Protein AF-A0A6J7TGT4-F1 (afdb_monomer)

Foldseek 3Di:
DVVLQVVLVVQVVVVHFAEDEDEFDADVVVVDDGPCVCPLLVCQVRHQAYEYQQAPPDKQADDAGRFLVNQVRSLVRNVVRHPQLRYAGEFEQKKWKAFCDKDWDAAPVCNQCNDNRHITDIGQAQCVVVVCVVFVWDWDQDPRRQKIKTKGKDKHWDAHPVRDTIIMITIMMMIHHALSSLLSSLLVCLVSVHNGYDYHPPPRYHPNNVVSSVVSLVVNDQFEKEKDWDWPDQEDEAPDWIKIKIAIATPVQHGDFQFKKFKWKDAQPGDDIDGQDIDTAHNNRMDIDIGHDQWWIWIWMWGPADRRYHIYIYPTRTHAYAKDWDWDWDQEDEAFDKTKIKTFIPPQAWFWKKWKWKQDPNDTDTDPWIWTADNRRMTITIDHHNDFAKIKMWMWTPADSTHHIDIDDIDIYGYD

Sequence (416 aa):
MAFVKELSDSLHQQEKLLSVTTPVLFDPLSGKKGYYLYDWATIAPMIDRLRIMTYDYSTASPGPIGPLSWAEKSVQYAVSVVPASKIYVGVAGYGRDWVTRVTGICPSAVAKTVSPTAKAATFVMRDASTLSTTYGAVPLYNESYAEVTFSYQKVYNGLSASGLATTCTASRTAWYMDARGYAARAQLVGKYHLGGITAWTLGMEDPGALDAVRQVAQSIAPDQVIGALTTQANELSYGTPIDVKAVFSLADKQPIAGLQVRVEGLNAGETIWRTLADAITSEDGSIATSVLVGKSISLRVSSDGTWDRNSSQSPPQAIAITRRISIVSPASSPLGVPIRISGVVQPHAAGVQISLQEFILGKWQSSPQGAMTDSSGKFEILITKGSRGFAQYRLSTSADAQLKGVTSSIFNVVIY

Structure (mmCIF, N/CA/C/O backbone):
data_AF-A0A6J7TGT4-F1
#
_entry.id   AF-A0A6J7TGT4-F1
#
loop_
_atom_site.group_PDB
_atom_site.id
_atom_site.type_symbol
_atom_site.label_atom_id
_atom_site.label_alt_id
_atom_site.label_comp_id
_atom_site.label_asym_id
_atom_site.label_entity_id
_atom_site.label_seq_id
_atom_site.pdbx_PDB_ins_code
_atom_site.Cartn_x
_atom_site.Cartn_y
_atom_site.Cartn_z
_atom_site.occupancy
_atom_site.B_iso_or_equiv
_atom_site.auth_seq_id
_atom_site.auth_comp_id
_atom_site.auth_asym_id
_atom_site.auth_atom_id
_atom_site.pdbx_PDB_model_num
ATOM 1 N N . MET A 1 1 ? -10.590 -13.332 -23.389 1.00 87.12 1 MET A N 1
ATOM 2 C CA . MET A 1 1 ? -11.325 -13.379 -22.108 1.00 87.12 1 MET A CA 1
ATOM 3 C C . MET A 1 1 ? -11.517 -14.812 -21.628 1.00 87.12 1 MET A C 1
ATOM 5 O O . MET A 1 1 ? -10.949 -15.125 -20.595 1.00 87.12 1 MET A O 1
ATOM 9 N N . ALA A 1 2 ? -12.180 -15.696 -22.391 1.00 92.81 2 ALA A N 1
ATOM 10 C CA . ALA A 1 2 ? -12.374 -17.113 -22.021 1.00 92.81 2 ALA A CA 1
ATOM 11 C C . ALA A 1 2 ? -11.087 -17.816 -21.537 1.00 92.81 2 ALA A C 1
ATOM 13 O O . ALA A 1 2 ? -11.044 -18.306 -20.416 1.00 92.81 2 ALA A O 1
ATOM 14 N N . PHE A 1 3 ? -10.002 -17.715 -22.313 1.00 95.19 3 PHE A N 1
ATOM 15 C CA . PHE A 1 3 ? -8.699 -18.274 -21.935 1.00 95.19 3 PHE A CA 1
ATOM 16 C C . PHE A 1 3 ? -8.167 -17.780 -20.575 1.00 95.19 3 PHE A C 1
ATOM 18 O O . PHE A 1 3 ? -7.639 -18.570 -19.803 1.00 95.19 3 PHE A O 1
ATOM 25 N N . VAL A 1 4 ? -8.311 -16.484 -20.260 1.00 96.25 4 VAL A N 1
ATOM 26 C CA . VAL A 1 4 ? -7.817 -15.917 -18.989 1.00 96.25 4 VAL A CA 1
ATOM 27 C C . VAL A 1 4 ? -8.608 -16.483 -17.814 1.00 96.25 4 VAL A C 1
ATOM 29 O O . VAL A 1 4 ? -8.013 -16.827 -16.799 1.00 96.25 4 VAL A O 1
ATOM 32 N N . LYS A 1 5 ? -9.929 -16.634 -17.974 1.00 96.06 5 LYS A N 1
ATOM 33 C CA . LYS A 1 5 ? -10.786 -17.228 -16.949 1.00 96.06 5 LYS A CA 1
ATOM 34 C C . LYS A 1 5 ? -10.426 -18.696 -16.699 1.00 96.06 5 LYS A C 1
ATOM 36 O O . LYS A 1 5 ? -10.186 -19.069 -15.559 1.00 96.06 5 LYS A O 1
ATOM 41 N N . GLU A 1 6 ? -10.359 -19.506 -17.756 1.00 97.94 6 GLU A N 1
ATOM 42 C CA . GLU A 1 6 ? -10.036 -20.937 -17.649 1.00 97.94 6 GLU A CA 1
ATOM 43 C C . GLU A 1 6 ? -8.658 -21.161 -17.009 1.00 97.94 6 GLU A C 1
ATOM 45 O O . GLU A 1 6 ? -8.502 -22.015 -16.135 1.00 97.94 6 GLU A O 1
ATOM 50 N N . LEU A 1 7 ? -7.667 -20.348 -17.394 1.00 98.19 7 LEU A N 1
ATOM 51 C CA . LEU A 1 7 ? -6.331 -20.408 -16.812 1.00 98.19 7 LEU A CA 1
ATOM 52 C C . LEU A 1 7 ? -6.316 -19.963 -15.341 1.00 98.19 7 LEU A C 1
ATOM 54 O O . LEU A 1 7 ? -5.642 -20.600 -14.535 1.00 98.19 7 LEU A O 1
ATOM 58 N N . SER A 1 8 ? -7.051 -18.904 -14.985 1.00 97.81 8 SER A N 1
ATOM 59 C CA . SER A 1 8 ? -7.187 -18.447 -13.595 1.00 97.81 8 SER A CA 1
ATOM 60 C C . SER A 1 8 ? -7.756 -19.545 -12.709 1.00 97.81 8 SER A C 1
ATOM 62 O O . SER A 1 8 ? -7.131 -19.903 -11.716 1.00 97.81 8 SER A O 1
ATOM 64 N N . ASP A 1 9 ? -8.907 -20.107 -13.094 1.00 97.81 9 ASP A N 1
ATOM 65 C CA . ASP A 1 9 ? -9.590 -21.141 -12.316 1.00 97.81 9 ASP A CA 1
ATOM 66 C C . ASP A 1 9 ? -8.653 -22.345 -12.088 1.00 97.81 9 ASP A C 1
ATOM 68 O O . ASP A 1 9 ? -8.537 -22.849 -10.971 1.00 97.81 9 ASP A O 1
ATOM 72 N N . SER A 1 10 ? -7.927 -22.772 -13.131 1.00 98.31 10 SER A N 1
ATOM 73 C CA . SER A 1 10 ? -6.986 -23.896 -13.050 1.00 98.31 10 SER A CA 1
ATOM 74 C C . SER A 1 10 ? -5.760 -23.608 -12.172 1.00 98.31 10 SER A C 1
ATOM 76 O O . SER A 1 10 ? -5.305 -24.500 -11.452 1.00 98.31 10 SER A O 1
ATOM 78 N N . LEU A 1 11 ? -5.216 -22.385 -12.211 1.00 98.50 11 LEU A N 1
ATOM 79 C CA . LEU A 1 11 ? -4.073 -21.987 -11.382 1.00 98.50 11 LEU A CA 1
ATOM 80 C C . LEU A 1 11 ? -4.467 -21.840 -9.911 1.00 98.50 11 LEU A C 1
ATOM 82 O O . LEU A 1 11 ? -3.757 -22.351 -9.044 1.00 98.50 11 LEU A O 1
ATOM 86 N N . HIS A 1 12 ? -5.604 -21.207 -9.617 1.00 97.38 12 HIS A N 1
ATOM 87 C CA . HIS A 1 12 ? -6.069 -21.002 -8.243 1.00 97.38 12 HIS A CA 1
ATOM 88 C C . HIS A 1 12 ? -6.449 -22.315 -7.551 1.00 97.38 12 HIS A C 1
ATOM 90 O O . HIS A 1 12 ? -6.126 -22.483 -6.379 1.00 97.38 12 HIS A O 1
ATOM 96 N N . GLN A 1 13 ? -7.012 -23.292 -8.276 1.00 98.00 13 GLN A N 1
ATOM 97 C CA . GLN A 1 13 ? -7.225 -24.658 -7.761 1.00 98.00 13 GLN A CA 1
ATOM 98 C C . GLN A 1 13 ? -5.927 -25.362 -7.329 1.00 98.00 13 GLN A C 1
ATOM 100 O O . GLN A 1 13 ? -5.972 -26.328 -6.573 1.00 98.00 13 GLN A O 1
ATOM 105 N N . GLN A 1 14 ? -4.775 -24.887 -7.806 1.00 98.06 14 GLN A N 1
ATOM 106 C CA . GLN A 1 14 ? -3.441 -25.399 -7.480 1.00 98.06 14 GLN A CA 1
ATOM 107 C C . GLN A 1 14 ? -2.634 -24.417 -6.615 1.00 98.06 14 GLN A C 1
ATOM 109 O O . GLN A 1 14 ? -1.404 -24.523 -6.548 1.00 98.06 14 GLN A O 1
ATOM 114 N N . GLU A 1 15 ? -3.303 -23.433 -6.001 1.00 95.75 15 GLU A N 1
ATOM 115 C CA . GLU A 1 15 ? -2.686 -22.400 -5.159 1.00 95.75 15 GLU A CA 1
ATOM 116 C C . GLU A 1 15 ? -1.581 -21.610 -5.895 1.00 95.75 15 GLU A C 1
ATOM 118 O O . GLU A 1 15 ? -0.550 -21.236 -5.328 1.00 95.75 15 GLU A O 1
ATOM 123 N N . LYS A 1 16 ? -1.755 -21.382 -7.205 1.00 97.06 16 LYS A N 1
ATOM 124 C CA . LYS A 1 16 ? -0.842 -20.599 -8.053 1.00 97.06 16 LYS A CA 1
ATOM 125 C C . LYS A 1 16 ? -1.447 -19.255 -8.432 1.00 97.06 16 LYS A C 1
ATOM 127 O O . LYS A 1 16 ? -2.657 -19.112 -8.530 1.00 97.06 16 LYS A O 1
ATOM 132 N N . LEU A 1 17 ? -0.570 -18.286 -8.699 1.00 96.00 17 LEU A N 1
ATOM 133 C CA . LEU A 1 17 ? -0.946 -16.941 -9.132 1.00 96.00 17 LEU A CA 1
ATOM 134 C C . LEU A 1 17 ? -0.936 -16.816 -10.660 1.00 96.00 17 LEU A C 1
ATOM 136 O O . LEU A 1 17 ? -0.034 -17.334 -11.324 1.00 96.00 17 LEU A O 1
ATOM 140 N N . LEU A 1 18 ? -1.849 -16.013 -11.201 1.00 97.94 18 LEU A N 1
ATOM 141 C CA . LEU A 1 18 ? -1.878 -15.581 -12.593 1.00 97.94 18 LEU A CA 1
ATOM 142 C C . LEU A 1 18 ? -1.430 -14.118 -12.723 1.00 97.94 18 LEU A C 1
ATOM 144 O O . LEU A 1 18 ? -2.063 -13.191 -12.219 1.00 97.94 18 LEU A O 1
ATOM 148 N N . SER A 1 19 ? -0.329 -13.899 -13.447 1.00 97.88 19 SER A N 1
ATOM 149 C CA . SER A 1 19 ? 0.127 -12.563 -13.852 1.00 97.88 19 SER A CA 1
ATOM 150 C C . SER A 1 19 ? -0.076 -12.367 -15.352 1.00 97.88 19 SER A C 1
ATOM 152 O O . SER A 1 19 ? 0.401 -13.178 -16.142 1.00 97.88 19 SER A O 1
ATOM 154 N N . VAL A 1 20 ? -0.717 -11.270 -15.751 1.00 97.62 20 VAL A N 1
ATOM 155 C CA . VAL A 1 20 ? -0.918 -10.901 -17.158 1.00 97.62 20 VAL A CA 1
ATOM 156 C C . VAL A 1 20 ? -0.089 -9.663 -17.484 1.00 97.62 20 VAL A C 1
ATOM 158 O O . VAL A 1 20 ? -0.171 -8.650 -16.793 1.00 97.62 20 VAL A O 1
ATOM 161 N N . THR A 1 21 ? 0.711 -9.742 -18.547 1.00 97.56 21 THR A N 1
ATOM 162 C CA . THR A 1 21 ? 1.510 -8.620 -19.057 1.00 97.56 21 THR A CA 1
ATOM 163 C C . THR A 1 21 ? 0.832 -8.020 -20.281 1.00 97.56 21 THR A C 1
ATOM 165 O O . THR A 1 21 ? 0.462 -8.750 -21.200 1.00 97.56 21 THR A O 1
ATOM 168 N N . THR A 1 22 ? 0.685 -6.696 -20.316 1.00 96.25 22 THR A N 1
ATOM 169 C CA . THR A 1 22 ? 0.006 -5.991 -21.415 1.00 96.25 22 THR A CA 1
ATOM 170 C C . THR A 1 22 ? 0.770 -4.727 -21.820 1.00 96.25 22 THR A C 1
ATOM 172 O O . THR A 1 22 ? 1.469 -4.154 -20.979 1.00 96.25 22 THR A O 1
ATOM 175 N N . PRO A 1 23 ? 0.662 -4.266 -23.080 1.00 95.25 23 PRO A N 1
ATOM 176 C CA . PRO A 1 23 ? 1.055 -2.909 -23.451 1.00 95.25 23 PRO A CA 1
ATOM 177 C C . PRO A 1 23 ? 0.271 -1.862 -22.652 1.00 95.25 23 PRO A C 1
ATOM 179 O O . PRO A 1 23 ? -0.727 -2.179 -22.008 1.00 95.25 23 PRO A O 1
ATOM 182 N N . VAL A 1 24 ? 0.675 -0.595 -22.740 1.00 94.44 24 VAL A N 1
ATOM 183 C CA . VAL A 1 24 ? -0.119 0.488 -22.149 1.00 94.44 24 VAL A CA 1
ATOM 184 C C . VAL A 1 24 ? -1.541 0.524 -22.715 1.00 94.44 24 VAL A C 1
ATOM 186 O O . VAL A 1 24 ? -1.771 0.351 -23.917 1.00 94.44 24 VAL A O 1
ATOM 189 N N . LEU A 1 25 ? -2.488 0.822 -21.835 1.00 94.25 25 LEU A N 1
ATOM 190 C CA . LEU A 1 25 ? -3.859 1.160 -22.185 1.00 94.25 25 LEU A CA 1
ATOM 191 C C . LEU A 1 25 ? -4.224 2.508 -21.560 1.00 94.25 25 LEU A C 1
ATOM 193 O O . LEU A 1 25 ? -3.647 2.917 -20.550 1.00 94.25 25 LEU A O 1
ATOM 197 N N . PHE A 1 26 ? -5.159 3.208 -22.191 1.00 93.00 26 PHE A N 1
ATOM 198 C CA . PHE A 1 26 ? -5.686 4.492 -21.740 1.00 93.00 26 PHE A CA 1
ATOM 199 C C . PHE A 1 26 ? -7.204 4.429 -21.737 1.00 93.00 26 PHE A C 1
ATOM 201 O O . PHE A 1 26 ? -7.779 3.636 -22.486 1.00 93.00 26 PHE A O 1
ATOM 208 N N . ASP A 1 27 ? -7.824 5.322 -20.968 1.00 87.94 27 ASP A N 1
ATOM 209 C CA . ASP A 1 27 ? -9.275 5.474 -20.932 1.00 87.94 27 ASP A CA 1
ATOM 210 C C . ASP A 1 27 ? -9.850 5.532 -22.363 1.00 87.94 27 ASP A C 1
ATOM 212 O O . ASP A 1 27 ? -9.485 6.446 -23.118 1.00 87.94 27 ASP A O 1
ATOM 216 N N . PRO A 1 28 ? -10.712 4.574 -22.763 1.00 83.94 28 PRO A N 1
ATOM 217 C CA . PRO A 1 28 ? -11.379 4.592 -24.061 1.00 83.94 28 PRO A CA 1
ATOM 218 C C . PRO A 1 28 ? -12.109 5.912 -24.342 1.00 83.94 28 PRO A C 1
ATOM 220 O O . PRO A 1 28 ? -12.124 6.372 -25.484 1.00 83.94 28 PRO A O 1
ATOM 223 N N . LEU A 1 29 ? -12.647 6.567 -23.306 1.00 84.19 29 LEU A N 1
ATOM 224 C CA . LEU A 1 29 ? -13.348 7.849 -23.417 1.00 84.19 29 LEU A CA 1
ATOM 225 C C . LEU A 1 29 ? -12.410 9.012 -23.760 1.00 84.19 29 LEU A C 1
ATOM 227 O O . LEU A 1 29 ? -12.855 10.035 -24.272 1.00 84.19 29 LEU A O 1
ATOM 231 N N . SER A 1 30 ? -11.100 8.858 -23.543 1.00 82.44 30 SER A N 1
ATOM 232 C CA . SER A 1 30 ? -10.111 9.877 -23.912 1.00 82.44 30 SER A CA 1
ATOM 233 C C . SER A 1 30 ? -9.865 9.978 -25.424 1.00 82.44 30 SER A C 1
ATOM 235 O O . SER A 1 30 ? -9.134 10.868 -25.861 1.00 82.44 30 SER A O 1
ATOM 237 N N . GLY A 1 31 ? -10.410 9.050 -26.224 1.00 77.94 31 GLY A N 1
ATOM 238 C CA . GLY A 1 31 ? -10.218 8.992 -27.678 1.00 77.94 31 GLY A CA 1
ATOM 239 C C . GLY A 1 31 ? -8.790 8.643 -28.116 1.00 77.94 31 GLY A C 1
ATOM 240 O O . GLY A 1 31 ? -8.468 8.699 -29.305 1.00 77.94 31 GLY A O 1
ATOM 241 N N . LYS A 1 32 ? -7.903 8.296 -27.176 1.00 78.25 32 LYS A N 1
ATOM 242 C CA . LYS A 1 32 ? -6.533 7.876 -27.486 1.00 78.25 32 LYS A CA 1
ATOM 243 C C . LYS A 1 32 ? -6.530 6.504 -28.140 1.00 78.25 32 LYS A C 1
ATOM 245 O O . LYS A 1 32 ? -7.376 5.669 -27.873 1.00 78.25 32 LYS A O 1
ATOM 250 N N . LYS A 1 33 ? -5.531 6.237 -28.978 1.00 75.19 33 LYS A N 1
ATOM 251 C CA . LYS A 1 33 ? -5.296 4.874 -29.464 1.00 75.19 33 LYS A CA 1
ATOM 252 C C . LYS A 1 33 ? -4.733 4.031 -28.319 1.00 75.19 33 LYS A C 1
ATOM 254 O O . LYS A 1 33 ? -3.821 4.473 -27.621 1.00 75.19 33 LYS A O 1
ATOM 259 N N . GLY A 1 34 ? -5.254 2.823 -28.156 1.00 72.25 34 GLY A N 1
ATOM 260 C CA . GLY A 1 34 ? -4.828 1.867 -27.142 1.00 72.25 34 GLY A CA 1
ATOM 261 C C . GLY A 1 34 ? -5.022 0.434 -27.624 1.00 72.25 34 GLY A C 1
ATOM 262 O O . GLY A 1 34 ? -5.707 0.184 -28.617 1.00 72.25 34 GLY A O 1
ATOM 263 N N . TYR A 1 35 ? -4.406 -0.517 -26.928 1.00 78.12 35 TYR A N 1
ATOM 264 C CA . TYR A 1 35 ? -4.528 -1.941 -27.237 1.00 78.12 35 TYR A CA 1
ATOM 265 C C . TYR A 1 35 ? -5.781 -2.533 -26.575 1.00 78.12 35 TYR A C 1
ATOM 267 O O . TYR A 1 35 ? -5.692 -3.372 -25.686 1.00 78.12 35 TYR A O 1
ATOM 275 N N . TYR A 1 36 ? -6.965 -2.094 -27.008 1.00 77.44 36 TYR A N 1
ATOM 276 C CA . TYR A 1 36 ? -8.254 -2.432 -26.378 1.00 77.44 36 TYR A CA 1
ATOM 277 C C . TYR A 1 36 ? -8.627 -3.924 -26.393 1.00 77.44 36 TYR A C 1
ATOM 279 O O . TYR A 1 36 ? -9.582 -4.322 -25.738 1.00 77.44 36 TYR A O 1
ATOM 287 N N . LEU A 1 37 ? -7.855 -4.770 -27.086 1.00 83.44 37 LEU A N 1
ATOM 288 C CA . LEU A 1 37 ? -7.947 -6.228 -26.960 1.00 83.44 37 LEU A CA 1
ATOM 289 C C . LEU A 1 37 ? -7.657 -6.712 -25.521 1.00 83.44 37 LEU A C 1
ATOM 291 O O . LEU A 1 37 ? -8.164 -7.755 -25.107 1.00 83.44 37 LEU A O 1
ATOM 295 N N . TYR A 1 38 ? -6.849 -5.966 -24.762 1.00 86.06 38 TYR A N 1
ATOM 296 C CA . TYR A 1 38 ? -6.513 -6.257 -23.368 1.00 86.06 38 TYR A CA 1
ATOM 297 C C . TYR A 1 38 ? -7.500 -5.562 -22.423 1.00 86.06 38 TYR A C 1
ATOM 299 O O . TYR A 1 38 ? -7.149 -4.594 -21.757 1.00 86.06 38 TYR A O 1
ATOM 307 N N . ASP A 1 39 ? -8.744 -6.040 -22.385 1.00 91.44 39 ASP A N 1
ATOM 308 C CA . ASP A 1 39 ? -9.804 -5.492 -21.529 1.00 91.44 39 ASP A CA 1
ATOM 309 C C . ASP A 1 39 ? -9.491 -5.696 -20.034 1.00 91.44 39 ASP A C 1
ATOM 311 O O . ASP A 1 39 ? -9.822 -6.726 -19.440 1.00 91.44 39 ASP A O 1
ATOM 315 N N . TRP A 1 40 ? -8.810 -4.709 -19.442 1.00 95.19 40 TRP A N 1
ATOM 316 C CA . TRP A 1 40 ? -8.367 -4.728 -18.049 1.00 95.19 40 TRP A CA 1
ATOM 317 C C . TRP A 1 40 ? -9.524 -4.855 -17.061 1.00 95.19 40 TRP A C 1
ATOM 319 O O . TRP A 1 40 ? -9.398 -5.617 -16.106 1.00 95.19 40 TRP A O 1
ATOM 329 N N . ALA A 1 41 ? -10.646 -4.171 -17.307 1.00 93.25 41 ALA A N 1
ATOM 330 C CA . ALA A 1 41 ? -11.813 -4.206 -16.428 1.00 93.25 41 ALA A CA 1
ATOM 331 C C . ALA A 1 41 ? -12.390 -5.624 -16.338 1.00 93.25 41 ALA A C 1
ATOM 333 O O . ALA A 1 41 ? -12.647 -6.132 -15.247 1.00 93.25 41 ALA A O 1
ATOM 334 N N . THR A 1 42 ? -12.527 -6.291 -17.487 1.00 93.94 42 THR A N 1
ATOM 335 C CA . THR A 1 42 ? -13.081 -7.648 -17.546 1.00 93.94 42 THR A CA 1
ATOM 336 C C . THR A 1 42 ? -12.150 -8.688 -16.919 1.00 93.94 42 THR A C 1
ATOM 338 O O . THR A 1 42 ? -12.631 -9.615 -16.268 1.00 93.94 42 THR A O 1
ATOM 341 N N . ILE A 1 43 ? -10.825 -8.562 -17.076 1.00 95.19 43 ILE A N 1
ATOM 342 C CA . ILE A 1 43 ? -9.880 -9.543 -16.505 1.00 95.19 43 ILE A CA 1
ATOM 343 C C . ILE A 1 43 ? -9.513 -9.278 -15.041 1.00 95.19 43 ILE A C 1
ATOM 345 O O . ILE A 1 43 ? -9.001 -10.190 -14.398 1.00 95.19 43 ILE A O 1
ATOM 349 N N . ALA A 1 44 ? -9.748 -8.080 -14.494 1.00 94.44 44 ALA A N 1
ATOM 350 C CA . ALA A 1 44 ? -9.315 -7.711 -13.140 1.00 94.44 44 ALA A CA 1
ATOM 351 C C . ALA A 1 44 ? -9.755 -8.691 -12.030 1.00 94.44 44 ALA A C 1
ATOM 353 O O . ALA A 1 44 ? -8.943 -8.982 -11.137 1.00 94.44 44 ALA A O 1
ATOM 354 N N . PRO A 1 45 ? -10.989 -9.242 -12.057 1.00 93.50 45 PRO A N 1
ATOM 355 C CA . PRO A 1 45 ? -11.416 -10.237 -11.074 1.00 93.50 45 PRO A CA 1
ATOM 356 C C . PRO A 1 45 ? -10.707 -11.592 -11.225 1.00 93.50 45 PRO A C 1
ATOM 358 O O . PRO A 1 45 ? -10.675 -12.358 -10.273 1.00 93.50 45 PRO A O 1
ATOM 361 N N . MET A 1 46 ? -10.137 -11.882 -12.400 1.00 96.06 46 MET A N 1
ATOM 362 C CA . MET A 1 46 ? -9.569 -13.184 -12.788 1.00 96.06 46 MET A CA 1
ATOM 363 C C . MET A 1 46 ? -8.040 -13.242 -12.677 1.00 96.06 46 MET A C 1
ATOM 365 O O . MET A 1 46 ? -7.433 -14.238 -13.036 1.00 96.06 46 MET A O 1
ATOM 369 N N . ILE A 1 47 ? -7.369 -12.155 -12.303 1.00 96.44 47 ILE A N 1
ATOM 370 C CA . ILE A 1 47 ? -5.900 -12.115 -12.279 1.00 96.44 47 ILE A CA 1
ATOM 371 C C . ILE A 1 47 ? -5.403 -11.672 -10.916 1.00 96.44 47 ILE A C 1
ATOM 373 O O . ILE A 1 47 ? -6.061 -10.891 -10.229 1.00 96.44 47 ILE A O 1
ATOM 377 N N . ASP A 1 48 ? -4.207 -12.115 -10.551 1.00 96.56 48 ASP A N 1
ATOM 378 C CA . ASP A 1 48 ? -3.532 -11.669 -9.333 1.00 96.56 48 ASP A CA 1
ATOM 379 C C . ASP A 1 48 ? -2.659 -10.446 -9.604 1.00 96.56 48 ASP A C 1
ATOM 381 O O . ASP A 1 48 ? -2.479 -9.604 -8.728 1.00 96.56 48 ASP A O 1
ATOM 385 N N . ARG A 1 49 ? -2.101 -10.337 -10.820 1.00 97.94 49 ARG A N 1
ATOM 386 C CA . ARG A 1 49 ? -1.211 -9.230 -11.192 1.00 97.94 49 ARG A CA 1
ATOM 387 C C . ARG A 1 49 ? -1.413 -8.773 -12.632 1.00 97.94 49 ARG A C 1
ATOM 389 O O . ARG A 1 49 ? -1.366 -9.584 -13.555 1.00 97.94 49 ARG A O 1
ATOM 396 N N . LEU A 1 50 ? -1.515 -7.464 -12.825 1.00 98.25 50 LEU A N 1
ATOM 397 C CA . LEU A 1 50 ? -1.402 -6.785 -14.110 1.00 98.25 50 LEU A CA 1
ATOM 398 C C . LEU A 1 50 ? -0.022 -6.125 -14.211 1.00 98.25 50 LEU A C 1
ATOM 400 O O . LEU A 1 50 ? 0.305 -5.247 -13.420 1.00 98.25 50 LEU A O 1
ATOM 404 N N . ARG A 1 51 ? 0.782 -6.515 -15.201 1.00 98.44 51 ARG A N 1
ATOM 405 C CA . ARG A 1 51 ? 2.093 -5.914 -15.490 1.00 98.44 51 ARG A CA 1
ATOM 406 C C . ARG A 1 51 ? 1.983 -5.042 -16.734 1.00 98.44 51 ARG A C 1
ATOM 408 O O . ARG A 1 51 ? 1.717 -5.549 -17.824 1.00 98.44 51 ARG A O 1
ATOM 415 N N . ILE A 1 52 ? 2.176 -3.737 -16.581 1.00 98.19 52 ILE A N 1
ATOM 416 C CA . ILE A 1 52 ? 2.026 -2.782 -17.682 1.00 98.19 52 ILE A CA 1
ATOM 417 C C . ILE A 1 52 ? 3.402 -2.512 -18.289 1.00 98.19 52 ILE A C 1
ATOM 419 O O . ILE A 1 52 ? 4.305 -2.033 -17.607 1.00 98.19 52 ILE A O 1
ATOM 423 N N . MET A 1 53 ? 3.568 -2.798 -19.581 1.00 97.50 53 MET A N 1
ATOM 424 C CA . MET A 1 53 ? 4.800 -2.526 -20.328 1.00 97.50 53 MET A CA 1
ATOM 425 C C . MET A 1 53 ? 4.906 -1.031 -20.659 1.00 97.50 53 MET A C 1
ATOM 427 O O . MET A 1 53 ? 4.699 -0.612 -21.795 1.00 97.50 53 MET A O 1
ATOM 431 N N . THR A 1 54 ? 5.196 -0.206 -19.651 1.00 97.19 54 THR A N 1
ATOM 432 C CA . THR A 1 54 ? 5.389 1.250 -19.770 1.00 97.19 54 THR A CA 1
ATOM 433 C C . THR A 1 54 ? 6.757 1.611 -20.366 1.00 97.19 54 THR A C 1
ATOM 435 O O . THR A 1 54 ? 7.480 2.457 -19.844 1.00 97.19 54 THR A O 1
ATOM 438 N N . TYR A 1 55 ? 7.109 0.971 -21.480 1.00 96.75 55 TYR A N 1
ATOM 439 C CA . TYR A 1 55 ? 8.316 1.194 -22.279 1.00 96.75 55 TYR A CA 1
ATOM 440 C C . TYR A 1 55 ? 8.027 0.938 -23.770 1.00 96.75 55 TYR A C 1
ATOM 442 O O . TYR A 1 55 ? 6.901 0.611 -24.139 1.00 96.75 55 TYR A O 1
ATOM 450 N N . ASP A 1 56 ? 9.033 1.128 -24.629 1.00 95.75 56 ASP A N 1
ATOM 451 C CA . ASP A 1 56 ? 8.916 1.116 -26.097 1.00 95.75 56 ASP A CA 1
ATOM 452 C C . ASP A 1 56 ? 7.947 2.178 -26.661 1.00 95.75 56 ASP A C 1
ATOM 454 O O . ASP A 1 56 ? 7.283 1.974 -27.678 1.00 95.75 56 ASP A O 1
ATOM 458 N N . TYR A 1 57 ? 7.909 3.358 -26.033 1.00 95.81 57 TYR A N 1
ATOM 459 C CA . TYR A 1 57 ? 7.197 4.531 -26.545 1.00 95.81 57 TYR A CA 1
ATOM 460 C C . TYR A 1 57 ? 7.801 5.024 -27.868 1.00 95.81 57 TYR A C 1
ATOM 462 O O . TYR A 1 57 ? 7.103 5.150 -28.875 1.00 95.81 57 TYR A O 1
ATOM 470 N N . SER A 1 58 ? 9.116 5.261 -27.881 1.00 96.31 58 SER A N 1
ATOM 471 C CA . SER A 1 58 ? 9.862 5.626 -29.087 1.00 96.31 58 SER A CA 1
ATOM 472 C C . SER A 1 58 ? 10.571 4.395 -29.642 1.00 96.31 58 SER A C 1
ATOM 474 O O . SER A 1 58 ? 11.459 3.836 -29.001 1.00 96.31 58 SER A O 1
ATOM 476 N N . THR A 1 59 ? 10.192 3.967 -30.845 1.00 89.81 59 THR A N 1
ATOM 477 C CA . THR A 1 59 ? 10.824 2.825 -31.538 1.00 89.81 59 THR A CA 1
ATOM 478 C C . THR A 1 59 ? 11.340 3.212 -32.921 1.00 89.81 59 THR A C 1
ATOM 480 O O . THR A 1 59 ? 12.474 2.887 -33.276 1.00 89.81 59 THR A O 1
ATOM 483 N N . ALA A 1 60 ? 10.537 3.947 -33.694 1.00 87.62 60 ALA A N 1
ATOM 484 C CA . ALA A 1 60 ? 10.876 4.362 -35.054 1.00 87.62 60 ALA A CA 1
ATOM 485 C C . ALA A 1 60 ? 11.714 5.648 -35.114 1.00 87.62 60 ALA A C 1
ATOM 487 O O . ALA A 1 60 ? 12.619 5.751 -35.936 1.00 87.62 60 ALA A O 1
ATOM 488 N N . SER A 1 61 ? 11.431 6.616 -34.243 1.00 93.00 61 SER A N 1
ATOM 489 C CA . SER A 1 61 ? 12.101 7.920 -34.219 1.00 93.00 61 SER A CA 1
ATOM 490 C C . SER A 1 61 ? 12.788 8.152 -32.872 1.00 93.00 61 SER A C 1
ATOM 492 O O . SER A 1 61 ? 12.325 7.592 -31.877 1.00 93.00 61 SER A O 1
ATOM 494 N N . PRO A 1 62 ? 13.861 8.967 -32.819 1.00 96.81 62 PRO A N 1
ATOM 495 C CA . PRO A 1 62 ? 14.545 9.273 -31.569 1.00 96.81 62 PRO A CA 1
ATOM 496 C C . PRO A 1 62 ? 13.600 9.899 -30.545 1.00 96.81 62 PRO A C 1
ATOM 498 O O . PRO A 1 62 ? 12.892 10.858 -30.855 1.00 96.81 62 PRO A O 1
ATOM 501 N N . GLY A 1 63 ? 13.629 9.385 -29.320 1.00 97.75 63 GLY A N 1
ATOM 502 C CA . GLY A 1 63 ? 12.811 9.899 -28.231 1.00 97.75 63 GLY A CA 1
ATOM 503 C C . GLY A 1 63 ? 12.872 9.019 -26.984 1.00 97.75 63 GLY A C 1
ATOM 504 O O . GLY A 1 63 ? 13.549 7.987 -26.994 1.00 97.75 63 GLY A O 1
ATOM 505 N N . PRO A 1 64 ? 12.151 9.411 -25.920 1.00 97.94 64 PRO A N 1
ATOM 506 C CA . PRO A 1 64 ? 12.152 8.691 -24.654 1.00 97.94 64 PRO A CA 1
ATOM 507 C C . PRO A 1 64 ? 11.629 7.257 -24.809 1.00 97.94 64 PRO A C 1
ATOM 509 O O . PRO A 1 64 ? 10.748 6.976 -25.631 1.00 97.94 64 PRO A O 1
ATOM 512 N N . ILE A 1 65 ? 12.161 6.359 -23.989 1.00 97.75 65 ILE A N 1
ATOM 513 C CA . ILE A 1 65 ? 11.829 4.937 -23.916 1.00 97.75 65 ILE A CA 1
ATOM 514 C C . ILE A 1 65 ? 10.419 4.728 -23.365 1.00 97.75 65 ILE A C 1
ATOM 516 O O . ILE A 1 65 ? 9.682 3.891 -23.879 1.00 97.75 65 ILE A O 1
ATOM 520 N N . GLY A 1 66 ? 10.015 5.492 -22.358 1.00 96.81 66 GLY A N 1
ATOM 521 C CA . GLY A 1 66 ? 8.714 5.407 -21.708 1.00 96.81 66 GLY A CA 1
ATOM 522 C C . GLY A 1 66 ? 8.471 6.646 -20.847 1.00 96.81 66 GLY A C 1
ATOM 523 O O . GLY A 1 66 ? 8.550 6.542 -19.621 1.00 96.81 66 GLY A O 1
ATOM 524 N N . PRO A 1 67 ? 8.188 7.817 -21.454 1.00 97.06 67 PRO A N 1
ATOM 525 C CA . PRO A 1 67 ? 8.156 9.092 -20.743 1.00 97.06 67 PRO A CA 1
ATOM 526 C C . PRO A 1 67 ? 7.172 9.063 -19.567 1.00 97.06 67 PRO A C 1
ATOM 528 O O . PRO A 1 67 ? 6.057 8.551 -19.693 1.00 97.06 67 PRO A O 1
ATOM 531 N N . LEU A 1 68 ? 7.570 9.635 -18.424 1.00 97.56 68 LEU A N 1
ATOM 532 C CA . LEU A 1 68 ? 6.863 9.466 -17.147 1.00 97.56 68 LEU A CA 1
ATOM 533 C C . LEU A 1 68 ? 5.371 9.814 -17.219 1.00 97.56 68 LEU A C 1
ATOM 535 O O . LEU A 1 68 ? 4.537 9.023 -16.792 1.00 97.56 68 LEU A O 1
ATOM 539 N N . SER A 1 69 ? 5.018 10.949 -17.829 1.00 96.25 69 SER A N 1
ATOM 540 C CA . SER A 1 69 ? 3.615 11.376 -17.947 1.00 96.25 69 SER A CA 1
ATOM 541 C C . SER A 1 69 ? 2.754 10.448 -18.815 1.00 96.25 69 SER A C 1
ATOM 543 O O . SER A 1 69 ? 1.536 10.393 -18.649 1.00 96.25 69 SER A O 1
ATOM 545 N N . TRP A 1 70 ? 3.356 9.719 -19.757 1.00 95.69 70 TRP A N 1
ATOM 546 C CA . TRP A 1 70 ? 2.669 8.712 -20.566 1.00 95.69 70 TRP A CA 1
ATOM 547 C C . TRP A 1 70 ? 2.456 7.423 -19.770 1.00 95.69 70 TRP A C 1
ATOM 549 O O . TRP A 1 70 ? 1.343 6.896 -19.769 1.00 95.69 70 TRP A O 1
ATOM 559 N N . ALA A 1 71 ? 3.479 6.978 -19.035 1.00 97.25 71 ALA A N 1
ATOM 560 C CA . ALA A 1 71 ? 3.375 5.839 -18.128 1.00 97.25 71 ALA A CA 1
ATOM 561 C C . ALA A 1 71 ? 2.312 6.088 -17.042 1.00 97.25 71 ALA A C 1
ATOM 563 O O . ALA A 1 71 ? 1.409 5.274 -16.858 1.00 97.25 71 ALA A O 1
ATOM 564 N N . GLU A 1 72 ? 2.351 7.254 -16.394 1.00 97.62 72 GLU A N 1
ATOM 565 C CA . GLU A 1 72 ? 1.413 7.635 -15.337 1.00 97.62 72 GLU A CA 1
ATOM 566 C C . GLU A 1 72 ? -0.035 7.714 -15.837 1.00 97.62 72 GLU A C 1
ATOM 568 O O . GLU A 1 72 ? -0.937 7.235 -15.161 1.00 97.62 72 GLU A O 1
ATOM 573 N N . LYS A 1 73 ? -0.283 8.229 -17.048 1.00 95.94 73 LYS A N 1
ATOM 574 C CA . LYS A 1 73 ? -1.635 8.221 -17.641 1.00 95.94 73 LYS A CA 1
ATOM 575 C C . LYS A 1 73 ? -2.184 6.809 -17.842 1.00 95.94 73 LYS A C 1
ATOM 577 O O . LYS A 1 73 ? -3.393 6.614 -17.761 1.00 95.94 73 LYS A O 1
ATOM 582 N N . SER A 1 74 ? -1.317 5.838 -18.126 1.00 96.69 74 SER A N 1
ATOM 583 C CA . SER A 1 74 ? -1.731 4.439 -18.230 1.00 96.69 74 SER A CA 1
ATOM 584 C C . SER A 1 74 ? -2.031 3.848 -16.852 1.00 96.69 74 SER A C 1
ATOM 586 O O . SER A 1 74 ? -3.053 3.188 -16.683 1.00 96.69 74 SER A O 1
ATOM 588 N N . VAL A 1 75 ? -1.209 4.169 -15.846 1.00 98.06 75 VAL A N 1
ATOM 589 C CA . VAL A 1 75 ? -1.450 3.799 -14.441 1.00 98.06 75 VAL A CA 1
ATOM 590 C C . VAL A 1 75 ? -2.770 4.376 -13.930 1.00 98.06 75 VAL A C 1
ATOM 592 O O . VAL A 1 75 ? -3.553 3.642 -13.342 1.00 98.06 75 VAL A O 1
ATOM 595 N N . GLN A 1 76 ? -3.058 5.652 -14.204 1.00 97.25 76 GLN A N 1
ATOM 596 C CA . GLN A 1 76 ? -4.308 6.321 -13.819 1.00 97.25 76 GLN A CA 1
ATOM 597 C C . GLN A 1 76 ? -5.549 5.616 -14.373 1.00 97.25 76 GLN A C 1
ATOM 599 O O . GLN A 1 76 ? -6.560 5.518 -13.685 1.00 97.25 76 GLN A O 1
ATOM 604 N N . TYR A 1 77 ? -5.475 5.111 -15.605 1.00 96.38 77 TYR A N 1
ATOM 605 C CA . TYR A 1 77 ? -6.553 4.299 -16.156 1.00 96.38 77 TYR A CA 1
ATOM 606 C C . TYR A 1 77 ? -6.591 2.901 -15.527 1.00 96.38 77 TYR A C 1
ATOM 608 O O . TYR A 1 77 ? -7.660 2.405 -15.198 1.00 96.38 77 TYR A O 1
ATOM 616 N N . ALA A 1 78 ? -5.438 2.269 -15.307 1.00 96.94 78 ALA A N 1
ATOM 617 C CA . ALA A 1 78 ? -5.388 0.952 -14.683 1.00 96.94 78 ALA A CA 1
ATOM 618 C C . ALA A 1 78 ? -6.043 0.957 -13.292 1.00 96.94 78 ALA A C 1
ATOM 620 O O . ALA A 1 78 ? -6.872 0.096 -13.018 1.00 96.94 78 ALA A O 1
ATOM 621 N N . VAL A 1 79 ? -5.744 1.951 -12.447 1.00 96.25 79 VAL A N 1
ATOM 622 C CA . VAL A 1 79 ? -6.323 2.053 -11.093 1.00 96.25 79 VAL A CA 1
ATOM 623 C C . VAL A 1 79 ? -7.826 2.330 -11.089 1.00 96.25 79 VAL A C 1
ATOM 625 O O . VAL A 1 79 ? -8.479 2.064 -10.085 1.00 96.25 79 VAL A O 1
ATOM 628 N N . SER A 1 80 ? -8.399 2.853 -12.180 1.00 95.38 80 SER A N 1
ATOM 629 C CA . SER A 1 80 ? -9.848 3.073 -12.256 1.00 95.38 80 SER A CA 1
ATOM 630 C C . SER A 1 80 ? -10.634 1.804 -12.594 1.00 95.38 80 SER A C 1
ATOM 632 O O . SER A 1 80 ? -11.848 1.783 -12.400 1.00 95.38 80 SER A O 1
ATOM 634 N N . VAL A 1 81 ? -9.966 0.748 -13.079 1.00 95.38 81 VAL A N 1
ATOM 635 C CA . VA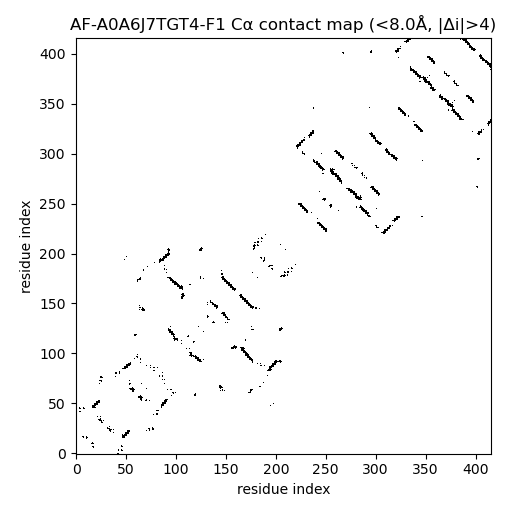L A 1 81 ? -10.617 -0.500 -13.523 1.00 95.38 81 VAL A CA 1
ATOM 636 C C . VAL A 1 81 ? -10.017 -1.781 -12.931 1.00 95.38 81 VAL A C 1
ATOM 638 O O . VAL A 1 81 ? -10.609 -2.848 -13.065 1.00 95.38 81 VAL A O 1
ATOM 641 N N . VAL A 1 82 ? -8.867 -1.699 -12.259 1.00 92.19 82 VAL A N 1
ATOM 642 C CA . VAL A 1 82 ? -8.180 -2.808 -11.581 1.00 92.19 82 VAL A CA 1
ATOM 643 C C . VAL A 1 82 ? -7.839 -2.376 -10.151 1.00 92.19 82 VAL A C 1
ATOM 645 O O . VAL A 1 82 ? -7.347 -1.261 -9.971 1.00 92.19 82 VAL A O 1
ATOM 648 N N . PRO A 1 83 ? -8.030 -3.233 -9.126 1.00 88.31 83 PRO A N 1
ATOM 649 C CA . PRO A 1 83 ? -7.539 -2.947 -7.780 1.00 88.31 83 PRO A CA 1
ATOM 650 C C . PRO A 1 83 ? -6.051 -2.578 -7.797 1.00 88.31 83 PRO A C 1
ATOM 652 O O . PRO A 1 83 ? -5.238 -3.319 -8.356 1.00 88.31 83 PRO A O 1
ATOM 655 N N . ALA A 1 84 ? -5.694 -1.446 -7.186 1.00 89.94 84 ALA A N 1
ATOM 656 C CA . ALA A 1 84 ? -4.357 -0.864 -7.301 1.00 89.94 84 ALA A CA 1
ATOM 657 C C . ALA A 1 84 ? -3.235 -1.833 -6.887 1.00 89.94 84 ALA A C 1
ATOM 659 O O . ALA A 1 84 ? -2.234 -1.971 -7.594 1.00 89.94 84 ALA A O 1
ATOM 660 N N . SER A 1 85 ? -3.471 -2.613 -5.831 1.00 89.44 85 SER A N 1
ATOM 661 C CA . SER A 1 85 ? -2.557 -3.638 -5.312 1.00 89.44 85 SER A CA 1
ATOM 662 C C . SER A 1 85 ? -2.196 -4.746 -6.313 1.00 89.44 85 SER A C 1
ATOM 664 O O . SER A 1 85 ? -1.191 -5.432 -6.134 1.00 89.44 85 SER A O 1
ATOM 666 N N . LYS A 1 86 ? -2.964 -4.917 -7.398 1.00 94.81 86 LYS A N 1
ATOM 667 C CA . LYS A 1 86 ? -2.662 -5.874 -8.475 1.00 94.81 86 LYS A CA 1
ATOM 668 C C . LYS A 1 86 ? -1.798 -5.277 -9.590 1.00 94.81 86 LYS A C 1
ATOM 670 O O . LYS A 1 86 ? -1.353 -6.016 -10.464 1.00 94.81 86 LYS A O 1
ATOM 675 N N . ILE A 1 87 ? -1.575 -3.965 -9.621 1.00 98.12 87 ILE A N 1
ATOM 676 C CA . ILE A 1 87 ? -0.948 -3.267 -10.753 1.00 98.12 87 ILE A CA 1
ATOM 677 C C . ILE A 1 87 ? 0.562 -3.136 -10.543 1.00 98.12 87 ILE A C 1
ATOM 679 O O . ILE A 1 87 ? 1.018 -2.735 -9.477 1.00 98.12 87 ILE A O 1
ATOM 683 N N . TYR A 1 88 ? 1.341 -3.422 -11.584 1.00 98.38 88 TYR A N 1
ATOM 684 C CA . TYR A 1 88 ? 2.796 -3.307 -11.583 1.00 98.38 88 TYR A CA 1
ATOM 685 C C . TYR A 1 88 ? 3.288 -2.470 -12.768 1.00 98.38 88 TYR A C 1
ATOM 687 O O . TYR A 1 88 ? 2.963 -2.764 -13.923 1.00 98.38 88 TYR A O 1
ATOM 695 N N . VAL A 1 89 ? 4.113 -1.457 -12.488 1.00 98.19 89 VAL A N 1
ATOM 696 C CA . VAL A 1 89 ? 4.667 -0.538 -13.503 1.00 98.19 89 VAL A CA 1
ATOM 697 C C . VAL A 1 89 ? 5.946 -1.109 -14.113 1.00 98.19 89 VAL A C 1
ATOM 699 O O . VAL A 1 89 ? 6.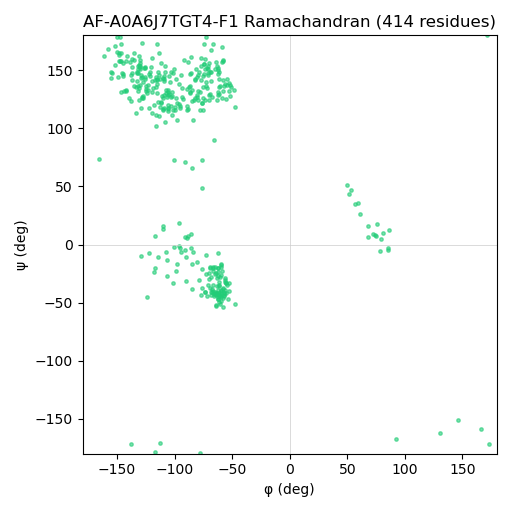852 -1.527 -13.394 1.00 98.19 89 VAL A O 1
ATOM 702 N N . GLY A 1 90 ? 6.040 -1.139 -15.440 1.00 97.81 90 GLY A N 1
ATOM 703 C CA . GLY A 1 90 ? 7.208 -1.630 -16.170 1.00 97.81 90 GLY A CA 1
ATOM 704 C C . GLY A 1 90 ? 8.346 -0.610 -16.256 1.00 97.81 90 GLY A C 1
ATOM 705 O O . GLY A 1 90 ? 8.142 0.530 -16.670 1.00 97.81 90 GLY A O 1
ATOM 706 N N . VAL A 1 91 ? 9.569 -1.034 -15.952 1.00 97.12 91 VAL A N 1
ATOM 707 C CA . VAL A 1 91 ? 10.801 -0.265 -16.176 1.00 97.12 91 VAL A CA 1
ATOM 708 C C . VAL A 1 91 ? 11.716 -1.021 -17.136 1.00 97.12 91 VAL A C 1
ATOM 710 O O . VAL A 1 91 ? 11.886 -2.236 -17.023 1.00 97.12 91 VAL A O 1
ATOM 713 N N . ALA A 1 92 ? 12.275 -0.310 -18.111 1.00 96.31 92 ALA A N 1
ATOM 714 C CA . ALA A 1 92 ? 13.216 -0.869 -19.074 1.00 96.31 92 ALA A CA 1
ATOM 715 C C . ALA A 1 92 ? 14.638 -0.786 -18.516 1.00 96.31 92 ALA A C 1
ATOM 717 O O . ALA A 1 92 ? 15.021 0.266 -18.036 1.00 96.31 92 ALA A O 1
ATOM 718 N N . GLY A 1 93 ? 15.418 -1.855 -18.646 1.00 97.12 93 GLY A N 1
ATOM 719 C CA . GLY A 1 93 ? 16.850 -1.965 -18.353 1.00 97.12 93 GLY A CA 1
ATOM 720 C C . GLY A 1 93 ? 17.720 -1.783 -19.601 1.00 97.12 93 GLY A C 1
ATOM 721 O O . GLY A 1 93 ? 18.871 -2.200 -19.632 1.00 97.12 93 GLY A O 1
ATOM 722 N N . TYR A 1 94 ? 17.177 -1.192 -20.662 1.00 97.75 94 TYR A N 1
ATOM 723 C CA . TYR A 1 94 ? 17.888 -0.918 -21.906 1.00 97.75 94 TYR A CA 1
ATOM 724 C C . TYR A 1 94 ? 17.685 0.531 -22.344 1.00 97.75 94 TYR A C 1
ATOM 726 O O . TYR A 1 94 ? 16.745 1.207 -21.921 1.00 97.75 94 TYR A O 1
ATOM 734 N N . GLY A 1 95 ? 18.564 0.987 -23.228 1.00 97.62 95 GLY A N 1
ATOM 735 C CA . GLY A 1 95 ? 18.383 2.204 -24.002 1.00 97.62 95 GLY A CA 1
ATOM 736 C C . GLY A 1 95 ? 18.269 1.920 -25.494 1.00 97.62 95 GLY A C 1
ATOM 737 O O . GLY A 1 95 ? 18.455 0.793 -25.965 1.00 97.62 95 GLY A O 1
ATOM 738 N N . ARG A 1 96 ? 17.951 2.964 -26.252 1.00 98.19 96 ARG A N 1
ATOM 739 C CA . ARG A 1 96 ? 17.835 2.936 -27.710 1.00 98.19 96 ARG A CA 1
ATOM 740 C C . ARG A 1 96 ? 18.717 4.012 -28.318 1.00 98.19 96 ARG A C 1
ATOM 742 O O . ARG A 1 96 ? 18.834 5.102 -27.768 1.00 98.19 96 ARG A O 1
ATOM 749 N N . ASP A 1 97 ? 19.325 3.695 -29.449 1.00 97.81 97 ASP A N 1
ATOM 750 C CA . ASP A 1 97 ? 20.284 4.545 -30.140 1.00 97.81 97 ASP A CA 1
ATOM 751 C C . ASP A 1 97 ? 19.964 4.596 -31.640 1.00 97.81 97 ASP A C 1
ATOM 753 O O . ASP A 1 97 ? 20.045 3.594 -32.362 1.00 97.81 97 ASP A O 1
ATOM 757 N N . TRP A 1 98 ? 19.566 5.780 -32.100 1.00 98.31 98 TRP A N 1
ATOM 758 C CA . TRP A 1 98 ? 19.129 6.036 -33.467 1.00 98.31 98 TRP A CA 1
ATOM 759 C C . TRP A 1 98 ? 20.208 6.752 -34.259 1.00 98.31 98 TRP A C 1
ATOM 761 O O . TRP A 1 98 ? 20.803 7.717 -33.787 1.00 98.31 98 TRP A O 1
ATOM 771 N N . VAL A 1 99 ? 20.372 6.361 -35.521 1.00 97.94 99 VAL A N 1
ATOM 772 C CA . VAL A 1 99 ? 21.045 7.208 -36.509 1.00 97.94 99 VAL A CA 1
ATOM 773 C C . VAL A 1 99 ? 20.096 8.344 -36.871 1.00 97.94 99 VAL A C 1
ATOM 775 O O . VAL A 1 99 ? 18.977 8.095 -37.304 1.00 97.94 99 VAL A O 1
ATOM 778 N N . THR A 1 100 ? 20.535 9.587 -36.722 1.00 97.44 100 THR A N 1
ATOM 779 C CA . THR A 1 100 ? 19.720 10.773 -37.037 1.00 97.44 100 THR A CA 1
ATOM 780 C C . THR A 1 100 ? 20.172 11.468 -38.311 1.00 97.44 100 THR A C 1
ATOM 782 O O . THR A 1 100 ? 19.370 12.091 -39.003 1.00 97.44 100 THR A O 1
ATOM 785 N N . ARG A 1 101 ? 21.453 11.335 -38.665 1.00 97.88 101 ARG A N 1
ATOM 786 C CA . ARG A 1 101 ? 22.021 11.877 -39.901 1.00 97.88 101 ARG A CA 1
ATOM 787 C C . ARG A 1 101 ? 23.236 11.064 -40.321 1.00 97.88 101 ARG A C 1
ATOM 789 O O . ARG A 1 101 ? 23.982 10.595 -39.469 1.00 97.88 101 ARG A O 1
ATOM 796 N N . VAL A 1 102 ? 23.463 10.951 -41.624 1.00 98.06 102 VAL A N 1
ATOM 797 C CA . VAL A 1 102 ? 24.691 10.389 -42.195 1.00 98.06 102 VAL A CA 1
ATOM 798 C C . VAL A 1 102 ? 25.288 11.408 -43.159 1.00 98.06 102 VAL A C 1
ATOM 800 O O . VAL A 1 102 ? 24.573 11.962 -43.991 1.00 98.06 102 VAL A O 1
ATOM 803 N N . THR A 1 103 ? 26.588 11.659 -43.031 1.00 97.94 103 THR A N 1
ATOM 804 C CA . THR A 1 103 ? 27.372 12.497 -43.948 1.00 97.94 103 THR A CA 1
ATOM 805 C C . THR A 1 103 ? 28.477 11.644 -44.565 1.00 97.94 103 THR A C 1
ATOM 807 O O . THR A 1 103 ? 29.190 10.963 -43.832 1.00 97.94 103 THR A O 1
ATOM 810 N N . GLY A 1 104 ? 28.640 11.684 -45.889 1.00 96.12 104 GLY A N 1
ATOM 811 C CA . GLY A 1 104 ? 29.587 10.832 -46.622 1.00 96.12 104 GLY A CA 1
ATOM 812 C C . GLY A 1 104 ? 28.960 9.529 -47.130 1.00 96.12 104 GLY A C 1
ATOM 813 O O . GLY A 1 104 ? 27.739 9.377 -47.130 1.00 96.12 104 GLY A O 1
ATOM 814 N N . ILE A 1 105 ? 29.800 8.592 -47.576 1.00 95.56 105 ILE A N 1
ATOM 815 C CA . ILE A 1 105 ? 29.375 7.297 -48.131 1.00 95.56 105 ILE A CA 1
ATOM 816 C C . ILE A 1 105 ? 29.767 6.213 -47.135 1.00 95.56 105 ILE A C 1
ATOM 818 O O . ILE A 1 105 ? 30.948 6.036 -46.847 1.00 95.56 105 ILE A O 1
ATOM 822 N N . CYS A 1 106 ? 28.786 5.510 -46.569 1.00 96.94 106 CYS A N 1
ATOM 823 C CA . CYS A 1 106 ? 29.089 4.462 -45.601 1.00 96.94 106 CYS A CA 1
ATOM 824 C C . CYS A 1 106 ? 29.651 3.208 -46.283 1.00 96.94 106 CYS A C 1
ATOM 826 O O . CYS A 1 106 ? 29.191 2.858 -47.375 1.00 96.94 106 CYS A O 1
ATOM 828 N N . PRO A 1 107 ? 30.569 2.481 -45.617 1.00 97.25 107 PRO A N 1
ATOM 829 C CA . PRO A 1 107 ? 31.030 1.184 -46.093 1.00 97.25 107 PRO A CA 1
ATOM 830 C C . PRO A 1 107 ? 29.864 0.229 -46.343 1.00 97.25 107 PRO A C 1
ATOM 832 O O . PRO A 1 107 ? 28.900 0.187 -45.572 1.00 97.25 107 PRO A O 1
ATOM 835 N N . SER A 1 108 ? 29.976 -0.583 -47.393 1.00 95.81 108 SER A N 1
ATOM 836 C CA . SER A 1 108 ? 28.911 -1.499 -47.831 1.00 95.81 108 SER A CA 1
ATOM 837 C C . SER A 1 108 ? 28.440 -2.451 -46.722 1.00 95.81 108 SER A C 1
ATOM 839 O O . SER A 1 108 ? 27.246 -2.731 -46.622 1.00 95.81 108 SER A O 1
ATOM 841 N N . ALA A 1 109 ? 29.352 -2.859 -45.832 1.00 95.31 109 ALA A N 1
ATOM 842 C CA . ALA A 1 109 ? 29.075 -3.720 -44.682 1.00 95.31 109 ALA A CA 1
ATOM 843 C C . ALA A 1 109 ? 28.091 -3.115 -43.660 1.00 95.31 109 ALA A C 1
ATOM 845 O O . ALA A 1 109 ? 27.405 -3.857 -42.962 1.00 95.31 109 ALA A O 1
ATOM 846 N N . VAL A 1 110 ? 28.008 -1.782 -43.563 1.00 95.44 110 VAL A N 1
ATOM 847 C CA . VAL A 1 110 ? 27.182 -1.084 -42.559 1.00 95.44 110 VAL A CA 1
ATOM 848 C C . VAL A 1 110 ? 26.151 -0.134 -43.165 1.00 95.44 110 VAL A C 1
ATOM 850 O O . VAL A 1 110 ? 25.296 0.365 -42.444 1.00 95.44 110 VAL A O 1
ATOM 853 N N . ALA A 1 111 ? 26.164 0.097 -44.480 1.00 94.00 111 ALA A N 1
ATOM 854 C CA . ALA A 1 111 ? 25.294 1.073 -45.144 1.00 94.00 111 ALA A CA 1
ATOM 855 C C . ALA A 1 111 ? 23.785 0.854 -44.897 1.00 94.00 111 ALA A C 1
ATOM 857 O O . ALA A 1 111 ? 23.019 1.812 -44.883 1.00 94.00 111 ALA A O 1
ATOM 858 N N . LYS A 1 112 ? 23.347 -0.394 -44.664 1.00 93.19 112 LYS A N 1
ATOM 859 C CA . LYS A 1 112 ? 21.940 -0.710 -44.347 1.00 93.19 112 LYS A CA 1
ATOM 860 C C . LYS A 1 112 ? 21.557 -0.420 -42.890 1.00 93.19 112 LYS A C 1
ATOM 862 O O . LYS A 1 112 ? 20.396 -0.130 -42.621 1.00 93.19 112 LYS A O 1
ATOM 867 N N . THR A 1 113 ? 22.499 -0.531 -41.954 1.00 93.81 113 THR A N 1
ATOM 868 C CA . THR A 1 113 ? 22.258 -0.358 -40.507 1.00 93.81 113 THR A CA 1
ATOM 869 C C . THR A 1 113 ? 22.649 1.034 -40.012 1.00 93.81 113 THR A C 1
ATOM 871 O O . THR A 1 113 ? 22.119 1.511 -39.012 1.00 93.81 113 THR A O 1
ATOM 874 N N . VAL A 1 114 ? 23.536 1.718 -40.735 1.00 96.31 114 VAL A N 1
ATOM 875 C CA . VAL A 1 114 ? 23.940 3.106 -40.508 1.00 96.31 114 VAL A CA 1
ATOM 876 C C . VAL A 1 114 ? 23.188 3.996 -41.497 1.00 96.31 114 VAL A C 1
ATOM 878 O O . VAL A 1 114 ? 23.741 4.487 -42.475 1.00 96.31 114 VAL A O 1
ATOM 881 N N . SER A 1 115 ? 21.890 4.162 -41.250 1.00 94.50 115 SER A N 1
ATOM 882 C CA . SER A 1 115 ? 20.984 4.996 -42.046 1.00 94.50 115 SER A CA 1
ATOM 883 C C . SER A 1 115 ? 19.953 5.658 -41.129 1.00 94.50 115 SER A C 1
ATOM 885 O O . SER A 1 115 ? 19.498 4.990 -40.200 1.00 94.50 115 SER A O 1
ATOM 887 N N . PRO A 1 116 ? 19.507 6.904 -41.390 1.00 94.75 116 PRO A N 1
ATOM 888 C CA . PRO A 1 116 ? 18.423 7.535 -40.631 1.00 94.75 116 PRO A CA 1
ATOM 889 C C . PRO A 1 116 ? 17.086 6.778 -40.676 1.00 94.75 116 PRO A C 1
ATOM 891 O O . PRO A 1 116 ? 16.202 7.033 -39.867 1.00 94.75 116 PRO A O 1
ATOM 894 N N . THR A 1 117 ? 16.926 5.853 -41.625 1.00 93.00 117 THR A N 1
ATOM 895 C CA . THR A 1 117 ? 15.743 4.987 -41.757 1.00 93.00 117 THR A CA 1
ATOM 896 C C . THR A 1 117 ? 15.911 3.619 -41.092 1.00 93.00 117 THR A C 1
ATOM 898 O O . THR A 1 117 ? 14.985 2.807 -41.112 1.00 93.00 117 THR A O 1
ATOM 901 N N . ALA A 1 118 ? 17.087 3.326 -40.526 1.00 92.69 118 ALA A N 1
ATOM 902 C CA . ALA A 1 118 ? 17.329 2.079 -39.817 1.00 92.69 118 ALA A CA 1
ATOM 903 C C . ALA A 1 118 ? 16.593 2.061 -38.468 1.00 92.69 118 ALA A C 1
ATOM 905 O O . ALA A 1 118 ? 16.370 3.096 -37.839 1.00 92.69 118 ALA A O 1
ATOM 906 N N . LYS A 1 119 ? 16.244 0.858 -37.996 1.00 92.50 119 LYS A N 1
ATOM 907 C CA . LYS A 1 119 ? 15.707 0.675 -36.641 1.00 92.50 119 LYS A CA 1
ATOM 908 C C . LYS A 1 119 ? 16.748 1.107 -35.606 1.00 92.50 119 LYS A C 1
ATOM 910 O O . LYS A 1 119 ? 17.943 0.893 -35.816 1.00 92.50 119 LYS A O 1
ATOM 915 N N . ALA A 1 120 ? 16.289 1.646 -34.477 1.00 95.25 120 ALA A N 1
ATOM 916 C CA . ALA A 1 120 ? 17.172 1.926 -33.350 1.00 95.25 120 ALA A CA 1
ATOM 917 C C . ALA A 1 120 ? 17.942 0.674 -32.922 1.00 95.25 120 ALA A C 1
ATOM 919 O O . ALA A 1 120 ? 17.368 -0.411 -32.786 1.00 95.25 120 ALA A O 1
ATOM 920 N N . ALA A 1 121 ? 19.232 0.854 -32.651 1.00 95.31 121 ALA A N 1
ATOM 921 C CA . ALA A 1 121 ? 20.009 -0.132 -31.923 1.00 95.31 121 ALA A CA 1
ATOM 922 C C . ALA A 1 121 ? 19.562 -0.140 -30.455 1.00 95.31 121 ALA A C 1
ATOM 924 O O . ALA A 1 121 ? 19.216 0.903 -29.904 1.00 95.31 121 ALA A O 1
ATOM 925 N N . THR A 1 122 ? 19.577 -1.307 -29.821 1.00 96.75 122 THR A N 1
ATOM 926 C CA . THR A 1 122 ? 19.393 -1.432 -28.371 1.00 96.75 122 THR A CA 1
ATOM 927 C C . THR A 1 122 ? 20.759 -1.517 -27.712 1.00 96.75 122 THR A C 1
ATOM 929 O O . THR A 1 122 ? 21.623 -2.238 -28.209 1.00 96.75 122 THR A O 1
ATOM 932 N N . PHE A 1 123 ? 20.943 -0.832 -26.588 1.00 97.12 123 PHE A N 1
ATOM 933 C CA . PHE A 1 123 ? 22.121 -1.002 -25.738 1.00 97.12 123 PHE A CA 1
ATOM 934 C C . PHE A 1 123 ? 21.707 -1.329 -24.302 1.00 97.12 123 PHE A C 1
ATOM 936 O O . PHE A 1 123 ? 20.620 -0.955 -23.856 1.00 97.12 123 PHE A O 1
ATOM 943 N N . VAL A 1 124 ? 22.572 -2.048 -23.589 1.00 97.94 124 VAL A N 1
ATOM 944 C CA . VAL A 1 124 ? 22.378 -2.386 -22.176 1.00 97.94 124 VAL A CA 1
ATOM 945 C C . VAL A 1 124 ? 22.529 -1.107 -21.356 1.00 97.94 124 VAL A C 1
ATOM 947 O O . VAL A 1 124 ? 23.507 -0.381 -21.515 1.00 97.94 124 VAL A O 1
ATOM 950 N N . MET A 1 125 ? 21.564 -0.801 -20.493 1.00 97.31 125 MET A N 1
ATOM 951 C CA . MET A 1 125 ? 21.506 0.491 -19.807 1.00 97.31 125 MET A CA 1
ATOM 952 C C . MET A 1 125 ? 22.737 0.793 -18.947 1.00 97.31 125 MET A C 1
ATOM 954 O O . MET A 1 125 ? 23.214 1.924 -18.981 1.00 97.31 125 MET A O 1
ATOM 958 N N . ARG A 1 126 ? 23.302 -0.192 -18.237 1.00 96.81 126 ARG A N 1
ATOM 959 C CA . ARG A 1 126 ? 24.545 0.005 -17.460 1.00 96.81 126 ARG A CA 1
ATOM 960 C C . ARG A 1 126 ? 25.746 0.462 -18.291 1.00 96.81 126 ARG A C 1
ATOM 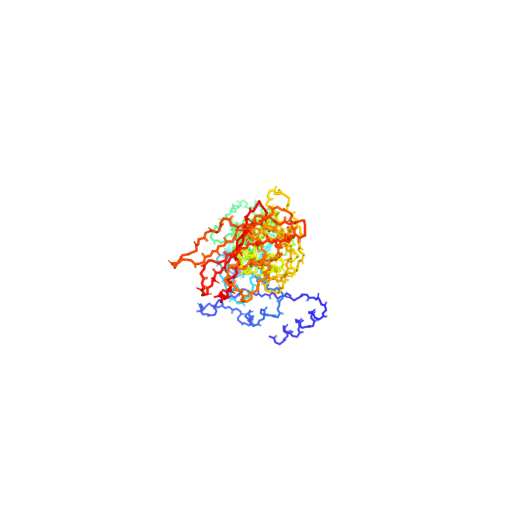962 O O . ARG A 1 126 ? 26.647 1.089 -17.746 1.00 96.81 126 ARG A O 1
ATOM 969 N N . ASP A 1 127 ? 25.738 0.207 -19.599 1.00 97.25 127 ASP A N 1
ATOM 970 C CA . ASP A 1 127 ? 26.819 0.603 -20.505 1.00 97.25 127 ASP A CA 1
ATOM 971 C C . ASP A 1 127 ? 26.642 2.039 -21.031 1.00 97.25 127 ASP A C 1
ATOM 973 O O . ASP A 1 127 ? 27.504 2.545 -21.751 1.00 97.25 127 ASP A O 1
ATOM 977 N N . ALA A 1 128 ? 25.547 2.731 -20.679 1.00 97.00 128 ALA A N 1
ATOM 978 C CA . ALA A 1 128 ? 25.241 4.074 -21.176 1.00 97.00 128 ALA A CA 1
ATOM 979 C C . ALA A 1 128 ? 26.356 5.088 -20.877 1.00 97.00 128 ALA A C 1
ATOM 981 O O . ALA A 1 128 ? 26.721 5.875 -21.749 1.00 97.00 128 ALA A O 1
ATOM 982 N N . SER A 1 129 ? 26.921 5.036 -19.666 1.00 95.50 129 SER A N 1
ATOM 983 C CA . SER A 1 129 ? 28.015 5.919 -19.236 1.00 95.50 129 SER A CA 1
ATOM 984 C C . SER A 1 129 ? 29.295 5.673 -20.041 1.00 95.50 129 SER A C 1
ATOM 986 O O . SER A 1 129 ? 29.951 6.611 -20.508 1.00 95.50 129 SER A O 1
ATOM 988 N N . THR A 1 130 ? 29.624 4.402 -20.289 1.00 97.31 130 THR A N 1
ATOM 989 C CA . THR A 1 130 ? 30.743 4.024 -21.158 1.00 97.31 130 THR A CA 1
ATOM 990 C C . THR A 1 130 ? 30.499 4.501 -22.584 1.00 97.31 130 THR A C 1
ATOM 992 O O . THR A 1 130 ? 31.408 5.055 -23.207 1.00 97.31 130 THR A O 1
ATOM 995 N N . LEU A 1 131 ? 29.273 4.348 -23.094 1.00 97.62 131 LEU A N 1
ATOM 996 C CA . LEU A 1 131 ? 28.899 4.776 -24.437 1.00 97.62 131 LEU A CA 1
ATOM 997 C C . LEU A 1 131 ? 29.055 6.293 -24.600 1.00 97.62 131 LEU A C 1
ATOM 999 O O . LEU A 1 131 ? 29.717 6.726 -25.540 1.00 97.62 131 LEU A O 1
ATOM 1003 N N . SER A 1 132 ? 28.516 7.105 -23.686 1.00 97.75 132 SER A N 1
ATOM 1004 C CA . SER A 1 132 ? 28.639 8.565 -23.772 1.00 97.75 132 SER A CA 1
ATOM 1005 C C . SER A 1 132 ? 30.091 9.029 -23.649 1.00 97.75 132 SER A C 1
ATOM 1007 O O . SER A 1 132 ? 30.542 9.845 -24.452 1.00 97.75 132 SER A O 1
ATOM 1009 N N . THR A 1 133 ? 30.851 8.457 -22.710 1.00 97.94 133 THR A N 1
ATOM 1010 C CA . THR A 1 133 ? 32.262 8.810 -22.479 1.00 97.94 133 THR A CA 1
ATOM 1011 C C . THR A 1 133 ? 33.136 8.473 -23.684 1.00 97.94 133 THR A C 1
ATOM 1013 O O . THR A 1 133 ? 33.956 9.293 -24.092 1.00 97.94 133 THR A O 1
ATOM 1016 N N . THR A 1 134 ? 32.917 7.312 -24.313 1.00 98.06 134 THR A N 1
ATOM 1017 C CA . THR A 1 134 ? 33.669 6.872 -25.505 1.00 98.06 134 THR A CA 1
ATOM 1018 C C . THR A 1 134 ? 33.619 7.896 -26.640 1.00 98.06 134 THR A C 1
ATOM 1020 O O . THR A 1 134 ? 34.588 8.038 -27.382 1.00 98.06 134 THR A O 1
ATOM 1023 N N . TYR A 1 135 ? 32.507 8.623 -26.775 1.00 97.56 135 TYR A N 1
ATOM 1024 C CA . TYR A 1 135 ? 32.316 9.611 -27.839 1.00 97.56 135 TYR A CA 1
ATOM 1025 C C . TYR A 1 135 ? 32.318 11.063 -27.338 1.00 97.56 135 TYR A C 1
ATOM 1027 O O . TYR A 1 135 ? 31.910 11.956 -28.079 1.00 97.56 135 TYR A O 1
ATOM 1035 N N . GLY A 1 136 ? 32.759 11.313 -26.097 1.00 97.31 136 GLY A N 1
ATOM 1036 C CA . GLY A 1 136 ? 32.818 12.658 -25.512 1.00 97.31 136 GLY A CA 1
ATOM 1037 C C . GLY A 1 136 ? 31.456 13.357 -25.412 1.00 97.31 136 GLY A C 1
ATOM 1038 O O . GLY A 1 136 ? 31.386 14.584 -25.459 1.00 97.31 136 GLY A O 1
ATOM 1039 N N . ALA A 1 137 ? 30.368 12.590 -25.328 1.00 98.06 137 ALA A N 1
ATOM 1040 C CA . ALA A 1 137 ? 29.015 13.115 -25.232 1.00 98.06 137 ALA A CA 1
ATOM 1041 C C . ALA A 1 137 ? 28.646 13.420 -23.777 1.00 98.06 137 ALA A C 1
ATOM 1043 O O . ALA A 1 137 ? 29.061 12.710 -22.862 1.00 98.06 137 ALA A O 1
ATOM 1044 N N . VAL A 1 138 ? 27.817 14.445 -23.575 1.00 97.25 138 VAL A N 1
ATOM 1045 C CA . VAL A 1 138 ? 27.314 14.840 -22.253 1.00 97.25 138 VAL A CA 1
ATOM 1046 C C . VAL A 1 138 ? 25.873 14.342 -22.096 1.00 97.25 138 VAL A C 1
ATOM 1048 O O . VAL A 1 138 ? 24.990 14.845 -22.797 1.00 97.25 138 VAL A O 1
ATOM 1051 N N . PRO A 1 139 ? 25.609 13.363 -21.210 1.00 98.00 139 PRO A N 1
ATOM 1052 C CA . PRO A 1 139 ? 24.253 12.942 -20.874 1.00 98.00 139 PRO A CA 1
ATOM 1053 C C . PRO A 1 139 ? 23.446 14.072 -20.235 1.00 98.00 139 PRO A C 1
ATOM 1055 O O . PRO A 1 139 ? 23.879 14.686 -19.261 1.00 98.00 139 PRO A O 1
ATOM 1058 N N . LEU A 1 140 ? 22.252 14.322 -20.767 1.00 98.19 140 LEU A N 1
ATOM 1059 C CA . LEU A 1 140 ? 21.302 15.306 -20.263 1.00 98.19 140 LEU A CA 1
ATOM 1060 C C . LEU A 1 140 ? 20.053 14.596 -19.745 1.00 98.19 140 LEU A C 1
ATOM 1062 O O . LEU A 1 140 ? 19.383 13.875 -20.486 1.00 98.19 140 LEU A O 1
ATOM 1066 N N . TYR A 1 141 ? 19.729 14.822 -18.475 1.00 98.12 141 TYR A N 1
ATOM 1067 C CA . TYR A 1 141 ? 18.482 14.351 -17.885 1.00 98.12 141 TYR A CA 1
ATOM 1068 C C . TYR A 1 141 ? 17.335 15.288 -18.259 1.00 98.12 141 TYR A C 1
ATOM 1070 O O . TYR A 1 141 ? 17.417 16.501 -18.072 1.00 98.12 141 TYR A O 1
ATOM 1078 N N . ASN A 1 142 ? 16.264 14.722 -18.802 1.00 98.00 142 ASN A N 1
ATOM 1079 C CA . ASN A 1 142 ? 15.036 15.429 -19.112 1.00 98.00 142 ASN A CA 1
ATOM 1080 C C . ASN A 1 142 ? 14.025 15.202 -17.983 1.00 98.00 142 ASN A C 1
ATOM 1082 O O . ASN A 1 142 ? 13.437 14.127 -17.890 1.00 98.00 142 ASN A O 1
ATOM 1086 N N . GLU A 1 143 ? 13.785 16.230 -17.169 1.00 95.19 143 GLU A N 1
ATOM 1087 C CA . GLU A 1 143 ? 12.859 16.181 -16.026 1.00 95.19 143 GLU A CA 1
ATOM 1088 C C . GLU A 1 143 ? 11.422 15.801 -16.425 1.00 95.19 143 GLU A C 1
ATOM 1090 O O . GLU A 1 143 ? 10.755 15.041 -15.731 1.00 95.19 143 GLU A O 1
ATOM 1095 N N . SER A 1 144 ? 10.936 16.277 -17.579 1.00 93.75 144 SER A N 1
ATOM 1096 C CA . SER A 1 144 ? 9.560 16.009 -18.032 1.00 93.75 144 SER A CA 1
ATOM 1097 C C . SER A 1 144 ? 9.333 14.554 -18.447 1.00 93.75 144 SER A C 1
ATOM 1099 O O . SER A 1 144 ? 8.218 14.038 -18.342 1.00 93.75 144 SER A O 1
ATOM 1101 N N . TYR A 1 145 ? 10.374 13.886 -18.946 1.00 97.56 145 TYR A N 1
ATOM 1102 C CA . TYR A 1 145 ? 10.320 12.469 -19.317 1.00 97.56 145 TYR A CA 1
ATOM 1103 C C . TYR A 1 145 ? 10.870 11.555 -18.220 1.00 97.56 145 TYR A C 1
ATOM 1105 O O . TYR A 1 145 ? 10.568 10.358 -18.229 1.00 97.56 145 TYR A O 1
ATOM 1113 N N . ALA A 1 146 ? 11.617 12.125 -17.271 1.00 97.94 146 ALA A N 1
ATOM 1114 C CA . ALA A 1 146 ? 12.415 11.438 -16.267 1.00 97.94 146 ALA A CA 1
ATOM 1115 C C . ALA A 1 146 ? 13.308 10.358 -16.899 1.00 97.94 146 ALA A C 1
ATOM 1117 O O . ALA A 1 146 ? 13.254 9.184 -16.529 1.00 97.94 146 ALA A O 1
ATOM 1118 N N . GLU A 1 147 ? 14.058 10.763 -17.924 1.00 98.25 147 GLU A N 1
ATOM 1119 C CA . GLU A 1 147 ? 14.945 9.924 -18.734 1.00 98.25 147 GLU A CA 1
ATOM 1120 C C . GLU A 1 147 ? 16.150 10.731 -19.222 1.00 98.25 147 GLU A C 1
ATOM 1122 O O . GLU A 1 147 ? 16.132 11.962 -19.210 1.00 98.25 147 GLU A O 1
ATOM 1127 N N . VAL A 1 148 ? 17.196 10.042 -19.667 1.00 98.44 148 VAL A N 1
ATOM 1128 C CA . VAL A 1 148 ? 18.454 10.644 -20.105 1.00 98.44 148 VAL A CA 1
ATOM 1129 C C . VAL A 1 148 ? 18.608 10.517 -21.614 1.00 98.44 148 VAL A C 1
ATOM 1131 O O . VAL A 1 148 ? 18.311 9.476 -22.202 1.00 98.44 148 VAL A O 1
ATOM 1134 N N . THR A 1 149 ? 19.134 11.569 -22.238 1.00 98.62 149 THR A N 1
ATOM 1135 C CA . THR A 1 149 ? 19.528 11.562 -23.645 1.00 98.62 149 THR A CA 1
ATOM 1136 C C . THR A 1 149 ? 20.918 12.138 -23.849 1.00 98.62 149 THR A C 1
ATOM 1138 O O . THR A 1 149 ? 21.367 13.004 -23.104 1.00 98.62 149 THR A O 1
ATOM 1141 N N . PHE A 1 150 ? 21.602 11.676 -24.887 1.00 98.62 150 PHE A N 1
ATOM 1142 C CA . PHE A 1 150 ? 22.790 12.334 -25.416 1.00 98.62 150 PHE A CA 1
ATOM 1143 C C . PHE A 1 150 ? 22.877 12.115 -26.919 1.00 98.62 150 PHE A C 1
ATOM 1145 O O . PHE A 1 150 ? 22.307 11.171 -27.467 1.00 98.62 150 PHE A O 1
ATOM 1152 N N . SER A 1 151 ? 23.608 12.996 -27.595 1.00 98.50 151 SER A N 1
ATOM 1153 C CA . SER A 1 151 ? 23.917 12.848 -29.014 1.00 98.50 151 SER A CA 1
ATOM 1154 C C . SER A 1 151 ? 25.419 12.823 -29.233 1.00 98.50 151 SER A C 1
ATOM 1156 O O . SER A 1 151 ? 26.169 13.476 -28.513 1.00 98.50 151 SER A O 1
ATOM 1158 N N . TYR A 1 152 ? 25.851 12.056 -30.226 1.00 98.44 152 TYR A N 1
ATOM 1159 C CA . TYR A 1 152 ? 27.260 11.879 -30.553 1.00 98.44 152 TYR A CA 1
ATOM 1160 C C . TYR A 1 152 ? 27.449 11.578 -32.038 1.00 98.44 152 TYR A C 1
ATOM 1162 O O . TYR A 1 152 ? 26.485 11.356 -32.774 1.00 98.44 152 TYR A O 1
ATOM 1170 N N . GLN A 1 153 ? 28.699 11.582 -32.493 1.00 98.06 153 GLN A N 1
ATOM 1171 C CA . GLN A 1 153 ? 29.054 11.203 -33.856 1.00 98.06 153 GLN A CA 1
ATOM 1172 C C . GLN A 1 153 ? 29.956 9.977 -33.852 1.00 98.06 153 GLN A C 1
ATOM 1174 O O . GLN A 1 153 ? 30.843 9.845 -33.011 1.00 98.06 153 GLN A O 1
ATOM 1179 N N . LYS A 1 154 ? 29.745 9.087 -34.822 1.00 97.25 154 LYS A N 1
ATOM 1180 C CA . LYS A 1 154 ? 30.599 7.923 -35.049 1.00 97.25 154 LYS A CA 1
ATOM 1181 C C . LYS A 1 154 ? 31.042 7.870 -36.502 1.00 97.25 154 LYS A C 1
ATOM 1183 O O . LYS A 1 154 ? 30.207 7.902 -37.407 1.00 97.25 154 LYS A O 1
ATOM 1188 N N . VAL A 1 155 ? 32.351 7.768 -36.704 1.00 97.75 155 VAL A N 1
ATOM 1189 C CA . VAL A 1 155 ? 32.968 7.613 -38.023 1.00 97.75 155 VAL A CA 1
ATOM 1190 C C . VAL A 1 155 ? 33.076 6.129 -38.360 1.00 97.75 155 VAL A C 1
ATOM 1192 O O . VAL A 1 155 ? 33.508 5.325 -37.534 1.00 97.75 155 VAL A O 1
ATOM 1195 N N . TYR A 1 156 ? 32.686 5.772 -39.579 1.00 97.38 156 TYR A N 1
ATOM 1196 C CA . TYR A 1 156 ? 32.805 4.431 -40.135 1.00 97.38 156 TYR A CA 1
ATOM 1197 C C . TYR A 1 156 ? 33.717 4.486 -41.354 1.00 97.38 156 TYR A C 1
ATOM 1199 O O . TYR A 1 156 ? 33.400 5.169 -42.326 1.00 97.38 156 TYR A O 1
ATOM 1207 N N . ASN A 1 157 ? 34.821 3.746 -41.296 1.00 97.31 157 ASN A N 1
ATOM 1208 C CA . ASN A 1 157 ? 35.778 3.592 -42.389 1.00 97.31 157 ASN A C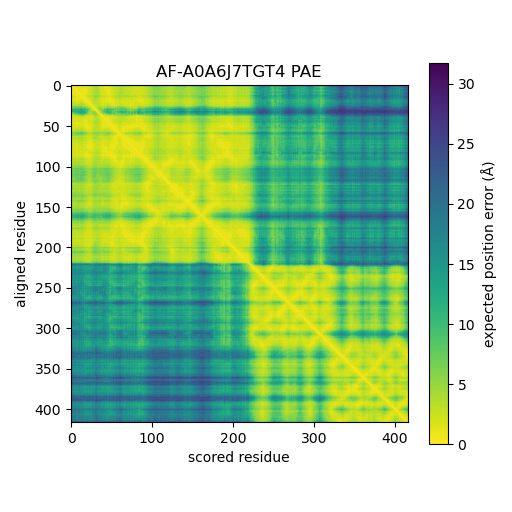A 1
ATOM 1209 C C . ASN A 1 157 ? 35.688 2.169 -42.945 1.00 97.31 157 ASN A C 1
ATOM 1211 O O . ASN A 1 157 ? 35.484 1.220 -42.187 1.00 97.31 157 ASN A O 1
ATOM 1215 N N . GLY A 1 158 ? 35.838 2.009 -44.257 1.00 96.50 158 GLY A N 1
ATOM 1216 C CA . GLY A 1 158 ? 35.796 0.698 -44.902 1.00 96.50 158 GLY A CA 1
ATOM 1217 C C . GLY A 1 158 ? 35.657 0.804 -46.414 1.00 96.50 158 GLY A C 1
ATOM 1218 O O . GLY A 1 158 ? 35.977 1.835 -46.999 1.00 96.50 158 GLY A O 1
ATOM 1219 N N . LEU A 1 159 ? 35.174 -0.260 -47.055 1.00 96.25 159 LEU A N 1
ATOM 1220 C CA . LEU A 1 159 ? 35.098 -0.345 -48.514 1.00 96.25 159 LEU A CA 1
ATOM 1221 C C . LEU A 1 159 ? 33.653 -0.272 -49.039 1.00 96.25 159 LEU A C 1
ATOM 1223 O O . LEU A 1 159 ? 32.713 -0.805 -48.434 1.00 96.25 159 LEU A O 1
ATOM 1227 N N . SER A 1 160 ? 33.482 0.352 -50.204 1.00 93.12 160 SER A N 1
ATOM 1228 C CA . SER A 1 160 ? 32.273 0.250 -51.021 1.00 93.12 160 SER A CA 1
ATOM 1229 C C . SER A 1 160 ? 32.105 -1.172 -51.576 1.00 93.12 160 SER A C 1
ATOM 1231 O O . SER A 1 160 ? 33.008 -2.004 -51.491 1.00 93.12 160 SER A O 1
ATOM 1233 N N . ALA A 1 161 ? 30.961 -1.449 -52.211 1.00 92.44 161 ALA A N 1
ATOM 1234 C CA . ALA A 1 161 ? 30.742 -2.720 -52.908 1.00 92.44 161 ALA A CA 1
ATOM 1235 C C . ALA A 1 161 ? 31.726 -2.949 -54.076 1.00 92.44 161 ALA A C 1
ATOM 1237 O O . ALA A 1 161 ? 31.974 -4.089 -54.449 1.00 92.44 161 ALA A O 1
ATOM 1238 N N . SER A 1 162 ? 32.302 -1.877 -54.633 1.00 93.25 162 SER A N 1
ATOM 1239 C CA . SER A 1 162 ? 33.311 -1.924 -55.698 1.00 93.25 162 SER A CA 1
ATOM 1240 C C . SER A 1 162 ? 34.757 -1.960 -55.182 1.00 93.25 162 SER A C 1
ATOM 1242 O O . SER A 1 162 ? 35.684 -1.857 -55.979 1.00 93.25 162 SER A O 1
ATOM 1244 N N . GLY A 1 163 ? 34.969 -2.079 -53.866 1.00 93.19 163 GLY A N 1
ATOM 1245 C CA . GLY A 1 163 ? 36.304 -2.133 -53.259 1.00 93.19 163 GLY A CA 1
ATOM 1246 C C . GLY A 1 163 ? 36.985 -0.773 -53.064 1.00 93.19 163 GLY A C 1
ATOM 1247 O O . GLY A 1 163 ? 38.159 -0.733 -52.710 1.00 93.19 163 GLY A O 1
ATOM 1248 N N . LEU A 1 164 ? 36.276 0.344 -53.262 1.00 94.69 164 LEU A N 1
ATOM 1249 C CA . LEU A 1 164 ? 36.823 1.690 -53.049 1.00 94.69 164 LEU A CA 1
ATOM 1250 C C . LEU A 1 164 ? 36.766 2.079 -51.570 1.00 94.69 164 LEU A C 1
ATOM 1252 O O . LEU A 1 164 ? 35.773 1.800 -50.900 1.00 94.69 164 LEU A O 1
ATOM 1256 N N . ALA A 1 165 ? 37.793 2.768 -51.070 1.00 96.25 165 ALA A N 1
ATOM 1257 C CA . ALA A 1 165 ? 37.787 3.310 -49.714 1.00 96.25 165 ALA A CA 1
ATOM 1258 C C . ALA A 1 165 ? 36.663 4.344 -49.540 1.00 96.25 165 ALA A C 1
ATOM 1260 O O . ALA A 1 165 ? 36.486 5.247 -50.357 1.00 96.25 165 ALA A O 1
ATOM 1261 N N . THR A 1 166 ? 35.897 4.199 -48.463 1.00 97.25 166 THR A N 1
ATOM 1262 C CA . THR A 1 166 ? 34.742 5.034 -48.131 1.00 97.25 166 THR A CA 1
ATOM 1263 C C . THR A 1 166 ? 34.729 5.358 -46.646 1.00 97.25 166 THR A C 1
ATOM 1265 O O . THR A 1 166 ? 35.094 4.527 -45.807 1.00 97.25 166 THR A O 1
ATOM 1268 N N . THR A 1 167 ? 34.260 6.562 -46.336 1.00 97.50 167 THR A N 1
ATOM 1269 C CA . THR A 1 167 ? 34.065 7.034 -44.971 1.00 97.50 167 THR A CA 1
ATOM 1270 C C . THR A 1 167 ? 32.718 7.732 -44.870 1.00 97.50 167 THR A C 1
ATOM 1272 O O . THR A 1 167 ? 32.359 8.554 -45.719 1.00 97.50 167 THR A O 1
ATOM 1275 N N . CYS A 1 168 ? 31.989 7.436 -43.797 1.00 98.06 168 CYS A N 1
ATOM 1276 C CA . CYS A 1 168 ? 30.841 8.231 -43.390 1.00 98.06 168 CYS A CA 1
ATOM 1277 C C . CYS A 1 168 ? 30.887 8.555 -41.901 1.00 98.06 168 CYS A C 1
ATOM 1279 O O . CYS A 1 168 ? 31.416 7.790 -41.094 1.00 98.06 168 CYS A O 1
ATOM 1281 N N . THR A 1 169 ? 30.260 9.666 -41.541 1.00 98.38 169 THR A N 1
ATOM 1282 C CA . THR A 1 169 ? 30.012 10.058 -40.157 1.00 98.38 169 THR A CA 1
ATOM 1283 C C . THR A 1 169 ? 28.519 9.983 -39.894 1.00 98.38 169 THR A C 1
ATOM 1285 O O . THR A 1 169 ? 27.733 10.659 -40.561 1.00 98.38 169 THR A O 1
ATOM 1288 N N . ALA A 1 170 ? 28.126 9.172 -38.915 1.00 98.19 170 ALA A N 1
ATOM 1289 C CA . ALA A 1 170 ? 26.751 9.088 -38.451 1.00 98.19 170 ALA A CA 1
ATOM 1290 C C . ALA A 1 170 ? 26.569 9.937 -37.193 1.00 98.19 170 ALA A C 1
ATOM 1292 O O . ALA A 1 170 ? 27.228 9.680 -36.184 1.00 98.19 170 ALA A O 1
ATOM 1293 N N . SER A 1 171 ? 25.651 10.900 -37.234 1.00 98.38 171 SER A N 1
ATOM 1294 C CA . SER A 1 171 ? 25.094 11.508 -36.027 1.00 98.38 171 SER A CA 1
ATOM 1295 C C . SER A 1 171 ? 24.103 10.540 -35.402 1.00 98.38 171 SER A C 1
ATOM 1297 O O . SER A 1 171 ? 23.291 9.929 -36.106 1.00 98.38 171 SER A O 1
ATOM 1299 N N . ARG A 1 172 ? 24.187 10.394 -34.084 1.00 98.31 172 ARG A N 1
ATOM 1300 C CA . ARG A 1 172 ? 23.403 9.443 -33.310 1.00 98.31 172 ARG A CA 1
ATOM 1301 C C . ARG A 1 172 ? 22.803 10.110 -32.086 1.00 98.31 172 ARG A C 1
ATOM 1303 O O . ARG A 1 172 ? 23.415 11.018 -31.527 1.00 98.31 172 ARG A O 1
ATOM 1310 N N . THR A 1 173 ? 21.627 9.654 -31.682 1.00 98.56 173 THR A N 1
ATOM 1311 C CA . THR A 1 173 ? 20.941 10.121 -30.475 1.00 98.56 173 THR A CA 1
ATOM 1312 C C . THR A 1 173 ? 20.511 8.908 -29.675 1.00 98.56 173 THR A C 1
ATOM 1314 O O . THR A 1 173 ? 19.798 8.053 -30.195 1.00 98.56 173 THR A O 1
ATOM 1317 N N . ALA A 1 174 ? 20.937 8.855 -28.418 1.00 98.44 174 ALA A N 1
ATOM 1318 C CA . ALA A 1 174 ? 20.612 7.796 -27.480 1.00 98.44 174 ALA A CA 1
ATOM 1319 C C . ALA A 1 174 ? 19.577 8.276 -26.454 1.00 98.44 174 ALA A C 1
ATOM 1321 O O . ALA A 1 174 ? 19.607 9.437 -26.040 1.00 98.44 174 ALA A O 1
ATOM 1322 N N . TRP A 1 175 ? 18.691 7.377 -26.031 1.00 98.62 175 TRP A N 1
ATOM 1323 C CA . TRP A 1 175 ? 17.777 7.562 -24.902 1.00 98.62 175 TRP A CA 1
ATOM 1324 C C . TRP A 1 175 ? 17.798 6.337 -23.996 1.00 98.62 175 TRP A C 1
ATOM 1326 O O . TRP A 1 175 ? 17.854 5.207 -24.482 1.00 98.62 175 TRP A O 1
ATOM 1336 N N . TYR A 1 176 ? 17.753 6.560 -22.687 1.00 97.81 176 TYR A N 1
ATOM 1337 C CA . TYR A 1 176 ? 17.683 5.511 -21.671 1.00 97.81 176 TYR A CA 1
ATOM 1338 C C . TYR A 1 176 ? 17.114 6.062 -20.359 1.00 97.81 176 TYR A C 1
ATOM 1340 O O . TYR A 1 176 ? 16.997 7.271 -20.170 1.00 97.81 176 TYR A O 1
ATOM 1348 N N . MET A 1 177 ? 16.765 5.170 -19.439 1.00 95.00 177 MET A N 1
ATOM 1349 C CA . MET A 1 177 ? 16.389 5.527 -18.071 1.00 95.00 177 MET A CA 1
ATOM 1350 C C . MET A 1 177 ? 17.596 5.324 -17.152 1.00 95.00 177 MET A C 1
ATOM 1352 O O . MET A 1 177 ? 18.349 4.384 -17.350 1.00 95.00 177 MET A O 1
ATOM 1356 N N . ASP A 1 178 ? 17.810 6.181 -16.164 1.00 96.12 178 ASP A N 1
ATOM 1357 C CA . ASP A 1 178 ? 18.837 5.973 -15.138 1.00 96.12 178 ASP A CA 1
ATOM 1358 C C . ASP A 1 178 ? 18.184 5.726 -13.768 1.00 96.12 178 ASP A C 1
ATOM 1360 O O . ASP A 1 178 ? 16.960 5.575 -13.666 1.00 96.12 178 ASP A O 1
ATOM 1364 N N . ALA A 1 179 ? 18.983 5.713 -12.698 1.00 96.75 179 ALA A N 1
ATOM 1365 C CA . ALA A 1 179 ? 18.479 5.536 -11.339 1.00 96.75 179 ALA A CA 1
ATOM 1366 C C . ALA A 1 179 ? 17.379 6.544 -10.947 1.00 96.75 179 ALA A C 1
ATOM 1368 O O . ALA A 1 179 ? 16.427 6.175 -10.257 1.00 96.75 179 ALA A O 1
ATOM 1369 N N . ARG A 1 180 ? 17.450 7.795 -11.430 1.00 97.62 180 ARG A N 1
ATOM 1370 C CA . ARG A 1 180 ? 16.425 8.826 -11.175 1.00 97.62 180 ARG A CA 1
ATOM 1371 C C . ARG A 1 180 ? 15.122 8.481 -11.881 1.00 97.62 180 ARG A C 1
ATOM 1373 O O . ARG A 1 180 ? 14.049 8.567 -11.286 1.00 97.62 180 ARG A O 1
ATOM 1380 N N . GLY A 1 181 ? 15.217 8.033 -13.130 1.00 97.12 181 GLY A N 1
ATOM 1381 C CA . GLY A 1 181 ? 14.060 7.572 -13.883 1.00 97.12 181 GLY A CA 1
ATOM 1382 C C . GLY A 1 181 ? 13.376 6.364 -13.234 1.00 97.12 181 GLY A C 1
ATOM 1383 O O . GLY A 1 181 ? 12.147 6.361 -13.132 1.00 97.12 181 GLY A O 1
ATOM 1384 N N . TYR A 1 182 ? 14.147 5.393 -12.726 1.00 97.50 182 TYR A N 1
ATOM 1385 C CA . TYR A 1 182 ? 13.628 4.253 -11.955 1.00 97.50 182 TYR A CA 1
ATOM 1386 C C . TYR A 1 182 ? 12.940 4.704 -10.662 1.00 97.50 182 TYR A C 1
ATOM 1388 O O . TYR A 1 182 ? 11.815 4.279 -10.396 1.00 97.50 182 TYR A O 1
ATOM 1396 N N . ALA A 1 183 ? 13.566 5.606 -9.897 1.00 97.31 183 ALA A N 1
ATOM 1397 C CA . ALA A 1 183 ? 12.976 6.178 -8.687 1.00 97.31 183 ALA A CA 1
ATOM 1398 C C . ALA A 1 183 ? 11.632 6.858 -8.978 1.00 97.31 183 ALA A C 1
ATOM 1400 O O . ALA A 1 183 ? 10.657 6.616 -8.273 1.00 97.31 183 ALA A O 1
ATOM 1401 N N . ALA A 1 184 ? 11.544 7.639 -10.058 1.00 97.50 184 ALA A N 1
ATOM 1402 C CA . ALA A 1 184 ? 10.309 8.311 -10.452 1.00 97.50 184 ALA A CA 1
ATOM 1403 C C . ALA A 1 184 ? 9.166 7.325 -10.768 1.00 97.50 184 ALA A C 1
ATOM 1405 O O . ALA A 1 184 ? 8.013 7.594 -10.435 1.00 97.50 184 ALA A O 1
ATOM 1406 N N . ARG A 1 185 ? 9.454 6.154 -11.363 1.00 97.25 185 ARG A N 1
ATOM 1407 C CA . ARG A 1 185 ? 8.431 5.106 -11.582 1.00 97.25 185 ARG A CA 1
ATOM 1408 C C . ARG A 1 185 ? 8.107 4.361 -10.291 1.00 97.25 185 ARG A C 1
ATOM 1410 O O . ARG A 1 185 ? 6.942 4.057 -10.057 1.00 97.25 185 ARG A O 1
ATOM 1417 N N . ALA A 1 186 ? 9.096 4.109 -9.438 1.00 96.88 186 ALA A N 1
ATOM 1418 C CA . ALA A 1 186 ? 8.861 3.529 -8.119 1.00 96.88 186 ALA A CA 1
ATOM 1419 C C . ALA A 1 186 ? 7.978 4.440 -7.249 1.00 96.88 186 ALA A C 1
ATOM 1421 O O . ALA A 1 186 ? 7.122 3.946 -6.527 1.00 96.88 186 ALA A O 1
ATOM 1422 N N . GLN A 1 187 ? 8.099 5.766 -7.362 1.00 96.81 187 GLN A N 1
ATOM 1423 C CA . GLN A 1 187 ? 7.240 6.717 -6.644 1.00 96.81 187 GLN A CA 1
ATOM 1424 C C . GLN A 1 187 ? 5.765 6.622 -7.058 1.00 96.81 187 GLN A C 1
ATOM 1426 O O . GLN A 1 187 ? 4.889 6.933 -6.251 1.00 96.81 187 GLN A O 1
ATOM 1431 N N . LEU A 1 188 ? 5.461 6.131 -8.269 1.00 97.06 188 LEU A N 1
ATOM 1432 C CA . LEU A 1 188 ? 4.080 5.835 -8.662 1.00 97.06 188 LEU A CA 1
ATOM 1433 C C . LEU A 1 188 ? 3.467 4.732 -7.792 1.00 97.06 188 LEU A C 1
ATOM 1435 O O . LEU A 1 188 ? 2.260 4.760 -7.571 1.00 97.06 188 LEU A O 1
ATOM 1439 N N . VAL A 1 189 ? 4.280 3.808 -7.262 1.00 95.00 189 VAL A N 1
ATOM 1440 C CA . VAL A 1 189 ? 3.822 2.755 -6.343 1.00 95.00 189 VAL A CA 1
ATOM 1441 C C . VAL A 1 189 ? 3.233 3.372 -5.084 1.00 95.00 189 VAL A C 1
ATOM 1443 O O . VAL A 1 189 ? 2.091 3.078 -4.757 1.00 95.00 189 VAL A O 1
ATOM 1446 N N . GLY A 1 190 ? 3.962 4.285 -4.436 1.00 89.00 190 GLY A N 1
ATOM 1447 C CA . GLY A 1 190 ? 3.456 5.005 -3.267 1.00 89.00 190 GLY A CA 1
ATOM 1448 C C . GLY A 1 190 ? 2.288 5.932 -3.599 1.00 89.00 190 GLY A C 1
ATOM 1449 O O . GLY A 1 190 ? 1.299 5.960 -2.880 1.00 89.00 190 GLY A O 1
ATOM 1450 N N . LYS A 1 191 ? 2.373 6.664 -4.718 1.00 93.44 191 LYS A N 1
ATOM 1451 C CA . LYS A 1 191 ? 1.349 7.640 -5.125 1.00 93.44 191 LYS A CA 1
ATOM 1452 C C . LYS A 1 191 ? -0.015 7.009 -5.417 1.00 93.44 191 LYS A C 1
ATOM 1454 O O . LYS A 1 191 ? -1.036 7.647 -5.181 1.00 93.44 191 LYS A O 1
ATOM 1459 N N . TYR A 1 192 ? -0.024 5.804 -5.980 1.00 93.00 192 TYR A N 1
ATOM 1460 C CA . TYR A 1 192 ? -1.236 5.126 -6.442 1.00 93.00 192 TYR A CA 1
ATOM 1461 C C . TYR A 1 192 ? -1.523 3.813 -5.704 1.00 93.00 192 TYR A C 1
ATOM 1463 O O . TYR A 1 192 ? -2.433 3.101 -6.112 1.00 93.00 192 TYR A O 1
ATOM 1471 N N . HIS A 1 193 ? -0.768 3.490 -4.650 1.00 87.50 193 HIS A N 1
ATOM 1472 C CA . HIS A 1 193 ? -0.879 2.237 -3.887 1.00 87.50 193 HIS A CA 1
ATOM 1473 C C . HIS A 1 193 ? -0.801 0.984 -4.777 1.00 87.50 193 HIS A C 1
ATOM 1475 O O . HIS A 1 193 ? -1.626 0.072 -4.700 1.00 87.50 193 HIS A O 1
ATOM 1481 N N . LEU A 1 194 ? 0.180 0.972 -5.683 1.00 93.56 194 LEU A N 1
ATOM 1482 C CA . LEU A 1 194 ? 0.350 -0.106 -6.658 1.00 93.56 194 LEU A CA 1
ATOM 1483 C C . LEU A 1 194 ? 0.970 -1.354 -6.015 1.00 93.56 194 LEU A C 1
ATOM 1485 O O . LEU A 1 194 ? 1.661 -1.269 -5.005 1.00 93.56 194 LEU A O 1
ATOM 1489 N N . GLY A 1 195 ? 0.818 -2.510 -6.660 1.00 91.06 195 GLY A N 1
ATOM 1490 C CA . GLY A 1 195 ? 1.476 -3.756 -6.250 1.00 91.06 195 GLY A CA 1
ATOM 1491 C C . GLY A 1 195 ? 3.003 -3.750 -6.400 1.00 91.06 195 GLY A C 1
ATOM 1492 O O . GLY A 1 195 ? 3.684 -4.577 -5.789 1.00 91.06 195 GLY A O 1
ATOM 1493 N N . GLY A 1 196 ? 3.559 -2.842 -7.214 1.00 94.69 196 GLY A N 1
ATOM 1494 C CA . GLY A 1 196 ? 5.003 -2.610 -7.312 1.00 94.69 196 GLY A CA 1
ATOM 1495 C C . GLY A 1 196 ? 5.494 -2.226 -8.709 1.00 94.69 196 GLY A C 1
ATOM 1496 O O . GLY A 1 196 ? 4.774 -1.637 -9.517 1.00 94.69 196 GLY A O 1
ATOM 1497 N N . ILE A 1 197 ? 6.747 -2.584 -9.004 1.00 96.00 197 ILE A N 1
ATOM 1498 C CA . ILE A 1 197 ? 7.377 -2.404 -10.319 1.00 96.00 197 ILE A CA 1
ATOM 1499 C C . ILE A 1 197 ? 7.804 -3.746 -10.929 1.00 96.00 197 ILE A C 1
ATOM 1501 O O . ILE A 1 197 ? 7.970 -4.742 -10.226 1.00 96.00 197 ILE A O 1
ATOM 1505 N N . THR A 1 198 ? 8.016 -3.776 -12.244 1.00 96.69 198 THR A N 1
ATOM 1506 C CA . THR A 1 198 ? 8.552 -4.927 -12.988 1.00 96.69 198 THR A CA 1
ATOM 1507 C C . THR A 1 198 ? 9.675 -4.478 -13.911 1.00 96.69 198 THR A C 1
ATOM 1509 O O . THR A 1 198 ? 9.512 -3.500 -14.630 1.00 96.69 198 THR A O 1
ATOM 1512 N N . ALA A 1 199 ? 10.809 -5.180 -13.911 1.00 95.06 199 ALA A N 1
ATOM 1513 C CA . ALA A 1 199 ? 11.982 -4.795 -14.695 1.00 95.06 199 ALA A CA 1
ATOM 1514 C C . ALA A 1 199 ? 12.168 -5.680 -15.936 1.00 95.06 199 ALA A C 1
ATOM 1516 O O . ALA A 1 199 ? 12.199 -6.909 -15.833 1.00 95.06 199 ALA A O 1
ATOM 1517 N N . TRP A 1 200 ? 12.343 -5.050 -17.099 1.00 95.75 200 TRP A N 1
ATOM 1518 C CA . TRP A 1 200 ? 12.720 -5.704 -18.353 1.00 95.75 200 TRP A CA 1
ATOM 1519 C C . TRP A 1 200 ? 14.095 -5.215 -18.835 1.00 95.75 200 TRP A C 1
ATOM 1521 O O . TRP A 1 200 ? 14.192 -4.134 -19.396 1.00 95.75 200 TRP A O 1
ATOM 1531 N N . THR A 1 201 ? 15.189 -5.949 -18.677 1.00 92.94 201 THR A N 1
ATOM 1532 C CA . THR A 1 201 ? 15.319 -7.223 -17.963 1.00 92.94 201 THR A CA 1
ATOM 1533 C C . THR A 1 201 ? 16.353 -7.062 -16.862 1.00 92.94 201 THR A C 1
ATOM 1535 O O . THR A 1 201 ? 17.280 -6.264 -16.983 1.00 92.94 201 THR A O 1
ATOM 1538 N N . LEU A 1 202 ? 16.156 -7.804 -15.775 1.00 91.06 202 LEU A N 1
ATOM 1539 C CA . LEU A 1 202 ? 17.052 -7.817 -14.627 1.00 91.06 202 LEU A CA 1
ATOM 1540 C C . LEU A 1 202 ? 18.508 -8.047 -15.056 1.00 91.06 202 LEU A C 1
ATOM 1542 O O . LEU A 1 202 ? 18.790 -8.935 -15.862 1.00 91.06 202 LEU A O 1
ATOM 1546 N N . GLY A 1 203 ? 19.422 -7.273 -14.481 1.00 92.81 203 GLY A N 1
ATOM 1547 C CA . GLY A 1 203 ? 20.845 -7.358 -14.771 1.00 92.81 203 GLY A CA 1
ATOM 1548 C C . GLY A 1 203 ? 21.276 -6.530 -15.980 1.00 92.81 203 GLY A C 1
ATOM 1549 O O . GLY A 1 203 ? 22.403 -6.694 -16.438 1.00 92.81 203 GLY A O 1
ATOM 1550 N N . MET A 1 204 ? 20.427 -5.639 -16.493 1.00 96.88 204 MET A N 1
ATOM 1551 C CA . MET A 1 204 ? 20.796 -4.689 -17.550 1.00 96.88 204 MET A CA 1
ATOM 1552 C C . MET A 1 204 ? 20.701 -3.232 -17.098 1.00 96.88 204 MET A C 1
ATOM 1554 O O . MET A 1 204 ? 21.351 -2.371 -17.689 1.00 96.88 204 MET A O 1
ATOM 1558 N N . GLU A 1 205 ? 19.947 -2.974 -16.031 1.00 94.94 205 GLU A N 1
ATOM 1559 C CA . GLU A 1 205 ? 19.731 -1.658 -15.442 1.00 94.94 205 GLU A CA 1
ATOM 1560 C C . GLU A 1 205 ? 21.021 -0.963 -14.999 1.00 94.94 205 GLU A C 1
ATOM 1562 O O . GLU A 1 205 ? 22.041 -1.614 -14.742 1.00 94.94 205 GLU A O 1
ATOM 1567 N N . ASP A 1 206 ? 20.936 0.364 -14.892 1.00 92.88 206 ASP A N 1
ATOM 1568 C CA . ASP A 1 206 ? 21.936 1.202 -14.238 1.00 92.88 206 ASP A CA 1
ATOM 1569 C C . ASP A 1 206 ? 22.240 0.671 -12.819 1.00 92.88 206 ASP A C 1
ATOM 1571 O O . ASP A 1 206 ? 21.302 0.316 -12.098 1.00 92.88 206 ASP A O 1
ATOM 1575 N N . PRO A 1 207 ? 23.514 0.614 -12.385 1.00 91.31 207 PRO A N 1
ATOM 1576 C CA . PRO A 1 207 ? 23.876 0.038 -11.089 1.00 91.31 207 PRO A CA 1
ATOM 1577 C C . PRO A 1 207 ? 23.159 0.665 -9.884 1.00 91.31 207 PRO A C 1
ATOM 1579 O O . PRO A 1 207 ? 22.881 -0.039 -8.918 1.00 91.31 207 PRO A O 1
ATOM 1582 N N . GLY A 1 208 ? 22.830 1.960 -9.936 1.00 95.25 208 GLY A N 1
ATOM 1583 C CA . GLY A 1 208 ? 22.114 2.655 -8.863 1.00 95.25 208 GLY A CA 1
ATOM 1584 C C . GLY A 1 208 ? 20.593 2.491 -8.922 1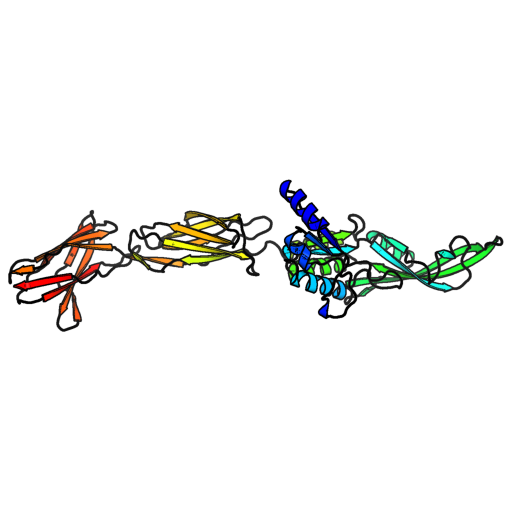.00 95.25 208 GLY A C 1
ATOM 1585 O O . GLY A 1 208 ? 19.892 2.932 -8.012 1.00 95.25 208 GLY A O 1
ATOM 1586 N N . ALA A 1 209 ? 20.050 1.874 -9.975 1.00 95.12 209 ALA A N 1
ATOM 1587 C CA . ALA A 1 209 ? 18.612 1.821 -10.211 1.00 95.12 209 ALA A CA 1
ATOM 1588 C C . ALA A 1 209 ? 17.857 1.008 -9.153 1.00 95.12 209 ALA A C 1
ATOM 1590 O O . ALA A 1 209 ? 16.822 1.456 -8.660 1.00 95.12 209 ALA A O 1
ATOM 1591 N N . LEU A 1 210 ? 18.368 -0.167 -8.772 1.00 94.06 210 LEU A N 1
ATOM 1592 C CA . LEU A 1 210 ? 17.717 -1.009 -7.761 1.00 94.06 210 LEU A CA 1
ATOM 1593 C C . LEU A 1 210 ? 17.826 -0.416 -6.352 1.00 94.06 210 LEU A C 1
ATOM 1595 O O . LEU A 1 210 ? 16.870 -0.509 -5.583 1.00 94.06 210 LEU A O 1
ATOM 1599 N N . ASP A 1 211 ? 18.937 0.250 -6.034 1.00 95.25 211 ASP A N 1
ATOM 1600 C CA . ASP A 1 211 ? 19.084 0.976 -4.770 1.00 95.25 211 ASP A CA 1
ATOM 1601 C C . ASP A 1 211 ? 18.098 2.144 -4.685 1.00 95.25 211 ASP A C 1
ATOM 1603 O O . ASP A 1 211 ? 17.454 2.338 -3.653 1.00 95.25 211 ASP A O 1
ATOM 1607 N N . ALA A 1 212 ? 17.898 2.873 -5.784 1.00 95.81 212 ALA A N 1
ATOM 1608 C CA . ALA A 1 212 ? 16.914 3.946 -5.846 1.00 95.81 212 ALA A CA 1
ATOM 1609 C C . ALA A 1 212 ? 15.477 3.423 -5.653 1.00 95.81 212 ALA A C 1
ATOM 1611 O O . ALA A 1 212 ? 14.695 4.005 -4.900 1.00 95.81 212 ALA A O 1
ATOM 1612 N N . VAL A 1 213 ? 15.133 2.279 -6.259 1.00 95.19 213 VAL A N 1
ATOM 1613 C CA . VAL A 1 213 ? 13.849 1.596 -6.014 1.00 95.19 213 VAL A CA 1
ATOM 1614 C C . VAL A 1 213 ? 13.714 1.190 -4.547 1.00 95.19 213 VAL A C 1
ATOM 1616 O O . VAL A 1 213 ? 12.660 1.404 -3.948 1.00 95.19 213 VAL A O 1
ATOM 1619 N N . ARG A 1 214 ? 14.771 0.629 -3.950 1.00 93.06 214 ARG A N 1
ATOM 1620 C CA . ARG A 1 214 ? 14.779 0.214 -2.543 1.00 93.06 214 ARG A CA 1
ATOM 1621 C C . ARG A 1 214 ? 14.547 1.392 -1.601 1.00 93.06 214 ARG A C 1
ATOM 1623 O O . ARG A 1 214 ? 13.760 1.257 -0.671 1.00 93.06 214 ARG A O 1
ATOM 1630 N N . GLN A 1 215 ? 15.188 2.533 -1.845 1.00 93.50 215 GLN A N 1
ATOM 1631 C CA . GLN A 1 215 ? 14.988 3.747 -1.048 1.00 93.50 215 GLN A CA 1
ATOM 1632 C C . GLN A 1 215 ? 13.535 4.225 -1.109 1.00 93.50 215 GLN A C 1
ATOM 1634 O O . GLN A 1 215 ? 12.949 4.539 -0.075 1.00 93.50 215 GLN A O 1
ATOM 1639 N N . VAL A 1 216 ? 12.925 4.217 -2.300 1.00 93.25 216 VAL A N 1
ATOM 1640 C CA . VAL A 1 216 ? 11.501 4.543 -2.438 1.00 93.25 216 VAL A CA 1
ATOM 1641 C C . VAL A 1 216 ? 10.642 3.541 -1.669 1.00 93.25 216 VAL A C 1
ATOM 1643 O O . VAL A 1 216 ? 9.790 3.963 -0.893 1.00 93.25 216 VAL A O 1
ATOM 1646 N N . ALA A 1 217 ? 10.899 2.238 -1.806 1.00 89.94 217 ALA A N 1
ATOM 1647 C CA . ALA A 1 217 ? 10.169 1.201 -1.075 1.00 89.94 217 ALA A CA 1
ATOM 1648 C C . ALA A 1 217 ? 10.254 1.390 0.452 1.00 89.94 217 ALA A C 1
ATOM 1650 O O . ALA A 1 217 ? 9.245 1.291 1.139 1.00 89.94 217 ALA A O 1
ATOM 1651 N N . GLN A 1 218 ? 11.430 1.735 0.982 1.00 87.88 218 GLN A N 1
ATOM 1652 C CA . GLN A 1 218 ? 11.622 2.034 2.406 1.00 87.88 218 GLN A CA 1
ATOM 1653 C C . GLN A 1 218 ? 10.924 3.324 2.849 1.00 87.88 218 GLN A C 1
ATOM 1655 O O . GLN A 1 218 ? 10.558 3.440 4.010 1.00 87.88 218 GLN A O 1
ATOM 1660 N N . SER A 1 219 ? 10.739 4.291 1.947 1.00 87.06 219 SER A N 1
ATOM 1661 C CA . SER A 1 219 ? 10.037 5.543 2.257 1.00 87.06 219 SER A CA 1
ATOM 1662 C C . SER A 1 219 ? 8.513 5.399 2.325 1.00 87.06 219 SER A C 1
ATOM 1664 O O . SER A 1 219 ? 7.856 6.243 2.928 1.00 87.06 219 SER A O 1
ATOM 1666 N N . ILE A 1 220 ? 7.957 4.349 1.708 1.00 82.44 220 ILE A N 1
ATOM 1667 C CA . ILE A 1 220 ? 6.509 4.082 1.663 1.00 82.44 220 ILE A CA 1
ATOM 1668 C C . ILE A 1 220 ? 6.089 2.907 2.557 1.00 82.44 220 ILE A C 1
ATOM 1670 O O . ILE A 1 220 ? 4.899 2.663 2.704 1.00 82.44 220 ILE A O 1
ATOM 1674 N N . ALA A 1 221 ? 7.051 2.197 3.152 1.00 76.56 221 ALA A N 1
ATOM 1675 C CA . ALA A 1 221 ? 6.831 1.084 4.068 1.00 76.56 221 ALA A CA 1
ATOM 1676 C C . ALA A 1 221 ? 7.274 1.443 5.502 1.00 76.56 221 ALA A C 1
ATOM 1678 O O . ALA A 1 221 ? 8.172 2.269 5.675 1.00 76.56 221 ALA A O 1
ATOM 1679 N N . PRO A 1 222 ? 6.728 0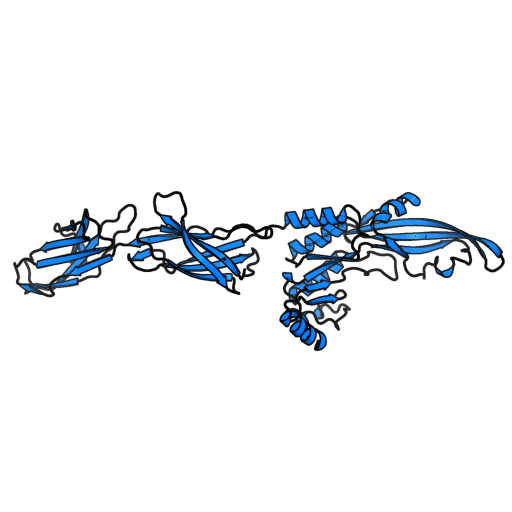.777 6.537 1.00 75.25 222 PRO A N 1
ATOM 1680 C CA . PRO A 1 222 ? 5.619 -0.179 6.486 1.00 75.25 222 PRO A CA 1
ATOM 1681 C C . PRO A 1 222 ? 4.269 0.532 6.336 1.00 75.25 222 PRO A C 1
ATOM 1683 O O . PRO A 1 222 ? 4.109 1.665 6.797 1.00 75.25 222 PRO A O 1
ATOM 1686 N N . ASP A 1 223 ? 3.282 -0.142 5.747 1.00 78.38 223 ASP A N 1
ATOM 1687 C CA . ASP A 1 223 ? 1.939 0.421 5.629 1.00 78.38 223 ASP A CA 1
ATOM 1688 C C . ASP A 1 223 ? 1.347 0.715 7.014 1.00 78.38 223 ASP A C 1
ATOM 1690 O O . ASP A 1 223 ? 1.440 -0.088 7.950 1.00 78.38 223 ASP A O 1
ATOM 1694 N N . GLN A 1 224 ? 0.715 1.879 7.166 1.00 85.25 224 GLN A N 1
ATOM 1695 C CA . GLN A 1 224 ? 0.050 2.235 8.413 1.00 85.25 224 GLN A CA 1
ATOM 1696 C C . GLN A 1 224 ? -1.265 1.461 8.552 1.00 85.25 224 GLN A C 1
ATOM 1698 O O . GLN A 1 224 ? -2.213 1.684 7.799 1.00 85.25 224 GLN A O 1
ATOM 1703 N N . VAL A 1 225 ? -1.334 0.597 9.566 1.00 91.12 225 VAL A N 1
ATOM 1704 C CA . VAL A 1 225 ? -2.566 -0.087 9.967 1.00 91.12 225 VAL A CA 1
ATOM 1705 C C . VAL A 1 225 ? -3.341 0.794 10.943 1.00 91.12 225 VAL A C 1
ATOM 1707 O O . VAL A 1 225 ? -2.795 1.279 11.937 1.00 91.12 225 VAL A O 1
ATOM 1710 N N . ILE A 1 226 ? -4.632 0.978 10.689 1.00 93.75 226 ILE A N 1
ATOM 1711 C CA . ILE A 1 226 ? -5.548 1.772 11.509 1.00 93.75 226 ILE A CA 1
ATOM 1712 C C . ILE A 1 226 ? -6.616 0.844 12.085 1.00 93.75 226 ILE A C 1
ATOM 1714 O O . ILE A 1 226 ? -7.460 0.341 11.349 1.00 93.75 226 ILE A O 1
ATOM 1718 N N . GLY A 1 227 ? -6.587 0.635 13.403 1.00 96.06 227 GLY A N 1
ATOM 1719 C CA . GLY A 1 227 ? -7.650 -0.035 14.151 1.00 96.06 227 GLY A CA 1
ATOM 1720 C C . GLY A 1 227 ? -8.659 0.967 14.714 1.00 96.06 227 GLY A C 1
ATOM 1721 O O . GLY A 1 227 ? -8.291 1.879 15.457 1.00 96.06 227 GLY A O 1
ATOM 1722 N N . ALA A 1 228 ? -9.938 0.782 14.401 1.00 96.44 228 ALA A N 1
ATOM 1723 C CA . ALA A 1 228 ? -11.038 1.590 14.922 1.00 96.44 228 ALA A CA 1
ATOM 1724 C C . ALA A 1 228 ? -11.944 0.737 15.818 1.00 96.44 228 ALA A C 1
ATOM 1726 O O . ALA A 1 228 ? -12.646 -0.142 15.326 1.00 96.44 228 ALA A O 1
ATOM 1727 N N . LEU A 1 229 ? -11.922 1.000 17.128 1.00 97.38 229 LEU A N 1
ATOM 1728 C CA . LEU A 1 229 ? -12.772 0.342 18.125 1.00 97.38 229 LEU A CA 1
ATOM 1729 C C . LEU A 1 229 ? -14.160 0.996 18.183 1.00 97.38 229 LEU A C 1
ATOM 1731 O O . LEU A 1 229 ? -14.300 2.214 18.101 1.00 97.38 229 LEU A O 1
ATOM 1735 N N . THR A 1 230 ? -15.193 0.183 18.371 1.00 96.25 230 THR A N 1
ATOM 1736 C CA . THR A 1 230 ? -16.547 0.611 18.718 1.00 96.25 230 THR A CA 1
ATOM 1737 C C . THR A 1 230 ? -17.161 -0.380 19.707 1.00 96.25 230 THR A C 1
ATOM 1739 O O . THR A 1 230 ? -17.135 -1.590 19.487 1.00 96.25 230 THR A O 1
ATOM 1742 N N . THR A 1 231 ? -17.752 0.125 20.787 1.00 93.62 231 THR A N 1
ATOM 1743 C CA . THR A 1 231 ? -18.522 -0.675 21.757 1.00 93.62 231 THR A CA 1
ATOM 1744 C C . THR A 1 231 ? -20.001 -0.300 21.734 1.00 93.62 231 THR A C 1
ATOM 1746 O O . THR A 1 231 ? -20.370 0.751 21.204 1.00 93.62 231 THR A O 1
ATOM 1749 N N . GLN A 1 232 ? -20.870 -1.132 22.323 1.00 92.62 232 GLN A N 1
ATOM 1750 C CA . GLN A 1 232 ? -22.311 -0.845 22.331 1.00 92.62 232 GLN A CA 1
ATOM 1751 C C . GLN A 1 232 ? -22.709 0.344 23.224 1.00 92.62 232 GLN A C 1
ATOM 1753 O O . GLN A 1 232 ? -23.753 0.955 23.001 1.00 92.62 232 GLN A O 1
ATOM 1758 N N . ALA A 1 233 ? -21.907 0.665 24.244 1.00 91.69 233 ALA A N 1
ATOM 1759 C CA . ALA A 1 233 ? -22.137 1.778 25.162 1.00 91.69 233 ALA A CA 1
ATOM 1760 C C . ALA A 1 233 ? -20.847 2.158 25.906 1.00 91.69 233 ALA A C 1
ATOM 1762 O O . ALA A 1 233 ? -19.928 1.349 26.017 1.00 91.69 233 ALA A O 1
ATOM 1763 N N . ASN A 1 234 ? -20.820 3.363 26.483 1.00 93.44 234 ASN A N 1
ATOM 1764 C CA . ASN A 1 234 ? -19.740 3.824 27.370 1.00 93.44 234 ASN A CA 1
ATOM 1765 C C . ASN A 1 234 ? -20.008 3.510 28.854 1.00 93.44 234 ASN A C 1
ATOM 1767 O O . ASN A 1 234 ? -19.169 3.780 29.711 1.00 93.44 234 ASN A O 1
ATOM 1771 N N . GLU A 1 235 ? -21.182 2.964 29.174 1.00 94.94 235 GLU A N 1
ATOM 1772 C CA . GLU A 1 235 ? -21.591 2.610 30.531 1.00 94.94 235 GLU A CA 1
ATOM 1773 C C . GLU A 1 235 ? -22.474 1.366 30.504 1.00 94.94 235 GLU A C 1
ATOM 1775 O O . GLU A 1 235 ? -23.422 1.298 29.722 1.00 94.94 235 GLU A O 1
ATOM 1780 N N . LEU A 1 236 ? -22.168 0.385 31.354 1.00 95.19 236 LEU A N 1
ATOM 1781 C CA . LEU A 1 236 ? -22.893 -0.883 31.436 1.00 95.19 236 LEU A CA 1
ATOM 1782 C C . LEU A 1 236 ? -23.089 -1.313 32.890 1.00 95.19 236 LEU A C 1
ATOM 1784 O O . LEU A 1 236 ? -22.344 -0.908 33.782 1.00 95.19 236 LEU A O 1
ATOM 1788 N N . SER A 1 237 ? -24.097 -2.147 33.141 1.00 94.31 237 SER A N 1
ATOM 1789 C CA . SER A 1 237 ? -24.309 -2.742 34.464 1.00 94.31 237 SER A CA 1
ATOM 1790 C C . SER A 1 237 ? -23.396 -3.942 34.677 1.00 94.31 237 SER A C 1
ATOM 1792 O O . SER A 1 237 ? -23.148 -4.716 33.749 1.00 94.31 237 SER A O 1
ATOM 1794 N N . TYR A 1 238 ? -22.915 -4.118 35.905 1.00 94.94 238 TYR A N 1
ATOM 1795 C CA . TYR A 1 238 ? -22.099 -5.258 36.302 1.00 94.94 238 TYR A CA 1
ATOM 1796 C C . TYR A 1 238 ? -22.714 -6.592 35.851 1.00 94.94 238 TYR A C 1
ATOM 1798 O O . TYR A 1 238 ? -23.903 -6.853 36.054 1.00 94.94 238 TYR A O 1
ATOM 1806 N N . GLY A 1 239 ? -21.877 -7.445 35.256 1.00 92.94 239 GLY A N 1
ATOM 1807 C CA . GLY A 1 239 ? -22.286 -8.735 34.700 1.00 92.94 239 GLY A CA 1
ATOM 1808 C C . GLY A 1 239 ? -22.814 -8.670 33.262 1.00 92.94 239 GLY A C 1
ATOM 1809 O O . GLY A 1 239 ? -23.107 -9.718 32.697 1.00 92.94 239 GLY A O 1
ATOM 1810 N N . THR A 1 240 ? -22.914 -7.480 32.660 1.00 95.31 240 THR A N 1
ATOM 1811 C CA . THR A 1 240 ? -23.242 -7.327 31.234 1.00 95.31 240 THR A CA 1
ATOM 1812 C C . THR A 1 240 ? -21.968 -7.482 30.398 1.00 95.31 240 THR A C 1
ATOM 1814 O O . THR A 1 240 ? -21.012 -6.740 30.643 1.00 95.31 240 THR A O 1
ATOM 1817 N N . PRO A 1 241 ? -21.920 -8.408 29.424 1.00 95.81 241 PRO A N 1
ATOM 1818 C CA . PRO A 1 241 ? -20.810 -8.482 28.478 1.00 95.81 241 PRO A CA 1
ATOM 1819 C C . PRO A 1 241 ? -20.681 -7.194 27.649 1.00 95.81 241 PRO A C 1
ATOM 1821 O O . PRO A 1 241 ? -21.680 -6.583 27.267 1.00 95.81 241 PRO A O 1
ATOM 1824 N N . ILE A 1 242 ? -19.449 -6.771 27.374 1.00 96.50 242 ILE A N 1
ATOM 1825 C CA . ILE A 1 242 ? -19.143 -5.678 26.448 1.00 96.50 242 ILE A CA 1
ATOM 1826 C C . ILE A 1 242 ? -18.987 -6.286 25.059 1.00 96.50 242 ILE A C 1
ATOM 1828 O O . ILE A 1 242 ? -18.048 -7.045 24.828 1.00 96.50 242 ILE A O 1
ATOM 1832 N N . ASP A 1 243 ? -19.865 -5.913 24.139 1.00 96.56 243 ASP A N 1
ATOM 1833 C CA . ASP A 1 243 ? -19.745 -6.239 22.727 1.00 96.56 243 ASP A CA 1
ATOM 1834 C C . ASP A 1 243 ? -18.716 -5.300 22.102 1.00 96.56 243 ASP A C 1
ATOM 1836 O O . ASP A 1 243 ? -18.882 -4.078 22.042 1.00 96.56 243 ASP A O 1
ATOM 1840 N N . VAL A 1 244 ? -17.623 -5.895 21.648 1.00 97.19 244 VAL A N 1
ATOM 1841 C CA . VAL A 1 244 ? -16.486 -5.212 21.050 1.00 97.19 244 VAL A CA 1
ATOM 1842 C C . VAL A 1 244 ? -16.527 -5.458 19.554 1.00 97.19 244 VAL A C 1
ATOM 1844 O O . VAL A 1 244 ? -16.390 -6.592 19.093 1.00 97.19 244 VAL A O 1
ATOM 1847 N N . LYS A 1 245 ? -16.691 -4.379 18.793 1.00 97.81 245 LYS A N 1
ATOM 1848 C CA . LYS A 1 245 ? -16.529 -4.376 17.342 1.00 97.81 245 LYS A CA 1
ATOM 1849 C C . LYS A 1 245 ? -15.318 -3.540 16.983 1.00 97.81 245 LYS A C 1
ATOM 1851 O O . LYS A 1 245 ? -15.079 -2.499 17.590 1.00 97.81 245 LYS A O 1
ATOM 1856 N N . ALA A 1 246 ? -14.566 -3.969 15.985 1.00 97.69 246 ALA A N 1
ATOM 1857 C CA . ALA A 1 246 ? -13.522 -3.131 15.426 1.00 97.69 246 ALA A CA 1
ATOM 1858 C C . ALA A 1 246 ? -13.343 -3.383 13.938 1.00 97.69 246 ALA A C 1
ATOM 1860 O O . ALA A 1 246 ? -13.710 -4.444 13.443 1.00 97.69 246 ALA A O 1
ATOM 1861 N N . VAL A 1 247 ? -12.771 -2.401 13.249 1.00 97.75 247 VAL A N 1
ATOM 1862 C CA . VAL A 1 247 ? -12.352 -2.511 11.849 1.00 97.75 247 VAL A CA 1
ATOM 1863 C C . VAL A 1 247 ? -10.879 -2.145 11.761 1.00 97.75 247 VAL A C 1
ATOM 1865 O O . VAL A 1 247 ? -10.458 -1.143 12.342 1.00 97.75 247 VAL A O 1
ATOM 1868 N N . PHE A 1 248 ? -10.109 -2.958 11.044 1.00 96.69 248 PHE A N 1
ATOM 1869 C CA . PHE A 1 248 ? -8.712 -2.707 10.722 1.00 96.69 248 PHE A CA 1
ATOM 1870 C C . PHE A 1 248 ? -8.566 -2.450 9.226 1.00 96.69 248 PHE A C 1
ATOM 1872 O O . PHE A 1 248 ? -8.931 -3.285 8.394 1.00 96.69 248 PHE A O 1
ATOM 1879 N N . SER A 1 249 ? -8.017 -1.287 8.891 1.00 93.25 249 SER A N 1
ATOM 1880 C CA . SER A 1 249 ? -7.800 -0.867 7.511 1.00 93.25 249 SER A CA 1
ATOM 1881 C C . SER A 1 249 ? -6.415 -0.265 7.314 1.00 93.25 249 SER A C 1
ATOM 1883 O O . SER A 1 249 ? -5.741 0.120 8.270 1.00 93.25 249 SER A O 1
ATOM 1885 N N . LEU A 1 250 ? -6.004 -0.137 6.059 1.00 88.31 250 LEU A N 1
ATOM 1886 C CA . LEU A 1 250 ? -4.894 0.727 5.672 1.00 88.31 250 LEU A CA 1
ATOM 1887 C C . LEU A 1 250 ? -5.322 2.205 5.718 1.00 88.31 250 LEU A C 1
ATOM 1889 O O . LEU A 1 250 ? -6.503 2.526 5.912 1.00 88.31 250 LEU A O 1
ATOM 1893 N N . ALA A 1 251 ? -4.368 3.119 5.530 1.00 81.50 251 ALA A N 1
ATOM 1894 C CA . ALA A 1 251 ? -4.619 4.564 5.528 1.00 81.50 251 ALA A CA 1
ATOM 1895 C C . ALA A 1 251 ? -5.623 5.014 4.445 1.00 81.50 251 ALA A C 1
ATOM 1897 O O . ALA A 1 251 ? -6.331 6.005 4.622 1.00 81.50 251 ALA A O 1
ATOM 1898 N N . ASP A 1 252 ? -5.728 4.261 3.350 1.00 74.31 252 ASP A N 1
ATOM 1899 C CA . ASP A 1 252 ? -6.667 4.487 2.248 1.00 74.31 252 ASP A CA 1
ATOM 1900 C C . ASP A 1 252 ? -8.039 3.809 2.450 1.00 74.31 252 ASP A C 1
ATOM 1902 O O . ASP A 1 252 ? -8.889 3.848 1.559 1.00 74.31 252 ASP A O 1
ATOM 1906 N N . LYS A 1 253 ? -8.278 3.240 3.641 1.00 82.75 253 LYS A N 1
ATOM 1907 C CA . LYS A 1 253 ? -9.489 2.509 4.051 1.00 82.75 253 LYS A CA 1
ATOM 1908 C C . LYS A 1 253 ? -9.666 1.126 3.420 1.00 82.75 253 LYS A C 1
ATOM 1910 O O . LYS A 1 253 ? -10.721 0.525 3.625 1.00 82.75 253 LYS A O 1
ATOM 1915 N N . GLN A 1 254 ? -8.673 0.585 2.712 1.00 82.94 254 GLN A N 1
ATOM 1916 C CA . GLN A 1 254 ? -8.730 -0.819 2.303 1.00 82.94 254 GLN A CA 1
ATOM 1917 C C . GLN A 1 254 ? -8.772 -1.730 3.543 1.00 82.94 254 GLN A C 1
ATOM 1919 O O . GLN A 1 254 ? -7.944 -1.554 4.444 1.00 82.94 254 GLN A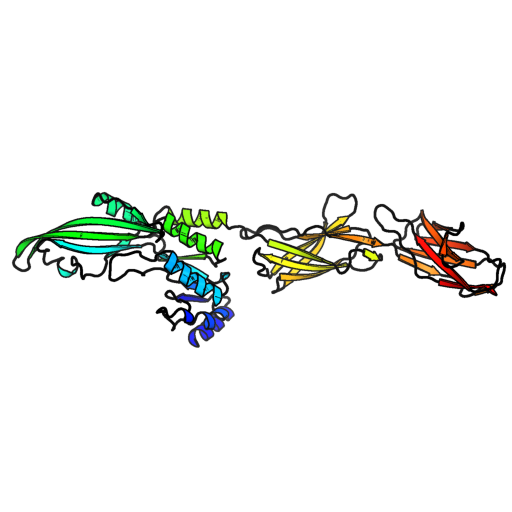 O 1
ATOM 1924 N N . PRO A 1 255 ? -9.718 -2.683 3.622 1.00 91.25 255 PRO A N 1
ATOM 1925 C CA . PRO A 1 255 ? -9.816 -3.592 4.757 1.00 91.25 255 PRO A CA 1
ATOM 1926 C C . PRO A 1 255 ? -8.644 -4.574 4.785 1.00 91.25 255 PRO A C 1
ATOM 1928 O O . PRO A 1 255 ? -8.135 -4.988 3.743 1.00 91.25 255 PRO A O 1
ATOM 1931 N N . ILE A 1 256 ? -8.234 -4.981 5.987 1.00 90.19 256 ILE A N 1
ATOM 1932 C CA . ILE A 1 256 ? -7.176 -5.977 6.166 1.00 90.19 256 ILE A CA 1
ATOM 1933 C C . ILE A 1 256 ? -7.790 -7.283 6.657 1.00 90.19 256 ILE A C 1
ATOM 1935 O O . ILE A 1 256 ? -8.125 -7.393 7.832 1.00 90.19 256 ILE A O 1
ATOM 1939 N N . ALA A 1 257 ? -7.888 -8.281 5.782 1.00 92.62 257 ALA A N 1
ATOM 1940 C CA . ALA A 1 257 ? -8.366 -9.619 6.126 1.00 92.62 257 ALA A CA 1
ATOM 1941 C C . ALA A 1 257 ? -7.277 -10.492 6.773 1.00 92.62 257 ALA A C 1
ATOM 1943 O O . ALA A 1 257 ? -6.091 -10.340 6.466 1.00 92.62 257 ALA A O 1
ATOM 1944 N N . GLY A 1 258 ? -7.679 -11.431 7.637 1.00 90.56 258 GLY A N 1
ATOM 1945 C CA . GLY A 1 258 ? -6.780 -12.429 8.226 1.00 90.56 258 GLY A CA 1
ATOM 1946 C C . GLY A 1 258 ? -5.743 -11.862 9.203 1.00 90.56 258 GLY A C 1
ATOM 1947 O O . GLY A 1 258 ? -4.756 -12.528 9.507 1.00 90.56 258 GLY A O 1
ATOM 1948 N N . LEU A 1 259 ? -5.930 -10.630 9.681 1.00 93.94 259 LEU A N 1
ATOM 1949 C CA . LEU A 1 259 ? -5.028 -9.971 10.619 1.00 93.94 259 LEU A CA 1
ATOM 1950 C C . LEU A 1 259 ? -5.294 -10.478 12.036 1.00 93.94 259 LEU A C 1
ATOM 1952 O O . LEU A 1 259 ? -6.413 -10.361 12.533 1.00 93.94 259 LEU A O 1
ATOM 1956 N N . GLN A 1 260 ? -4.256 -10.984 12.702 1.00 95.94 260 GLN A N 1
ATOM 1957 C CA . GLN A 1 260 ? -4.305 -11.305 14.127 1.00 95.94 260 GLN A CA 1
ATOM 1958 C C . GLN A 1 260 ? -4.370 -10.006 14.943 1.00 95.94 260 GLN A C 1
ATOM 1960 O O . GLN A 1 260 ? -3.497 -9.142 14.823 1.00 95.94 260 GLN A O 1
ATOM 1965 N N . VAL A 1 261 ? -5.389 -9.875 15.788 1.00 97.75 261 VAL A N 1
ATOM 1966 C CA . VAL A 1 261 ? -5.624 -8.684 16.610 1.00 97.75 261 VAL A CA 1
ATOM 1967 C C . VAL A 1 261 ? -5.975 -9.061 18.045 1.00 97.75 261 VAL A C 1
ATOM 1969 O O . VAL A 1 261 ? -6.424 -10.172 18.328 1.00 97.75 261 VAL A O 1
ATOM 1972 N N . ARG A 1 262 ? -5.788 -8.111 18.961 1.00 98.19 262 ARG A N 1
ATOM 1973 C CA . ARG A 1 262 ? -6.091 -8.258 20.387 1.00 98.19 262 ARG A CA 1
ATOM 1974 C C . ARG A 1 262 ? -7.055 -7.181 20.844 1.00 98.19 262 ARG A C 1
ATOM 1976 O O . ARG A 1 262 ? -6.879 -6.011 20.514 1.00 98.19 262 ARG A O 1
ATOM 1983 N N . VAL A 1 263 ? -8.032 -7.571 21.653 1.00 98.06 263 VAL A N 1
ATOM 1984 C CA . VAL A 1 263 ? -8.799 -6.659 22.503 1.00 98.06 263 VAL A CA 1
ATOM 1985 C C . VAL A 1 263 ? -8.063 -6.563 23.828 1.00 98.06 263 VAL A C 1
ATOM 1987 O O . VAL A 1 263 ? -7.900 -7.562 24.527 1.00 98.06 263 VAL A O 1
ATOM 1990 N N . GLU A 1 264 ? -7.622 -5.366 24.182 1.00 98.19 264 GLU A N 1
ATOM 1991 C CA . GLU A 1 264 ? -6.862 -5.114 25.399 1.00 98.19 264 GLU A CA 1
ATOM 1992 C C . GLU A 1 264 ? -7.652 -4.227 26.357 1.00 98.19 264 GLU A C 1
ATOM 1994 O O . GLU A 1 264 ? -8.417 -3.354 25.943 1.00 98.19 264 GLU A O 1
ATOM 1999 N N . GLY A 1 265 ? -7.437 -4.434 27.653 1.00 97.31 265 GLY A N 1
ATOM 2000 C CA . GLY A 1 265 ? -8.063 -3.662 28.715 1.00 97.31 265 GLY A CA 1
ATOM 2001 C C . GLY A 1 265 ? -7.061 -3.131 29.732 1.00 97.31 265 GLY A C 1
ATOM 2002 O O . GLY A 1 265 ? -6.081 -3.802 30.056 1.00 97.31 265 GLY A O 1
ATOM 2003 N N . LEU A 1 266 ? -7.346 -1.948 30.269 1.00 96.88 266 LEU A N 1
ATOM 2004 C CA . LEU A 1 266 ? -6.592 -1.291 31.334 1.00 96.88 266 LEU A CA 1
ATOM 2005 C C . LEU A 1 266 ? -7.555 -0.860 32.445 1.00 96.88 266 LEU A C 1
ATOM 2007 O O . LEU A 1 266 ? -8.451 -0.050 32.195 1.00 96.88 266 LEU A O 1
ATOM 2011 N N . ASN A 1 267 ? -7.412 -1.395 33.663 1.00 91.06 267 ASN A N 1
ATOM 2012 C CA . ASN A 1 267 ? -8.262 -0.943 34.770 1.00 91.06 267 ASN A CA 1
ATOM 2013 C C . ASN A 1 267 ? -7.841 0.450 35.251 1.00 91.06 267 ASN A C 1
ATOM 2015 O O . ASN A 1 267 ? -6.694 0.870 35.096 1.00 91.06 267 ASN A O 1
ATOM 2019 N N . ALA A 1 268 ? -8.759 1.135 35.932 1.00 83.56 268 ALA A N 1
ATOM 2020 C CA . ALA A 1 268 ? -8.449 2.375 36.631 1.00 83.56 268 ALA A CA 1
ATOM 2021 C C . ALA A 1 268 ? -7.282 2.188 37.625 1.00 83.56 268 ALA A C 1
ATOM 2023 O O . ALA A 1 268 ? -7.334 1.326 38.504 1.00 83.56 268 ALA A O 1
ATOM 2024 N N . GLY A 1 269 ? -6.242 3.015 37.483 1.00 81.19 269 GLY A N 1
ATOM 2025 C CA . GLY A 1 269 ? -5.044 3.002 38.331 1.00 81.19 269 GLY A CA 1
ATOM 2026 C C . GLY A 1 269 ? -3.948 2.017 37.906 1.00 81.19 269 GLY A C 1
ATOM 2027 O O . GLY A 1 269 ? -2.873 2.035 38.499 1.00 81.19 269 GLY A O 1
ATOM 2028 N N . GLU A 1 270 ? -4.181 1.186 36.886 1.00 89.25 270 GLU A N 1
ATOM 2029 C CA . GLU A 1 270 ? -3.149 0.326 36.297 1.00 89.25 270 GLU A CA 1
ATOM 2030 C C . GLU A 1 270 ? -2.397 1.057 35.172 1.00 89.25 270 GLU A C 1
ATOM 2032 O O . GLU A 1 270 ? -2.907 1.994 34.558 1.00 89.25 270 GLU A O 1
ATOM 2037 N N . THR A 1 271 ? -1.176 0.605 34.879 1.00 90.94 271 THR A N 1
ATOM 2038 C CA . THR A 1 271 ? -0.350 1.099 33.757 1.00 90.94 271 THR A CA 1
ATOM 2039 C C . THR A 1 271 ? -0.109 0.043 32.677 1.00 90.94 271 THR A C 1
ATOM 2041 O O . THR A 1 271 ? 0.377 0.370 31.596 1.00 90.94 271 THR A O 1
ATOM 2044 N N . ILE A 1 272 ? -0.453 -1.218 32.951 1.00 94.81 272 ILE A N 1
ATOM 2045 C CA . ILE A 1 272 ? -0.189 -2.359 32.073 1.00 94.81 272 ILE A CA 1
ATOM 2046 C C . ILE A 1 272 ? -1.492 -2.793 31.405 1.00 94.81 272 ILE A C 1
ATOM 2048 O O . ILE A 1 272 ? -2.443 -3.190 32.076 1.00 94.81 272 ILE A O 1
ATOM 2052 N N . TRP A 1 273 ? -1.513 -2.744 30.075 1.00 96.81 273 TRP A N 1
ATOM 2053 C CA . TRP A 1 273 ? -2.595 -3.302 29.268 1.00 96.81 273 TRP A CA 1
ATOM 2054 C C . TRP A 1 273 ? -2.531 -4.828 29.285 1.00 96.81 273 TRP A C 1
ATOM 2056 O O . TRP A 1 273 ? -1.456 -5.407 29.134 1.00 96.81 273 TRP A O 1
ATOM 2066 N N . ARG A 1 274 ? -3.683 -5.481 29.445 1.00 96.25 274 ARG A N 1
ATOM 2067 C CA . ARG A 1 274 ? -3.806 -6.942 29.359 1.00 96.25 274 ARG A CA 1
ATOM 2068 C C . ARG A 1 274 ? -4.696 -7.348 28.195 1.00 96.25 274 ARG A C 1
ATOM 2070 O O . ARG A 1 274 ? -5.710 -6.698 27.946 1.00 96.25 274 ARG A O 1
ATOM 2077 N N . THR A 1 275 ? -4.365 -8.457 27.547 1.00 97.50 275 THR A N 1
ATOM 2078 C CA . THR A 1 275 ? -5.239 -9.084 26.552 1.00 97.50 275 THR A CA 1
ATOM 2079 C C . THR A 1 275 ? -6.489 -9.632 27.237 1.00 97.50 275 THR A C 1
ATOM 2081 O O . THR A 1 275 ? -6.399 -10.368 28.219 1.00 97.50 275 THR A O 1
ATOM 2084 N N . LEU A 1 276 ? -7.658 -9.249 26.730 1.00 97.19 276 LEU A N 1
ATOM 2085 C CA . LEU A 1 276 ? -8.964 -9.759 27.150 1.00 97.19 276 LEU A CA 1
ATOM 2086 C C . LEU A 1 276 ? -9.513 -10.789 26.161 1.00 97.19 276 LEU A C 1
ATOM 2088 O O . LEU A 1 276 ? -10.215 -11.707 26.572 1.00 97.19 276 LEU A O 1
ATOM 2092 N N . ALA A 1 277 ? -9.211 -10.617 24.873 1.00 97.25 277 ALA A N 1
ATOM 2093 C CA . ALA A 1 277 ? -9.567 -11.547 23.811 1.00 97.25 277 ALA A CA 1
ATOM 2094 C C . ALA A 1 277 ? -8.604 -11.407 22.626 1.00 97.25 277 ALA A C 1
ATOM 2096 O O . ALA A 1 277 ? -8.139 -10.305 22.327 1.00 97.25 277 ALA A O 1
ATOM 2097 N N . ASP A 1 278 ? -8.369 -12.511 21.928 1.00 97.50 278 ASP A N 1
ATOM 2098 C CA . ASP A 1 278 ? -7.718 -12.551 20.620 1.00 97.50 278 ASP A CA 1
ATOM 2099 C C . ASP A 1 278 ? -8.782 -12.718 19.526 1.00 97.50 278 ASP A C 1
ATOM 2101 O O . ASP A 1 278 ? -9.817 -13.353 19.744 1.00 97.50 278 ASP A O 1
ATOM 2105 N N . ALA A 1 279 ? -8.539 -12.149 18.348 1.00 96.94 279 ALA A N 1
ATOM 2106 C CA . ALA A 1 279 ? -9.406 -12.296 17.186 1.00 96.94 279 ALA A CA 1
ATOM 2107 C C . ALA A 1 279 ? -8.600 -12.260 15.881 1.00 96.94 279 ALA A C 1
ATOM 2109 O O . ALA A 1 279 ? -7.440 -11.848 15.855 1.00 96.94 279 ALA A O 1
ATOM 2110 N N . ILE A 1 280 ? -9.236 -12.688 14.793 1.00 96.75 280 ILE A N 1
ATOM 2111 C CA . ILE A 1 280 ? -8.710 -12.581 13.432 1.00 96.75 280 ILE A CA 1
ATOM 2112 C C . ILE A 1 280 ? -9.738 -11.810 12.609 1.00 96.75 280 ILE A C 1
ATOM 2114 O O . ILE A 1 280 ? -10.932 -12.099 12.706 1.00 96.75 280 ILE A O 1
ATOM 2118 N N . THR A 1 281 ? -9.294 -10.822 11.835 1.00 97.56 281 THR A N 1
ATOM 2119 C CA . THR A 1 281 ? -10.198 -10.011 11.011 1.00 97.56 281 THR A CA 1
ATOM 2120 C C . THR A 1 281 ? -10.820 -10.817 9.867 1.00 97.56 281 THR A C 1
ATOM 2122 O O . THR A 1 281 ? -10.149 -11.625 9.217 1.00 97.56 281 THR A O 1
ATOM 2125 N N . SER A 1 282 ? -12.105 -10.580 9.591 1.00 96.12 282 SER A N 1
ATOM 2126 C CA . SER A 1 282 ? -12.812 -11.112 8.418 1.00 96.12 282 SER A CA 1
ATOM 2127 C C . SER A 1 282 ? -12.385 -10.419 7.118 1.00 96.12 282 SER A C 1
ATOM 2129 O O . SER A 1 282 ? -11.559 -9.508 7.126 1.00 96.12 282 SER A O 1
ATOM 2131 N N . GLU A 1 283 ? -12.944 -10.842 5.979 1.00 90.38 283 GLU A N 1
ATOM 2132 C CA . GLU A 1 283 ? -12.630 -10.282 4.651 1.00 90.38 283 GLU A CA 1
ATOM 2133 C C . GLU A 1 283 ? -12.846 -8.762 4.550 1.00 90.38 283 GLU A C 1
ATOM 2135 O O . GLU A 1 283 ? -12.122 -8.074 3.836 1.00 90.38 283 GLU A O 1
ATOM 2140 N N . ASP A 1 284 ? -13.805 -8.226 5.305 1.00 93.38 284 ASP A N 1
ATOM 2141 C CA . ASP A 1 284 ? -14.094 -6.793 5.409 1.00 93.38 284 ASP A CA 1
ATOM 2142 C C . ASP A 1 284 ? -13.232 -6.062 6.458 1.00 93.38 284 ASP A C 1
ATOM 2144 O O . ASP A 1 284 ? -13.474 -4.897 6.771 1.00 93.38 284 ASP A O 1
ATOM 2148 N N . GLY A 1 285 ? -12.217 -6.733 7.009 1.00 95.88 285 GLY A N 1
ATOM 2149 C CA . GLY A 1 285 ? -11.306 -6.182 8.008 1.00 95.88 285 GLY A CA 1
ATOM 2150 C C . GLY A 1 285 ? -11.920 -6.034 9.399 1.00 95.88 285 GLY A C 1
ATOM 2151 O O . GLY A 1 285 ? -11.296 -5.425 10.270 1.00 95.88 285 GLY A O 1
ATOM 2152 N N . SER A 1 286 ? -13.128 -6.556 9.627 1.00 97.81 286 SER A N 1
ATOM 2153 C CA . SER A 1 286 ? -13.828 -6.401 10.899 1.00 97.81 286 SER A CA 1
ATOM 2154 C C . SER A 1 286 ? -13.565 -7.542 11.886 1.00 97.81 286 SER A C 1
ATOM 2156 O O . SER A 1 286 ? -13.160 -8.644 11.522 1.00 97.81 286 SER A O 1
ATOM 2158 N N . ILE A 1 287 ? -13.789 -7.262 13.169 1.00 98.12 287 ILE A N 1
ATOM 2159 C CA . ILE A 1 287 ? -13.949 -8.261 14.225 1.00 98.12 287 ILE A CA 1
ATOM 2160 C C . ILE A 1 287 ? -15.208 -7.957 15.036 1.00 98.12 287 ILE A C 1
ATOM 2162 O O . ILE A 1 287 ? -15.596 -6.797 15.209 1.00 98.12 287 ILE A O 1
ATOM 2166 N N . ALA A 1 288 ? -15.804 -9.005 15.594 1.00 97.12 288 ALA A N 1
ATOM 2167 C CA . ALA A 1 288 ? -16.847 -8.909 16.603 1.00 97.12 288 ALA A CA 1
ATOM 2168 C C . ALA A 1 288 ? -16.588 -9.957 17.688 1.00 97.12 288 ALA A C 1
ATOM 2170 O O . ALA A 1 288 ? -16.481 -11.147 17.399 1.00 97.12 288 ALA A O 1
ATOM 2171 N N . THR A 1 289 ? -16.472 -9.515 18.936 1.00 96.19 289 THR A N 1
ATOM 2172 C CA . THR A 1 289 ? -16.290 -10.388 20.100 1.00 96.19 289 THR A CA 1
ATOM 2173 C C . THR A 1 289 ? -16.989 -9.795 21.320 1.00 96.19 289 THR A C 1
ATOM 2175 O O . THR A 1 289 ? -17.493 -8.674 21.266 1.00 96.19 289 THR A O 1
ATOM 2178 N N . SER A 1 290 ? -17.041 -10.539 22.420 1.00 96.00 290 SER A N 1
ATOM 2179 C CA . SER A 1 290 ? -17.634 -10.074 23.670 1.00 96.00 290 SER A CA 1
ATOM 2180 C C . SER A 1 290 ? -16.685 -10.337 24.833 1.00 96.00 290 SER A C 1
ATOM 2182 O O . SER A 1 290 ? -16.108 -11.420 24.938 1.00 96.00 290 SER A O 1
ATOM 2184 N N . VAL A 1 291 ? -16.505 -9.345 25.706 1.00 95.81 291 VAL A N 1
ATOM 2185 C CA . VAL A 1 291 ? -15.627 -9.440 26.882 1.00 95.81 291 VAL A CA 1
ATOM 2186 C C . VAL A 1 291 ? -16.400 -9.111 28.151 1.00 95.81 291 VAL A C 1
ATOM 2188 O O . VAL A 1 291 ? -17.161 -8.147 28.203 1.00 95.81 291 VAL A O 1
ATOM 2191 N N . LEU A 1 292 ? -16.204 -9.898 29.208 1.00 94.31 292 LEU A N 1
ATOM 2192 C CA . LEU A 1 292 ? -16.833 -9.654 30.504 1.00 94.31 292 LEU A CA 1
ATOM 2193 C C . LEU A 1 292 ? -15.825 -9.028 31.465 1.00 94.31 292 LEU A C 1
ATOM 2195 O O . LEU A 1 292 ? -14.740 -9.567 31.684 1.00 94.31 292 LEU A O 1
ATOM 2199 N N . VAL A 1 293 ? -16.198 -7.905 3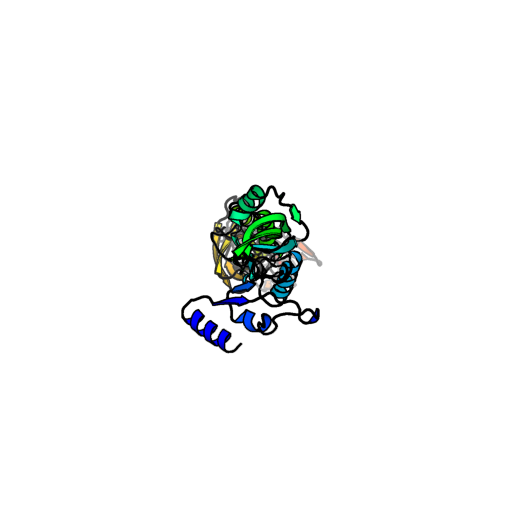2.074 1.00 92.88 293 VAL A N 1
ATOM 2200 C CA . VAL A 1 293 ? -15.345 -7.194 33.031 1.00 92.88 293 VAL A CA 1
ATOM 2201 C C . VAL A 1 293 ? -16.099 -6.914 34.324 1.00 92.88 293 VAL A C 1
ATOM 2203 O O . VAL A 1 293 ? -17.301 -6.654 34.331 1.00 92.88 293 VAL A O 1
ATOM 2206 N N . GLY A 1 294 ? -15.383 -6.979 35.446 1.00 90.88 294 GLY A N 1
ATOM 2207 C CA . GLY A 1 294 ? -15.965 -6.749 36.771 1.00 90.88 294 GLY A CA 1
ATOM 2208 C C . GLY A 1 294 ? -15.832 -5.317 37.289 1.00 90.88 294 GLY A C 1
ATOM 2209 O O . GLY A 1 294 ? -16.335 -5.027 38.370 1.00 90.88 294 GLY A O 1
ATOM 2210 N N . LYS A 1 295 ? -15.109 -4.451 36.571 1.00 92.50 295 LYS A N 1
ATOM 2211 C CA . LYS A 1 295 ? -14.719 -3.095 36.981 1.00 92.50 295 LYS A CA 1
ATOM 2212 C C . LYS A 1 295 ? -14.680 -2.187 35.757 1.00 92.50 295 LYS A C 1
ATOM 2214 O O . LYS A 1 295 ? -14.525 -2.680 34.641 1.00 92.50 295 LYS A O 1
ATOM 2219 N N . SER A 1 296 ? -14.790 -0.882 35.982 1.00 94.44 296 SER A N 1
ATOM 2220 C CA . SER A 1 296 ? -14.600 0.131 34.940 1.00 94.44 296 SER A CA 1
ATOM 2221 C C . SER A 1 296 ? -13.211 -0.010 34.320 1.00 94.44 296 SER A C 1
ATOM 2223 O O . SER A 1 296 ? -12.223 -0.218 35.032 1.00 94.44 296 SER A O 1
ATOM 2225 N N . ILE A 1 297 ? -13.151 0.073 32.995 1.00 95.62 297 ILE A N 1
ATOM 2226 C CA . ILE A 1 297 ? -11.977 -0.303 32.208 1.00 95.62 297 ILE A CA 1
ATOM 2227 C C . ILE A 1 297 ? -11.840 0.610 30.991 1.00 95.62 297 ILE A C 1
ATOM 2229 O O . ILE A 1 297 ? -12.838 1.043 30.419 1.00 95.62 297 ILE A O 1
ATOM 2233 N N . SER A 1 298 ? -10.612 0.879 30.569 1.00 96.88 298 SER A N 1
ATOM 2234 C CA . SER A 1 298 ? -10.326 1.432 29.245 1.00 96.88 298 SER A CA 1
ATOM 2235 C C . SER A 1 298 ? -10.030 0.287 28.289 1.00 96.88 298 SER A C 1
ATOM 2237 O O . SER A 1 298 ? -9.176 -0.542 28.589 1.00 96.88 298 SER A O 1
ATOM 2239 N N . LEU A 1 299 ? -10.724 0.233 27.155 1.00 97.62 299 LEU A N 1
ATOM 2240 C CA . LEU A 1 299 ? -10.521 -0.761 26.104 1.00 97.62 299 LEU A CA 1
ATOM 2241 C C . LEU A 1 299 ? -9.760 -0.166 24.925 1.00 97.62 299 LEU A C 1
ATOM 2243 O O . LEU A 1 299 ? -9.926 1.007 24.603 1.00 97.62 299 LEU A O 1
ATOM 2247 N N . ARG A 1 300 ? -8.970 -0.988 24.244 1.00 97.75 300 ARG A N 1
ATOM 2248 C CA . ARG A 1 300 ? -8.428 -0.687 22.915 1.00 97.75 300 ARG A CA 1
ATOM 2249 C C . ARG A 1 300 ? -8.321 -1.970 22.104 1.00 97.75 300 ARG A C 1
ATOM 2251 O O . ARG A 1 300 ? -8.358 -3.063 22.668 1.00 97.75 300 ARG A O 1
ATOM 2258 N N . VAL A 1 301 ? -8.144 -1.833 20.798 1.00 98.12 301 VAL A N 1
ATOM 2259 C CA . VAL A 1 301 ? -7.733 -2.946 19.938 1.00 98.12 301 VAL A CA 1
ATOM 2260 C C . VAL A 1 301 ? -6.341 -2.698 19.383 1.00 98.12 301 VAL A C 1
ATOM 2262 O O . VAL A 1 301 ? -5.972 -1.548 19.134 1.00 98.12 301 VAL A O 1
ATOM 2265 N N . SER A 1 302 ? -5.564 -3.761 19.200 1.00 97.38 302 SER A N 1
ATOM 2266 C CA . SER A 1 302 ? -4.210 -3.665 18.659 1.00 97.38 302 SER A CA 1
ATOM 2267 C C . SER A 1 302 ? -3.846 -4.812 17.724 1.00 97.38 302 SER A C 1
ATOM 2269 O O . SER A 1 302 ? -4.436 -5.891 17.778 1.00 97.38 302 SER A O 1
ATOM 2271 N N . SER A 1 303 ? -2.861 -4.560 16.865 1.00 96.06 303 SER A N 1
ATOM 2272 C CA . SER A 1 303 ? -2.211 -5.552 16.007 1.00 96.06 303 SER A CA 1
ATOM 2273 C C . SER A 1 303 ? -0.696 -5.401 16.103 1.00 96.06 303 SER A C 1
ATOM 2275 O O . SER A 1 303 ? -0.185 -4.288 16.275 1.00 96.06 303 SER A O 1
ATOM 2277 N N . ASP A 1 304 ? 0.030 -6.506 15.962 1.00 91.69 304 ASP A N 1
ATOM 2278 C CA . ASP A 1 304 ? 1.487 -6.455 15.855 1.00 91.69 304 ASP A CA 1
ATOM 2279 C C . ASP A 1 304 ? 1.921 -5.941 14.483 1.00 91.69 304 ASP A C 1
ATOM 2281 O O . ASP A 1 304 ? 1.182 -6.024 13.500 1.00 91.69 304 ASP A O 1
ATOM 2285 N N . GLY A 1 305 ? 3.127 -5.377 14.439 1.00 83.44 305 GLY A N 1
ATOM 2286 C CA . GLY A 1 305 ? 3.764 -4.998 13.186 1.00 83.44 305 GLY A CA 1
ATOM 2287 C C . GLY A 1 305 ? 4.364 -6.218 12.495 1.00 83.44 305 GLY A C 1
ATOM 2288 O O . GLY A 1 305 ? 4.835 -7.153 13.144 1.00 83.44 305 GLY A O 1
ATOM 2289 N N . THR A 1 306 ? 4.376 -6.181 11.173 1.00 77.25 306 THR A N 1
ATOM 2290 C CA . THR A 1 306 ? 5.066 -7.134 10.304 1.00 77.25 306 THR A CA 1
ATOM 2291 C C . THR A 1 306 ? 6.149 -6.400 9.511 1.00 77.25 306 THR A C 1
ATOM 2293 O O . THR A 1 306 ? 6.378 -5.205 9.688 1.00 77.25 306 THR A O 1
ATOM 2296 N N . TRP A 1 307 ? 6.866 -7.107 8.638 1.00 64.81 307 TRP A N 1
ATOM 2297 C CA . TRP A 1 307 ? 7.883 -6.477 7.788 1.00 64.81 307 TRP A CA 1
ATOM 2298 C C . TRP A 1 307 ? 7.277 -5.509 6.751 1.00 64.81 307 TRP A C 1
ATOM 2300 O O . TRP A 1 307 ? 7.974 -4.619 6.272 1.00 64.81 307 TRP A O 1
ATOM 2310 N N . ASP A 1 308 ? 5.996 -5.680 6.418 1.00 67.94 308 ASP A N 1
ATOM 2311 C CA . ASP A 1 308 ? 5.230 -4.894 5.448 1.00 67.94 308 ASP A CA 1
ATOM 2312 C C . ASP A 1 308 ? 4.208 -3.938 6.093 1.00 67.94 308 ASP A C 1
ATOM 2314 O O . ASP A 1 308 ? 3.726 -3.029 5.419 1.00 67.94 308 ASP A O 1
ATOM 2318 N N . ARG A 1 309 ? 3.896 -4.080 7.391 1.00 83.00 309 ARG A N 1
ATOM 2319 C CA . ARG A 1 309 ? 2.875 -3.275 8.088 1.00 83.00 309 ARG A CA 1
ATOM 2320 C C . ARG A 1 309 ? 3.314 -2.816 9.472 1.00 83.00 309 ARG A C 1
ATOM 2322 O O . ARG A 1 309 ? 3.908 -3.570 10.236 1.00 83.00 309 ARG A O 1
ATOM 2329 N N . ASN A 1 310 ? 2.955 -1.589 9.833 1.00 85.00 310 ASN A N 1
ATOM 2330 C CA . ASN A 1 310 ? 3.173 -1.073 11.180 1.00 85.00 310 ASN A CA 1
ATOM 2331 C C . ASN A 1 310 ? 2.234 -1.758 12.177 1.00 85.00 310 ASN A C 1
ATOM 2333 O O . ASN A 1 310 ? 1.128 -2.178 11.827 1.00 85.00 310 ASN A O 1
ATOM 2337 N N . SER A 1 311 ? 2.653 -1.813 13.442 1.00 91.06 311 SER A N 1
ATOM 2338 C CA . SER A 1 311 ? 1.726 -2.139 14.522 1.00 91.06 311 SER A CA 1
ATOM 2339 C C . SER A 1 311 ? 0.629 -1.078 14.610 1.00 91.06 311 SER A C 1
ATOM 2341 O O . SER A 1 311 ? 0.828 0.088 14.256 1.00 91.06 311 SER A O 1
ATOM 2343 N N . SER A 1 312 ? -0.542 -1.482 15.095 1.00 94.44 312 SER A N 1
ATOM 2344 C CA . SER A 1 312 ? -1.682 -0.586 15.266 1.00 94.44 312 SER A CA 1
ATOM 2345 C C . SER A 1 312 ? -2.202 -0.631 16.687 1.00 94.44 312 SER A C 1
ATOM 2347 O O . SER A 1 312 ? -2.214 -1.687 17.319 1.00 94.44 312 SER A O 1
ATOM 2349 N N . GLN A 1 313 ? -2.657 0.518 17.177 1.00 96.06 313 GLN A N 1
ATOM 2350 C CA . GLN A 1 313 ? -3.396 0.650 18.426 1.00 96.06 313 GLN A CA 1
ATOM 2351 C C . GLN A 1 313 ? -4.521 1.658 18.210 1.00 96.06 313 GLN A C 1
ATOM 2353 O O . GLN A 1 313 ? -4.272 2.785 17.778 1.00 96.06 313 GLN A O 1
ATOM 2358 N N . SER A 1 314 ? -5.756 1.269 18.519 1.00 96.94 314 SER A N 1
ATOM 2359 C CA . SER A 1 314 ? -6.871 2.213 18.517 1.00 96.94 314 SER A CA 1
ATOM 2360 C C . SER A 1 314 ? -6.741 3.203 19.681 1.00 96.94 314 SER A C 1
ATOM 2362 O O . SER A 1 314 ? -6.157 2.867 20.719 1.00 96.94 314 SER A O 1
ATOM 2364 N N . PRO A 1 315 ? -7.356 4.395 19.584 1.00 96.25 315 PRO A N 1
ATOM 2365 C CA . PRO A 1 315 ? -7.580 5.232 20.753 1.00 96.25 315 PRO A CA 1
ATOM 2366 C C . PRO A 1 315 ? -8.285 4.435 21.869 1.00 96.25 315 PRO A C 1
ATOM 2368 O O . PRO A 1 315 ? -9.199 3.658 21.566 1.00 96.25 315 PRO A O 1
ATOM 2371 N N . PRO A 1 316 ? -7.884 4.604 23.142 1.00 96.00 316 PRO A N 1
ATOM 2372 C CA . PRO A 1 316 ? -8.589 4.003 24.265 1.00 96.00 316 PRO A CA 1
ATOM 2373 C C . PRO A 1 316 ? -10.034 4.502 24.373 1.00 96.00 316 PRO A C 1
ATOM 2375 O O . PRO A 1 316 ? -10.283 5.706 24.323 1.00 96.00 316 PRO A O 1
ATOM 2378 N N . GLN A 1 317 ? -10.972 3.589 24.607 1.00 96.00 317 GLN A N 1
ATOM 2379 C CA . GLN A 1 317 ? -12.365 3.893 24.914 1.00 96.00 317 GLN A CA 1
ATOM 2380 C C . GLN A 1 317 ? -12.680 3.484 26.355 1.00 96.00 317 GLN A C 1
ATOM 2382 O O . GLN A 1 317 ? -12.581 2.312 26.718 1.00 96.00 317 GLN A O 1
ATOM 2387 N N . ALA A 1 318 ? -13.053 4.453 27.189 1.00 95.12 318 ALA A N 1
ATOM 2388 C CA . ALA A 1 318 ? -13.418 4.200 28.579 1.00 95.12 318 ALA A CA 1
ATOM 2389 C C . ALA A 1 318 ? -14.841 3.633 28.685 1.00 95.12 318 ALA A C 1
ATOM 2391 O O . ALA A 1 318 ? -15.785 4.203 28.136 1.00 95.12 318 ALA A O 1
ATOM 2392 N N . ILE A 1 319 ? -14.987 2.544 29.440 1.00 95.56 319 ILE A N 1
ATOM 2393 C CA . ILE A 1 319 ? -16.257 1.889 29.747 1.00 95.56 319 ILE A CA 1
ATOM 2394 C C . ILE A 1 319 ? -16.459 1.909 31.263 1.00 95.56 319 ILE A C 1
ATOM 2396 O O . ILE A 1 319 ? -15.724 1.265 32.020 1.00 95.56 319 ILE A O 1
ATOM 2400 N N . ALA A 1 320 ? -17.467 2.649 31.716 1.00 94.69 320 ALA A N 1
ATOM 2401 C CA . ALA A 1 320 ? -17.859 2.683 33.116 1.00 94.69 320 ALA A CA 1
ATOM 2402 C C . ALA A 1 320 ? -18.717 1.458 33.458 1.00 94.69 320 ALA A C 1
ATOM 2404 O O . ALA A 1 320 ? -19.729 1.195 32.808 1.00 94.69 320 ALA A O 1
ATOM 2405 N N . ILE A 1 321 ? -18.353 0.731 34.513 1.00 95.31 321 ILE A N 1
ATOM 2406 C CA . ILE A 1 321 ? -19.190 -0.349 35.042 1.00 95.31 321 ILE A CA 1
ATOM 2407 C C . ILE A 1 321 ? -19.947 0.168 36.257 1.00 95.31 321 ILE A C 1
ATOM 2409 O O . ILE A 1 321 ? -19.356 0.573 37.260 1.00 95.31 321 ILE A O 1
ATOM 2413 N N . THR A 1 322 ? -21.271 0.160 36.153 1.00 95.56 322 THR A N 1
ATOM 2414 C CA . THR A 1 322 ? -22.178 0.484 37.251 1.00 95.56 322 THR A CA 1
ATOM 2415 C C . THR A 1 322 ? -22.459 -0.748 38.090 1.00 95.56 322 THR A C 1
ATOM 2417 O O . THR A 1 322 ? -22.546 -1.873 37.589 1.00 95.56 322 THR A O 1
ATOM 2420 N N . ARG A 1 323 ? -22.649 -0.534 39.390 1.00 94.75 323 ARG A N 1
ATOM 2421 C CA . ARG A 1 323 ? -23.200 -1.564 40.273 1.00 94.75 323 ARG A CA 1
ATOM 2422 C C . ARG A 1 323 ? -24.571 -2.033 39.787 1.00 94.75 323 ARG A C 1
ATOM 2424 O O . ARG A 1 323 ? -25.286 -1.317 39.088 1.00 94.75 323 ARG A O 1
ATOM 2431 N N . ARG A 1 324 ? -24.970 -3.226 40.217 1.00 94.38 324 ARG A N 1
ATOM 2432 C CA . ARG A 1 324 ? -26.333 -3.740 40.045 1.00 94.38 324 ARG A CA 1
ATOM 2433 C C . ARG A 1 324 ? -26.985 -3.903 41.410 1.00 94.38 324 ARG A C 1
ATOM 2435 O O . ARG A 1 324 ? -26.389 -4.509 42.294 1.00 94.38 324 ARG A O 1
ATOM 2442 N N . ILE A 1 325 ? -28.198 -3.378 41.578 1.00 95.06 325 ILE A N 1
ATOM 2443 C CA . ILE A 1 325 ? -28.985 -3.516 42.811 1.00 95.06 325 ILE A CA 1
ATOM 2444 C C . ILE A 1 325 ? -30.172 -4.432 42.518 1.00 95.06 325 ILE A C 1
ATOM 2446 O O . ILE A 1 325 ? -30.946 -4.165 41.601 1.00 95.06 325 ILE A O 1
ATOM 2450 N N . SER A 1 326 ? -30.327 -5.486 43.313 1.00 95.06 326 SER A N 1
ATOM 2451 C CA . SER A 1 326 ? -31.543 -6.301 43.363 1.00 95.06 326 SER A CA 1
ATOM 2452 C C . SER A 1 326 ? -32.294 -5.972 44.647 1.00 95.06 326 SER A C 1
ATOM 2454 O O . SER A 1 326 ? -31.685 -5.986 45.714 1.00 95.06 326 SER A O 1
ATOM 2456 N N . ILE A 1 327 ? -33.587 -5.660 44.548 1.00 96.31 327 ILE A N 1
ATOM 2457 C CA . ILE A 1 327 ? -34.401 -5.162 45.667 1.00 96.31 327 ILE A CA 1
ATOM 2458 C C . ILE A 1 327 ? -35.491 -6.172 46.006 1.00 96.31 327 ILE A C 1
ATOM 2460 O O . ILE A 1 327 ? -36.150 -6.707 45.116 1.00 96.31 327 ILE A O 1
ATOM 2464 N N . VAL A 1 328 ? -35.699 -6.383 47.301 1.00 96.00 328 VAL A N 1
ATOM 2465 C CA . VAL A 1 328 ? -36.812 -7.124 47.886 1.00 96.00 328 VAL A CA 1
ATOM 2466 C C . VAL A 1 328 ? -37.545 -6.188 48.845 1.00 96.00 328 VAL A C 1
ATOM 2468 O O . VAL A 1 328 ? -36.986 -5.710 49.831 1.00 96.00 328 VAL A O 1
ATOM 2471 N N . SER A 1 329 ? -38.812 -5.913 48.550 1.00 95.12 329 SER A N 1
ATOM 2472 C CA . SER A 1 329 ? -39.677 -5.044 49.351 1.00 95.12 329 SER A CA 1
ATOM 2473 C C . SER A 1 329 ? -41.115 -5.562 49.324 1.00 95.12 329 SER A C 1
ATOM 2475 O O . SER A 1 329 ? -41.544 -6.069 48.283 1.00 95.12 329 SER A O 1
ATOM 2477 N N . PRO A 1 330 ? -41.892 -5.412 50.408 1.00 95.31 330 PRO A N 1
ATOM 2478 C CA . PRO A 1 330 ? -43.301 -5.789 50.399 1.00 95.31 330 PRO A CA 1
ATOM 2479 C C . PRO A 1 330 ? -44.112 -4.861 49.484 1.00 95.31 330 PRO A C 1
ATOM 2481 O O . PRO A 1 330 ? -43.814 -3.676 49.373 1.00 95.31 330 PRO A O 1
ATOM 2484 N N . ALA A 1 331 ? -45.174 -5.384 48.868 1.00 95.12 331 ALA A N 1
ATOM 2485 C CA . ALA A 1 331 ? -46.093 -4.575 48.060 1.00 95.12 331 ALA A CA 1
ATOM 2486 C C . ALA A 1 331 ? -46.998 -3.669 48.919 1.00 95.12 331 ALA A C 1
ATOM 2488 O O . ALA A 1 331 ? -47.462 -2.628 48.455 1.00 95.12 331 ALA A O 1
ATOM 2489 N N . SER A 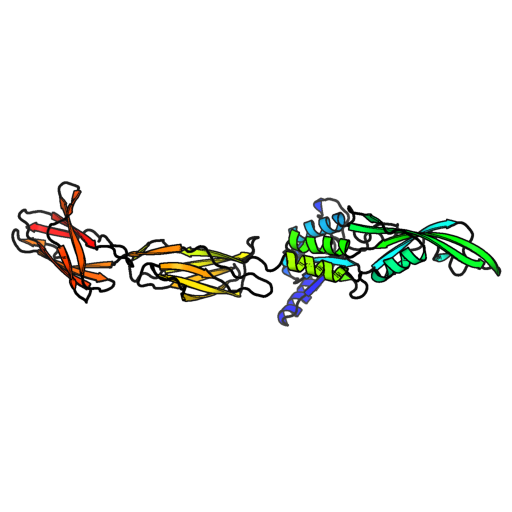1 332 ? -47.244 -4.047 50.176 1.00 94.81 332 SER A N 1
ATOM 2490 C CA . SER A 1 332 ? -48.096 -3.310 51.109 1.00 94.81 332 SER A CA 1
ATOM 2491 C C . SER A 1 332 ? -47.679 -3.520 52.565 1.00 94.81 332 SER A C 1
ATOM 2493 O O . SER A 1 332 ? -47.126 -4.567 52.896 1.00 94.81 332 SER A O 1
ATOM 2495 N N . SER A 1 333 ? -47.991 -2.564 53.440 1.00 95.19 333 SER A N 1
ATOM 2496 C CA . SER A 1 333 ? -47.755 -2.648 54.887 1.00 95.19 333 SER A CA 1
ATOM 2497 C C . SER A 1 333 ? -48.810 -1.853 55.668 1.00 95.19 333 SER A C 1
ATOM 2499 O O . SER A 1 333 ? -49.190 -0.776 55.208 1.00 95.19 333 SER A O 1
ATOM 2501 N N . PRO A 1 334 ? -49.257 -2.310 56.853 1.00 95.38 334 PRO A N 1
ATOM 2502 C CA . PRO A 1 334 ? -50.117 -1.502 57.711 1.00 95.38 334 PRO A CA 1
ATOM 2503 C C . PRO A 1 334 ? -49.423 -0.213 58.174 1.00 95.38 334 PRO A C 1
ATOM 2505 O O . PRO A 1 334 ? -48.201 -0.178 58.368 1.00 95.38 334 PRO A O 1
ATOM 2508 N N . LEU A 1 335 ? -50.217 0.832 58.405 1.00 94.88 335 LEU A N 1
ATOM 2509 C CA . LEU A 1 335 ? -49.767 2.084 59.011 1.00 94.88 335 LEU A CA 1
ATOM 2510 C C . LEU A 1 335 ? -49.037 1.833 60.345 1.00 94.88 335 LEU A C 1
ATOM 2512 O O . LEU A 1 335 ? -49.535 1.118 61.211 1.00 94.88 335 LEU A O 1
ATOM 2516 N N . GLY A 1 336 ? -47.863 2.445 60.524 1.00 91.81 336 GLY A N 1
ATOM 2517 C CA . GLY A 1 336 ? -47.071 2.327 61.754 1.00 91.81 336 GLY A CA 1
ATOM 2518 C C . GLY A 1 336 ? -46.270 1.027 61.914 1.00 91.81 336 GLY A C 1
ATOM 2519 O O . GLY A 1 336 ? -45.470 0.938 62.843 1.00 91.81 336 GLY A O 1
ATOM 2520 N N . VAL A 1 337 ? -46.414 0.046 61.014 1.00 94.44 337 VAL A N 1
ATOM 2521 C CA . VAL A 1 337 ? -45.632 -1.204 61.050 1.00 94.44 337 VAL A CA 1
ATOM 2522 C C . VAL A 1 337 ? -44.299 -1.027 60.303 1.00 94.44 337 VAL A C 1
ATOM 2524 O O . VAL A 1 337 ? -44.299 -0.448 59.212 1.00 94.44 337 VAL A O 1
ATOM 2527 N N . PRO A 1 338 ? -43.162 -1.512 60.851 1.00 94.06 338 PRO A N 1
ATOM 2528 C CA . PRO A 1 338 ? -41.875 -1.472 60.162 1.00 94.06 338 PRO A CA 1
ATOM 2529 C C . PRO A 1 338 ? -41.892 -2.219 58.822 1.00 94.06 338 PRO A C 1
ATOM 2531 O O . PRO A 1 338 ? -42.212 -3.403 58.744 1.00 94.06 338 PRO A O 1
ATOM 2534 N N . ILE A 1 339 ? -41.483 -1.520 57.769 1.00 95.00 339 ILE A N 1
ATOM 2535 C CA . ILE A 1 339 ? -41.324 -2.019 56.408 1.00 95.00 339 ILE A CA 1
ATOM 2536 C C . ILE A 1 339 ? -39.864 -2.426 56.232 1.00 95.00 339 ILE A C 1
ATOM 2538 O O . ILE A 1 339 ? -38.962 -1.590 56.334 1.00 95.00 339 ILE A O 1
ATOM 2542 N N . ARG A 1 340 ? -39.634 -3.707 55.934 1.00 96.00 340 ARG A N 1
ATOM 2543 C CA . ARG A 1 340 ? -38.310 -4.237 55.601 1.00 96.00 340 ARG A CA 1
ATOM 2544 C C . ARG A 1 340 ? -38.052 -4.104 54.103 1.00 96.00 340 ARG A C 1
ATOM 2546 O O . ARG A 1 340 ? -38.732 -4.736 53.298 1.00 96.00 340 ARG A O 1
ATOM 2553 N N . ILE A 1 341 ? -37.047 -3.312 53.749 1.00 96.81 341 ILE A N 1
ATOM 2554 C CA . ILE A 1 341 ? -36.502 -3.218 52.393 1.00 96.81 341 ILE A CA 1
ATOM 2555 C C . ILE A 1 341 ? -35.117 -3.851 52.435 1.00 96.81 341 ILE A C 1
ATOM 2557 O O . ILE A 1 341 ? -34.230 -3.356 53.124 1.00 96.81 341 ILE A O 1
ATOM 2561 N N . SER A 1 342 ? -34.916 -4.945 51.714 1.00 96.94 342 SER A N 1
ATOM 2562 C CA . SER A 1 342 ? -33.630 -5.638 51.652 1.00 96.94 342 SER A CA 1
ATOM 2563 C C . SER A 1 342 ? -33.205 -5.871 50.211 1.00 96.94 342 SER A C 1
ATOM 2565 O O . SER A 1 342 ? -33.931 -5.563 49.265 1.00 96.94 342 SER A O 1
ATOM 2567 N N . GLY A 1 343 ? -31.993 -6.371 50.015 1.00 96.75 343 GLY A N 1
ATOM 2568 C CA . GLY A 1 343 ? -31.502 -6.630 48.675 1.00 96.75 343 GLY A CA 1
ATOM 2569 C C . GLY A 1 343 ? -30.047 -7.045 48.633 1.00 96.75 343 GLY A C 1
ATOM 2570 O O . GLY A 1 343 ? -29.422 -7.284 49.666 1.00 96.75 343 GLY A O 1
ATOM 2571 N N . VAL A 1 344 ? -29.523 -7.123 47.413 1.00 96.94 344 VAL A N 1
ATOM 2572 C CA . VAL A 1 344 ? -28.123 -7.455 47.127 1.00 96.94 344 VAL A CA 1
ATOM 2573 C C . VAL A 1 344 ? -27.562 -6.445 46.138 1.00 96.94 344 VAL A C 1
ATOM 2575 O O . VAL A 1 344 ? -28.212 -6.119 45.141 1.00 96.94 344 VAL A O 1
ATOM 2578 N N . VAL A 1 345 ? -26.341 -5.985 46.393 1.00 96.25 345 VAL A N 1
ATOM 2579 C CA . VAL A 1 345 ? -25.546 -5.193 45.456 1.00 96.25 345 VAL A CA 1
ATOM 2580 C C . VAL A 1 345 ? -24.436 -6.044 44.863 1.00 96.25 345 VAL A C 1
ATOM 2582 O O . VAL A 1 345 ? -23.717 -6.735 45.582 1.00 96.25 345 VAL A O 1
ATOM 2585 N N . GLN A 1 346 ? -24.293 -5.973 43.542 1.00 94.75 346 GLN A N 1
ATOM 2586 C CA . GLN A 1 346 ? -23.248 -6.653 42.788 1.00 94.75 346 GLN A CA 1
ATOM 2587 C C . GLN A 1 346 ? -22.301 -5.636 42.122 1.00 94.75 346 GLN A C 1
ATOM 2589 O O . GLN A 1 346 ? -22.781 -4.608 41.624 1.00 94.75 346 GLN A O 1
ATOM 2594 N N . PRO A 1 347 ? -20.981 -5.909 42.082 1.00 94.44 347 PRO A N 1
ATOM 2595 C CA . PRO A 1 347 ? -20.301 -7.056 42.701 1.00 94.44 347 PRO A CA 1
ATOM 2596 C C . PRO A 1 347 ? -20.385 -7.032 44.234 1.00 94.44 347 PRO A C 1
ATOM 2598 O O . PRO A 1 347 ? -20.489 -5.963 44.834 1.00 94.44 347 PRO A O 1
ATOM 2601 N N . HIS A 1 348 ? -20.369 -8.218 44.853 1.00 94.25 348 HIS A N 1
ATOM 2602 C CA . HIS A 1 348 ? -20.469 -8.352 46.307 1.00 94.25 348 HIS A CA 1
ATOM 2603 C C . HIS A 1 348 ? -19.264 -7.690 46.976 1.00 94.25 348 HIS A C 1
ATOM 2605 O O . HIS A 1 348 ? -18.115 -8.017 46.674 1.00 94.25 348 HIS A O 1
ATOM 2611 N N . ALA A 1 349 ? -19.535 -6.757 47.878 1.00 92.31 349 ALA A N 1
ATOM 2612 C CA . ALA A 1 349 ? -18.527 -6.074 48.667 1.00 92.31 349 ALA A CA 1
ATOM 2613 C C . ALA A 1 349 ? -19.167 -5.571 49.957 1.00 92.31 349 ALA A C 1
ATOM 2615 O O . ALA A 1 349 ? -20.307 -5.105 49.931 1.00 92.31 349 ALA A O 1
ATOM 2616 N N . ALA A 1 350 ? -18.420 -5.627 51.058 1.00 94.00 350 ALA A N 1
ATOM 2617 C CA . ALA A 1 350 ? -18.820 -4.980 52.299 1.00 94.00 350 ALA A CA 1
ATOM 2618 C C . ALA A 1 350 ? -18.650 -3.462 52.197 1.00 94.00 350 ALA A C 1
ATOM 2620 O O . ALA A 1 350 ? -17.758 -2.969 51.506 1.00 94.00 350 ALA A O 1
ATOM 2621 N N . GLY A 1 351 ? -19.480 -2.727 52.930 1.00 94.19 351 GLY A N 1
ATOM 2622 C CA . GLY A 1 351 ? -19.322 -1.290 53.114 1.00 94.19 351 GLY A CA 1
ATOM 2623 C C . GLY A 1 351 ? -19.739 -0.428 51.921 1.00 94.19 351 GLY A C 1
ATOM 2624 O O . GLY A 1 351 ? -19.360 0.739 51.859 1.00 94.19 351 GLY A O 1
ATOM 2625 N N . VAL A 1 352 ? -20.524 -0.956 50.977 1.00 95.50 352 VAL A N 1
ATOM 2626 C CA . VAL A 1 352 ? -21.162 -0.121 49.952 1.00 95.50 352 VAL A CA 1
ATOM 2627 C C . VAL A 1 352 ? -22.337 0.602 50.596 1.00 95.50 352 VAL A C 1
ATOM 2629 O O . VAL A 1 352 ? -23.252 -0.035 51.121 1.00 95.50 352 VAL A O 1
ATOM 2632 N N . GLN A 1 353 ? -22.321 1.931 50.541 1.00 96.06 353 GLN A N 1
ATOM 2633 C CA . GLN A 1 353 ? -23.384 2.751 51.107 1.00 96.06 353 GLN A CA 1
ATOM 2634 C C . GLN A 1 353 ? -24.624 2.712 50.217 1.00 96.06 353 GLN A C 1
ATOM 2636 O O . GLN A 1 353 ? -24.552 3.030 49.028 1.00 96.06 353 GLN A O 1
ATOM 2641 N N . ILE A 1 354 ? -25.758 2.357 50.820 1.00 96.81 354 ILE A N 1
ATOM 2642 C CA . ILE A 1 354 ? -27.086 2.329 50.211 1.00 96.81 354 ILE A CA 1
ATOM 2643 C C . ILE A 1 354 ? -27.917 3.457 50.803 1.00 96.81 354 ILE A C 1
ATOM 2645 O O . ILE A 1 354 ? -28.200 3.479 52.003 1.00 96.81 354 ILE A O 1
ATOM 2649 N N . SER A 1 355 ? -28.333 4.386 49.951 1.00 96.19 355 SER A N 1
ATOM 2650 C CA . SER A 1 355 ? -29.238 5.470 50.324 1.00 96.19 355 SER A CA 1
ATOM 2651 C C . SER A 1 355 ? -30.641 5.168 49.819 1.00 96.19 355 SER A C 1
ATOM 2653 O O . SER A 1 355 ? -30.833 4.917 48.629 1.00 96.19 355 SER A O 1
ATOM 2655 N N . LEU A 1 356 ? -31.623 5.218 50.717 1.00 96.56 356 LEU A N 1
ATOM 2656 C CA . LEU A 1 356 ? -33.033 5.187 50.352 1.00 96.56 356 LEU A CA 1
ATOM 2657 C C . LEU A 1 356 ? -33.496 6.601 50.008 1.00 96.56 356 LEU A C 1
ATOM 2659 O O . LEU A 1 356 ? -33.248 7.545 50.756 1.00 96.56 356 LEU A O 1
ATOM 2663 N N . GLN A 1 357 ? -34.202 6.745 48.894 1.00 96.44 357 GLN A N 1
ATOM 2664 C CA . GLN A 1 357 ? -34.875 7.982 48.522 1.00 96.44 357 GLN A CA 1
ATOM 2665 C C . GLN A 1 357 ? -36.368 7.733 48.394 1.00 96.44 357 GLN A C 1
ATOM 2667 O O . GLN A 1 357 ? -36.789 6.705 47.864 1.00 96.44 357 GLN A O 1
ATOM 2672 N N . GLU A 1 358 ? -37.156 8.696 48.851 1.00 95.31 358 GLU A N 1
ATOM 2673 C CA . GLU A 1 358 ? -38.608 8.681 48.751 1.00 95.31 358 GLU A CA 1
ATOM 2674 C C . GLU A 1 358 ? -39.091 9.823 47.861 1.00 95.31 358 GLU A C 1
ATOM 2676 O O . GLU A 1 358 ? -38.537 10.925 47.881 1.00 95.31 358 GLU A O 1
ATOM 2681 N N . PHE A 1 359 ? -40.128 9.563 47.071 1.00 95.62 359 PHE A N 1
ATOM 2682 C CA . PHE A 1 359 ? -40.773 10.591 46.271 1.00 95.62 359 PHE A CA 1
ATOM 2683 C C . PHE A 1 359 ? -41.815 11.348 47.101 1.00 95.62 359 PHE A C 1
ATOM 2685 O O . PHE A 1 359 ? -42.883 10.826 47.411 1.00 95.62 359 PHE A O 1
ATOM 2692 N N . ILE A 1 360 ? -41.500 12.592 47.461 1.00 91.75 360 ILE A N 1
ATOM 2693 C CA . ILE A 1 360 ? -42.324 13.444 48.324 1.00 91.75 360 ILE A CA 1
ATOM 2694 C C . ILE A 1 360 ? -42.540 14.785 47.622 1.00 91.75 360 ILE A C 1
ATOM 2696 O O . ILE A 1 360 ? -41.582 15.457 47.235 1.00 91.75 360 ILE A O 1
ATOM 2700 N N . LEU A 1 361 ? -43.807 15.191 47.472 1.00 89.62 361 LEU A N 1
ATOM 2701 C CA . LEU A 1 361 ? -44.204 16.477 46.874 1.00 89.62 361 LEU A CA 1
ATOM 2702 C C . LEU A 1 361 ? -43.552 16.737 45.499 1.00 89.62 361 LEU A C 1
ATOM 2704 O O . LEU A 1 361 ? -43.056 17.828 45.219 1.00 89.62 361 LEU A O 1
ATOM 2708 N N . GLY A 1 362 ? -43.515 15.713 44.641 1.00 91.69 362 GLY A N 1
ATOM 2709 C CA . GLY A 1 362 ? -42.977 15.825 43.283 1.00 91.69 362 GLY A CA 1
ATOM 2710 C C . GLY A 1 362 ? -41.447 15.775 43.180 1.00 91.69 362 GLY A C 1
ATOM 2711 O O . GLY A 1 362 ? -40.913 15.961 42.088 1.00 91.69 362 GLY A O 1
ATOM 2712 N N . LYS A 1 363 ? -40.722 15.541 44.284 1.00 95.06 363 LYS A N 1
ATOM 2713 C CA . LYS A 1 363 ? -39.252 15.485 44.305 1.00 95.06 363 LYS A CA 1
ATOM 2714 C C . LYS A 1 363 ? -38.746 14.252 45.046 1.00 95.06 363 LYS A C 1
ATOM 2716 O O . LYS A 1 363 ? -39.337 13.811 46.025 1.00 95.06 363 LYS A O 1
ATOM 2721 N N . TRP A 1 364 ? -37.607 13.728 44.601 1.00 95.75 364 TRP A N 1
ATOM 2722 C CA . TRP A 1 364 ? -36.877 12.694 45.332 1.00 95.75 364 TRP A CA 1
ATOM 2723 C C . TRP A 1 364 ? -36.137 13.316 46.513 1.00 95.75 364 TRP A C 1
ATOM 2725 O O . TRP A 1 364 ? -35.310 14.207 46.322 1.00 95.75 364 TRP A O 1
ATOM 2735 N N . GLN A 1 365 ? -36.431 12.838 47.717 1.00 94.38 365 GLN A N 1
ATOM 2736 C CA . GLN A 1 365 ? -35.799 13.272 48.958 1.00 94.38 365 GLN A CA 1
ATOM 2737 C C . GLN A 1 365 ? -35.043 12.098 49.579 1.00 94.38 365 GLN A C 1
ATOM 2739 O O . GLN A 1 365 ? -35.553 10.978 49.625 1.00 94.38 365 GLN A O 1
ATOM 2744 N N . SER A 1 366 ? -33.817 12.341 50.041 1.00 90.88 366 SER A N 1
ATOM 2745 C CA . SER A 1 366 ? -33.035 11.323 50.746 1.00 90.88 366 SER A CA 1
ATOM 2746 C C . SER A 1 366 ? -33.648 11.032 52.110 1.00 90.88 366 SER A C 1
ATOM 2748 O O . SER A 1 366 ? -33.907 11.946 52.890 1.00 90.88 366 SER A O 1
ATOM 2750 N N . SER A 1 367 ? -33.857 9.752 52.400 1.00 88.50 367 SER A N 1
ATOM 2751 C CA . SER A 1 367 ? -34.224 9.291 53.731 1.00 88.50 367 SER A CA 1
ATOM 2752 C C . SER A 1 367 ? -32.997 9.333 54.647 1.00 88.50 367 SER A C 1
ATOM 2754 O O . SER A 1 367 ? -31.893 9.028 54.189 1.00 88.50 367 SER A O 1
ATOM 2756 N N . PRO A 1 368 ? -33.158 9.653 55.944 1.00 86.81 368 PRO A N 1
ATOM 2757 C CA . PRO A 1 368 ? -32.096 9.433 56.924 1.00 86.81 368 PRO A CA 1
ATOM 2758 C C . PRO A 1 368 ? -31.790 7.939 57.110 1.00 86.81 368 PRO A C 1
ATOM 2760 O O . PRO A 1 368 ? -30.721 7.595 57.605 1.00 86.81 368 PRO A O 1
ATOM 2763 N N . GLN A 1 369 ? -32.713 7.054 56.714 1.00 88.69 369 GLN A N 1
ATOM 2764 C CA . GLN A 1 369 ? -32.510 5.614 56.769 1.00 88.69 369 GLN A CA 1
ATOM 2765 C C . GLN A 1 369 ? -31.729 5.140 55.542 1.00 88.69 369 GLN A C 1
ATOM 2767 O O . GLN A 1 369 ? -32.103 5.391 54.395 1.00 88.69 369 GLN A O 1
ATOM 2772 N N . GLY A 1 370 ? -30.641 4.430 55.801 1.00 90.31 370 GLY A N 1
ATOM 2773 C CA . GLY A 1 370 ? -29.773 3.824 54.804 1.00 90.31 370 GLY A CA 1
ATOM 2774 C C . GLY A 1 370 ? -29.139 2.565 55.373 1.00 90.31 370 GLY A C 1
ATOM 2775 O O . GLY A 1 370 ? -29.373 2.205 56.525 1.00 90.31 370 GLY A O 1
ATOM 2776 N N . ALA A 1 371 ? -28.339 1.890 54.562 1.00 95.38 371 ALA A N 1
ATOM 2777 C CA . ALA A 1 371 ? -27.622 0.699 54.991 1.00 95.38 371 ALA A CA 1
ATOM 2778 C C . ALA A 1 371 ? -26.218 0.666 54.401 1.00 95.38 371 ALA A C 1
ATOM 2780 O O . ALA A 1 371 ? -25.918 1.344 53.419 1.00 95.38 371 ALA A O 1
ATOM 2781 N N . MET A 1 372 ? -25.372 -0.160 55.000 1.00 96.31 372 MET A N 1
ATOM 2782 C CA . MET A 1 372 ? -24.114 -0.594 54.412 1.00 96.31 372 MET A CA 1
ATOM 2783 C C . MET A 1 372 ? -24.259 -2.064 54.050 1.00 96.31 372 MET A C 1
ATOM 2785 O O . MET A 1 372 ? -24.896 -2.822 54.784 1.00 96.31 372 MET A O 1
ATOM 2789 N N . THR A 1 373 ? -23.685 -2.467 52.926 1.00 97.19 373 THR A N 1
ATOM 2790 C CA . THR A 1 373 ? -23.682 -3.879 52.552 1.00 97.19 373 THR A CA 1
ATOM 2791 C C . THR A 1 373 ? -22.754 -4.703 53.445 1.00 97.19 373 THR A C 1
ATOM 2793 O O . THR A 1 373 ? -21.702 -4.225 53.877 1.00 97.19 373 THR A O 1
ATOM 2796 N N . ASP A 1 374 ? -23.114 -5.962 53.691 1.00 96.19 374 ASP A N 1
ATOM 2797 C CA . ASP A 1 374 ? -22.203 -6.964 54.251 1.00 96.19 374 ASP A CA 1
ATOM 2798 C C . ASP A 1 374 ? -21.232 -7.517 53.185 1.00 96.19 374 ASP A C 1
ATOM 2800 O O . ASP A 1 374 ? -21.267 -7.123 52.017 1.00 96.19 374 ASP A O 1
ATOM 2804 N N . SER A 1 375 ? -20.350 -8.450 53.559 1.00 94.62 375 SER A N 1
ATOM 2805 C CA . SER A 1 375 ? -19.377 -9.061 52.634 1.00 94.62 375 SER A CA 1
ATOM 2806 C C . SER A 1 375 ? -20.012 -9.839 51.477 1.00 94.62 375 SER A C 1
ATOM 2808 O O . SER A 1 375 ? -19.370 -10.028 50.446 1.00 94.62 375 SER A O 1
ATOM 2810 N N . SER A 1 376 ? -21.275 -10.250 51.611 1.00 95.50 376 SER A N 1
ATOM 2811 C CA . SER A 1 376 ? -22.062 -10.874 50.546 1.00 95.50 376 SER A CA 1
ATOM 2812 C C . SER A 1 376 ? -22.826 -9.858 49.688 1.00 95.50 376 SER A C 1
ATOM 2814 O O . SER A 1 376 ? -23.602 -10.246 48.817 1.00 95.50 376 SER A O 1
ATOM 2816 N N . GLY A 1 377 ? -22.610 -8.557 49.908 1.00 95.69 377 GLY A N 1
ATOM 2817 C CA . GLY A 1 377 ? -23.304 -7.481 49.208 1.00 95.69 377 GLY A CA 1
ATOM 2818 C C . GLY A 1 377 ? -24.748 -7.276 49.674 1.00 95.69 377 GLY A C 1
ATOM 2819 O O . GLY A 1 377 ? -25.468 -6.500 49.046 1.00 95.69 377 GLY A O 1
ATOM 2820 N N . LYS A 1 378 ? -25.202 -7.960 50.733 1.00 97.50 378 LYS A N 1
ATOM 2821 C CA . LYS A 1 378 ? -26.579 -7.848 51.229 1.00 97.50 378 LYS A CA 1
ATOM 2822 C C . LYS A 1 378 ? -26.752 -6.600 52.075 1.00 97.50 378 LYS A C 1
ATOM 2824 O O . LYS A 1 378 ? -25.848 -6.224 52.812 1.00 97.50 378 LYS A O 1
ATOM 2829 N N . PHE A 1 379 ? -27.930 -5.993 52.004 1.00 97.56 379 PHE A N 1
ATOM 2830 C CA . PHE A 1 379 ? -28.313 -4.870 52.856 1.00 97.56 379 PHE A CA 1
ATOM 2831 C C . PHE A 1 379 ? -29.751 -5.025 53.354 1.00 97.56 379 PHE A C 1
ATOM 2833 O O . PHE A 1 379 ? -30.567 -5.724 52.746 1.00 97.56 379 PHE A O 1
ATOM 2840 N N . GLU A 1 380 ? -30.066 -4.320 54.437 1.00 97.38 380 GLU A N 1
ATOM 2841 C CA . GLU A 1 380 ? -31.412 -4.215 54.988 1.00 97.38 380 GLU A CA 1
ATOM 2842 C C . GLU A 1 380 ? -31.644 -2.809 55.548 1.00 97.38 380 GLU A C 1
ATOM 2844 O O . GLU A 1 380 ? -30.811 -2.281 56.280 1.00 97.38 380 GLU A O 1
ATOM 2849 N N . ILE A 1 381 ? -32.781 -2.212 55.197 1.00 96.69 381 ILE A N 1
ATOM 2850 C CA . ILE A 1 381 ? -33.251 -0.911 55.668 1.00 96.69 381 ILE A CA 1
ATOM 2851 C C . ILE A 1 381 ? -34.642 -1.118 56.271 1.00 96.69 381 ILE A C 1
ATOM 2853 O O . ILE A 1 381 ? -35.523 -1.709 55.640 1.00 96.69 381 ILE A O 1
ATOM 2857 N N . LEU A 1 382 ? -34.842 -0.608 57.484 1.00 95.19 382 LEU A N 1
ATOM 2858 C CA . LEU A 1 382 ? -36.138 -0.585 58.156 1.00 95.19 382 LEU A CA 1
ATOM 2859 C C . LEU A 1 382 ? -36.686 0.840 58.143 1.00 95.19 382 LEU A C 1
ATOM 2861 O O . LEU A 1 382 ? -36.012 1.778 58.568 1.00 95.19 382 LEU A O 1
ATOM 2865 N N . ILE A 1 383 ? -37.916 1.003 57.662 1.00 94.19 383 ILE A N 1
ATOM 2866 C CA . ILE A 1 383 ? -38.622 2.290 57.666 1.00 94.19 383 ILE A CA 1
ATOM 2867 C C . ILE A 1 383 ? -40.032 2.133 58.226 1.00 94.19 383 ILE A C 1
ATOM 2869 O O . ILE A 1 383 ? -40.630 1.073 58.102 1.00 94.19 383 ILE A O 1
ATOM 2873 N N . THR A 1 384 ? -40.598 3.206 58.773 1.00 92.81 384 THR A N 1
ATOM 2874 C CA . THR A 1 384 ? -41.983 3.222 59.264 1.00 92.81 384 THR A CA 1
ATOM 2875 C C . THR A 1 384 ? -42.732 4.397 58.653 1.00 92.81 384 THR A C 1
ATOM 2877 O O . THR A 1 384 ? -42.181 5.491 58.518 1.00 92.81 384 THR A O 1
ATOM 2880 N N . LYS A 1 385 ? -43.996 4.180 58.276 1.00 92.00 385 LYS A N 1
ATOM 2881 C CA . LYS A 1 385 ? -44.854 5.206 57.673 1.00 92.00 385 LYS A CA 1
ATOM 2882 C C . LYS A 1 385 ? -45.901 5.722 58.650 1.00 92.00 385 LYS A C 1
ATOM 2884 O O . LYS A 1 385 ? -46.600 4.935 59.281 1.00 92.00 385 LYS A O 1
ATOM 2889 N N . GLY A 1 386 ? -46.001 7.051 58.732 1.00 88.75 386 GLY A N 1
ATOM 2890 C CA . GLY A 1 386 ? -46.978 7.771 59.556 1.00 88.75 386 GLY A CA 1
ATOM 2891 C C . GLY A 1 386 ? -48.238 8.222 58.809 1.00 88.75 386 GLY A C 1
ATOM 2892 O O . GLY A 1 386 ? -49.129 8.792 59.426 1.00 88.75 386 GLY A O 1
ATOM 2893 N N . SER A 1 387 ? -48.343 7.962 57.502 1.00 89.25 387 SER A N 1
ATOM 2894 C CA . SER A 1 387 ? -49.525 8.277 56.690 1.00 89.25 387 SER A CA 1
ATOM 2895 C C . SER A 1 387 ? -49.883 7.133 55.739 1.00 89.25 387 SER A C 1
ATOM 2897 O O . SER A 1 387 ? -49.006 6.407 55.268 1.00 89.25 387 SER A O 1
ATOM 2899 N N . ARG A 1 388 ? -51.186 6.974 55.467 1.00 91.94 388 ARG A N 1
ATOM 2900 C CA . ARG A 1 388 ? -51.722 6.030 54.473 1.00 91.94 388 ARG A CA 1
ATOM 2901 C C . ARG A 1 388 ? -51.493 6.542 53.049 1.00 91.94 388 ARG A C 1
ATOM 2903 O O . ARG A 1 388 ? -51.413 7.751 52.837 1.00 91.94 388 ARG A O 1
ATOM 2910 N N . GLY A 1 389 ? -51.456 5.631 52.079 1.00 92.31 389 GLY A N 1
ATOM 2911 C CA . GLY A 1 389 ? -51.336 5.952 50.655 1.00 92.31 389 GLY A CA 1
ATOM 2912 C C . GLY A 1 389 ? -50.240 5.163 49.943 1.00 92.31 389 GLY A C 1
ATOM 2913 O O . GLY A 1 389 ? -49.781 4.134 50.429 1.00 92.31 389 GLY A O 1
ATOM 2914 N N . PHE A 1 390 ? -49.825 5.644 48.773 1.00 92.19 390 PHE A N 1
ATOM 2915 C CA . PHE A 1 390 ? -48.761 5.029 47.980 1.00 92.19 390 PHE A CA 1
ATOM 2916 C C . PHE A 1 390 ? -47.425 5.705 48.282 1.00 92.19 390 PHE A C 1
ATOM 2918 O O . PHE A 1 390 ? -47.262 6.893 48.011 1.00 92.19 390 PHE A O 1
ATOM 2925 N N . ALA A 1 391 ? -46.466 4.950 48.811 1.00 93.25 391 ALA A N 1
ATOM 2926 C CA . ALA A 1 391 ? -45.098 5.419 48.986 1.00 93.25 391 ALA A CA 1
ATOM 2927 C C . ALA A 1 391 ? -44.226 4.901 47.837 1.00 93.25 391 ALA A C 1
ATOM 2929 O O . ALA A 1 391 ? -44.193 3.695 47.584 1.00 93.25 391 ALA A O 1
ATOM 2930 N N . GLN A 1 392 ? -43.532 5.804 47.141 1.00 96.00 392 GLN A N 1
ATOM 2931 C CA . GLN A 1 392 ? -42.620 5.450 46.051 1.00 96.00 392 GLN A CA 1
ATOM 2932 C C . GLN A 1 392 ? -41.173 5.634 46.492 1.00 96.00 392 GLN A C 1
ATOM 2934 O O . GLN A 1 392 ? -40.802 6.686 47.019 1.00 96.00 392 GLN A O 1
ATOM 2939 N N . TYR A 1 393 ? -40.352 4.630 46.218 1.00 96.25 393 TYR A N 1
ATOM 2940 C CA . TYR A 1 393 ? -38.968 4.572 46.654 1.00 96.25 393 TYR A CA 1
ATOM 2941 C C . TYR A 1 393 ? -38.024 4.234 45.511 1.00 96.25 393 TYR A C 1
ATOM 2943 O O . TYR A 1 393 ? -38.397 3.594 44.527 1.00 96.25 393 TYR A O 1
ATOM 2951 N N . ARG A 1 394 ? -36.765 4.625 45.683 1.00 97.00 394 ARG A N 1
ATOM 2952 C CA . ARG A 1 394 ? -35.629 4.109 44.918 1.00 97.00 394 ARG A CA 1
ATOM 2953 C C . ARG A 1 394 ? -34.401 4.044 45.815 1.00 97.00 394 ARG A C 1
ATOM 2955 O O . ARG A 1 394 ? -34.313 4.770 46.806 1.00 97.00 394 ARG A O 1
ATOM 2962 N N . LEU A 1 395 ? -33.458 3.183 45.462 1.00 97.06 395 LEU A N 1
ATOM 2963 C CA . LEU A 1 395 ? -32.178 3.063 46.149 1.00 97.06 395 LEU A CA 1
ATOM 2964 C C . LEU A 1 395 ? -31.063 3.618 45.273 1.00 97.06 395 LEU A C 1
ATOM 2966 O O . LEU A 1 395 ? -31.114 3.489 44.051 1.00 97.06 395 LEU A O 1
ATOM 2970 N N . SER A 1 396 ? -30.031 4.178 45.892 1.00 95.94 396 SER A N 1
ATOM 2971 C CA . SER A 1 396 ? -28.787 4.521 45.206 1.00 95.94 396 SER A CA 1
ATOM 2972 C C . SER A 1 396 ? -27.575 3.979 45.949 1.00 95.94 396 SER A C 1
ATOM 2974 O O . SER A 1 396 ? -27.550 4.004 47.179 1.00 95.94 396 SER A O 1
ATOM 2976 N N . THR A 1 397 ? -26.561 3.532 45.209 1.00 95.75 397 THR A N 1
ATOM 2977 C CA . THR A 1 397 ? -25.263 3.133 45.775 1.00 95.75 397 THR A CA 1
ATOM 2978 C C . THR A 1 397 ? -24.221 4.228 45.594 1.00 95.75 397 THR A C 1
ATOM 2980 O O . THR A 1 397 ? -24.222 4.918 44.572 1.00 95.75 397 THR A O 1
ATOM 2983 N N . SER A 1 398 ? -23.251 4.311 46.503 1.00 90.62 398 SER A N 1
ATOM 2984 C CA . SER A 1 398 ? -22.040 5.104 46.273 1.00 90.62 398 SER A CA 1
ATOM 2985 C C . SER A 1 398 ? -21.204 4.579 45.090 1.00 90.62 398 SER A C 1
ATOM 2987 O O . SER A 1 398 ? -21.254 3.399 44.716 1.00 90.62 398 SER A O 1
ATOM 2989 N N . ALA A 1 399 ? -20.448 5.487 44.470 1.00 91.50 399 ALA A N 1
ATOM 2990 C CA . ALA A 1 399 ? -19.369 5.151 43.544 1.00 91.50 399 ALA A CA 1
ATOM 2991 C C . ALA A 1 399 ? -18.062 4.906 44.317 1.00 91.50 399 ALA A C 1
ATOM 2993 O O . ALA A 1 399 ? -17.914 5.362 45.450 1.00 91.50 399 ALA A O 1
ATOM 2994 N N . ASP A 1 400 ? -17.110 4.229 43.684 1.00 89.06 400 ASP A N 1
ATOM 2995 C CA . ASP A 1 400 ? -15.722 4.139 44.140 1.00 89.06 400 ASP A CA 1
ATOM 2996 C C . ASP A 1 400 ? -14.752 4.279 42.952 1.00 89.06 400 ASP A C 1
ATOM 2998 O O . ASP A 1 400 ? -15.161 4.602 41.837 1.00 89.06 400 ASP A O 1
ATOM 3002 N N . ALA A 1 401 ? -13.458 4.049 43.192 1.00 84.94 401 ALA A N 1
ATOM 3003 C CA . ALA A 1 401 ? -12.409 4.182 42.181 1.00 84.94 401 ALA A CA 1
ATOM 3004 C C . ALA A 1 401 ? -12.549 3.222 40.980 1.00 84.94 401 ALA A C 1
ATOM 3006 O O . ALA A 1 401 ? -11.944 3.453 39.937 1.00 84.94 401 ALA A O 1
ATOM 3007 N N . GLN A 1 402 ? -13.299 2.129 41.121 1.00 88.69 402 GLN A N 1
ATOM 3008 C CA . GLN A 1 402 ? -13.407 1.043 40.147 1.00 88.69 402 GLN A CA 1
ATOM 3009 C C . GLN A 1 402 ? -14.830 0.873 39.603 1.00 88.69 402 GLN A C 1
ATOM 3011 O O . GLN A 1 402 ? -15.004 0.347 38.503 1.00 88.69 402 GLN A O 1
ATOM 3016 N N . LEU A 1 403 ? -15.853 1.311 40.333 1.00 92.75 403 LEU A N 1
ATOM 3017 C CA . LEU A 1 403 ? -17.258 1.119 39.988 1.00 92.75 403 LEU A CA 1
ATOM 3018 C C . LEU A 1 403 ? -18.055 2.405 40.153 1.00 92.75 403 LEU A C 1
ATOM 3020 O O . LEU A 1 403 ? -17.998 3.082 41.182 1.00 92.75 403 LEU A O 1
ATOM 3024 N N . LYS A 1 404 ? -18.893 2.692 39.161 1.00 93.31 404 LYS A N 1
ATOM 3025 C CA . LYS A 1 404 ? -19.849 3.788 39.240 1.00 93.31 404 LYS A CA 1
ATOM 3026 C C . LYS A 1 404 ? -21.038 3.377 40.116 1.00 93.31 404 LYS A C 1
ATOM 3028 O O . LYS A 1 404 ? -21.503 2.233 40.087 1.00 93.31 404 LYS A O 1
ATOM 3033 N N . GLY A 1 405 ? -21.536 4.324 40.906 1.00 92.62 405 GLY A N 1
ATOM 3034 C CA . GLY A 1 405 ? -22.791 4.159 41.632 1.00 92.62 405 GLY A CA 1
ATOM 3035 C C . GLY A 1 405 ? -23.972 4.024 40.669 1.00 92.62 405 GLY A C 1
ATOM 3036 O O . GLY A 1 405 ? -23.903 4.464 39.522 1.00 92.62 405 GLY A O 1
ATOM 3037 N N . VAL A 1 406 ? -25.062 3.423 41.134 1.00 95.31 406 VAL A N 1
ATOM 3038 C CA . VAL A 1 406 ? -26.287 3.250 40.349 1.00 95.31 406 VAL A CA 1
ATOM 3039 C C . VAL A 1 406 ? -27.489 3.718 41.158 1.00 95.31 406 VAL A C 1
ATOM 3041 O O . VAL A 1 406 ? -27.466 3.674 42.387 1.00 95.31 406 VAL A O 1
ATOM 3044 N N . THR A 1 407 ? -28.541 4.152 40.469 1.00 95.38 407 THR A N 1
ATOM 3045 C CA . THR A 1 407 ? -29.872 4.341 41.055 1.00 95.38 407 THR A CA 1
ATOM 3046 C C . THR A 1 407 ? -30.786 3.239 40.537 1.00 95.38 407 THR A C 1
ATOM 3048 O O . THR A 1 407 ? -30.820 2.984 39.335 1.00 95.38 407 THR A O 1
ATOM 3051 N N . SER A 1 408 ? -31.499 2.564 41.432 1.00 95.19 408 SER A N 1
ATOM 3052 C CA . SER A 1 408 ? -32.415 1.484 41.075 1.00 95.19 408 SER A CA 1
ATOM 3053 C C . SER A 1 408 ? -33.631 1.991 40.299 1.00 95.19 408 SER A C 1
ATOM 3055 O O . SER A 1 408 ? -33.962 3.179 40.312 1.00 95.19 408 SER A O 1
ATOM 3057 N N . SER A 1 409 ? -34.375 1.056 39.709 1.00 93.50 409 SER A N 1
ATOM 3058 C CA . SER A 1 409 ? -35.764 1.305 39.329 1.00 93.50 409 SER A CA 1
ATOM 3059 C C . SER A 1 409 ? -36.610 1.692 40.549 1.00 93.50 409 SER A C 1
ATOM 3061 O O . SER A 1 409 ? -36.276 1.365 41.694 1.00 93.50 409 SER A O 1
ATOM 3063 N N . ILE A 1 410 ? -37.716 2.386 40.286 1.00 96.00 410 ILE A N 1
ATOM 3064 C CA . ILE A 1 410 ? -38.688 2.785 41.306 1.00 96.00 410 ILE A CA 1
ATOM 3065 C C . ILE A 1 410 ? -39.482 1.555 41.759 1.00 96.00 410 ILE A C 1
ATOM 3067 O O . ILE A 1 410 ? -39.875 0.734 40.930 1.00 96.00 410 ILE A O 1
ATOM 3071 N N . PHE A 1 411 ? -39.753 1.452 43.057 1.00 95.50 411 PHE A N 1
ATOM 3072 C CA . PHE A 1 411 ? -40.667 0.467 43.637 1.00 95.50 411 PHE A CA 1
ATOM 3073 C C . PHE A 1 411 ? -41.666 1.155 44.571 1.00 95.50 411 PHE A C 1
ATOM 3075 O O . PHE A 1 411 ? -41.392 2.229 45.106 1.00 95.50 411 PHE A O 1
ATOM 3082 N N . ASN A 1 412 ? -42.843 0.553 44.744 1.00 95.19 412 ASN A N 1
ATOM 3083 C CA . ASN A 1 412 ? -43.949 1.151 45.490 1.00 95.19 412 ASN A CA 1
ATOM 3084 C C . ASN A 1 412 ? -44.364 0.254 46.657 1.00 95.19 412 ASN A C 1
ATOM 3086 O O . ASN A 1 412 ? -44.372 -0.969 46.519 1.00 95.19 412 ASN A O 1
ATOM 3090 N N . VAL A 1 413 ? -44.769 0.871 47.767 1.00 95.31 413 VAL A N 1
ATOM 3091 C CA . VAL A 1 413 ? -45.370 0.189 48.918 1.00 95.31 413 VAL A CA 1
ATOM 3092 C C . VAL A 1 413 ? -46.688 0.876 49.267 1.00 95.31 413 VAL A C 1
ATOM 3094 O O . VAL A 1 413 ? -46.728 2.093 49.461 1.00 95.31 413 VAL A O 1
ATOM 3097 N N . VAL A 1 414 ? -47.773 0.107 49.339 1.00 96.19 414 VAL A N 1
ATOM 3098 C CA . VAL A 1 414 ? -49.100 0.601 49.735 1.00 96.19 414 VAL A CA 1
ATOM 3099 C C . VAL A 1 414 ? -49.233 0.592 51.256 1.00 96.19 414 VAL A C 1
ATOM 3101 O O . VAL A 1 414 ? -49.098 -0.457 51.881 1.00 96.19 414 VAL A O 1
ATOM 3104 N N . ILE A 1 415 ? -49.531 1.745 51.851 1.00 96.25 415 ILE A N 1
ATOM 3105 C CA . ILE A 1 415 ? -49.741 1.901 53.293 1.00 96.25 415 ILE A CA 1
ATOM 3106 C C . ILE A 1 415 ? -51.238 1.974 53.592 1.00 96.25 415 ILE A C 1
ATOM 3108 O O . ILE A 1 415 ? -51.897 2.927 53.159 1.00 96.25 415 ILE A O 1
ATOM 3112 N N . TYR A 1 416 ? -51.762 0.984 54.322 1.00 93.06 416 TYR A N 1
ATOM 3113 C CA . TYR A 1 416 ? -53.196 0.827 54.621 1.00 93.06 416 TYR A CA 1
ATOM 3114 C C . TYR A 1 416 ? -53.537 0.897 56.112 1.00 93.06 416 TYR A C 1
ATOM 3116 O O . TYR A 1 416 ? -52.651 0.686 56.968 1.00 93.06 416 TYR A O 1
#

Radius of gyration: 39.14 Å; Cα contacts (8 Å, |Δi|>4): 996; chains: 1; bounding box: 91×42×118 Å

Organism: NCBI:txid449393

Mean predicted aligned error: 9.51 Å

InterPro domains:
  IPR001223 Glycoside hydrolase family 18, catalytic domain [PF00704] (2-204)
  IPR001223 Glycoside hydrolase family 18, catalytic domain [PS51910] (1-223)
  IPR017853 Glycoside hydrolase superfamily [SSF51445] (2-210)

pLDDT: mean 94.24, std 4.9, range [64.81, 98.62]

Nearest PDB structures (foldseek):
  6tav-assembly1_A  TM=3.856E-01  e=2.929E-08  Homo sapiens
  6a8p-assembly3_C  TM=4.394E-01  e=1.647E-07  Homo sapiens
  7tze-assembly1_C  TM=3.842E-01  e=1.472E-04  Mus musculus
  1tdq-assembly1_A  TM=6.140E-01  e=1.499E-02  Rattus norvegicus
  4xed-assembly1_A  TM=4.792E-01  e=3.724E-03  Thermoplasmatales archaeon SCGC AB-540-F20

Secondary structure (DSSP, 8-state):
-HHHHHHHHHHHTTT---EEEEE----GGGT----TTS-HHHHGGG-SEEEEE---S-SSSS--SS-HHHHHHHHHHHHHHS-GGGEEEEEESEEEEEEEEEEE---TTTTTTSSTTSPPEEEEGGGHHHHHHHTT---EEETTTTEEEEEEEEEEEEE-TTS-EEEEEEEEEEEE--HHHHHHHHHHHHHHT-SEEEEETTTSS-TTHHHHHHHHHHHH-SB-EEEEEEES-SEEETTPPEEEEEEEEETT--B-TT-EEEEEEEETT----EEEEEEE--TTSEEEEEE--SS-EEEEEEE---SSB--EEPPPEEEEEEPEEEEE--SEE-TTSPEEEEEEEES--TT-EEEEEEEETTEEEEEEEEEE--TTSEEEEEE--SS-EEEEEEEEEPP-SS-B--BPPPEEEEE-

Solvent-accessible surface area (backbone atoms only — not comparable to full-atom values): 21683 Å² total; per-residue (Å²): 108,70,68,54,45,57,51,26,57,59,31,50,78,67,79,43,84,41,73,49,76,42,69,55,44,54,52,72,89,72,72,60,92,53,58,72,88,65,51,53,57,78,44,40,88,48,43,60,29,42,37,33,43,36,46,71,68,35,57,80,56,84,53,54,40,40,34,42,65,61,37,49,50,22,49,60,37,44,53,75,46,27,68,30,61,29,33,25,49,31,44,59,15,42,24,40,38,26,43,71,40,73,46,76,48,51,17,53,93,43,40,75,69,65,30,59,85,27,71,46,44,77,45,55,26,53,49,48,64,58,55,31,55,76,53,75,30,68,79,42,75,38,80,79,35,41,31,34,36,34,56,40,67,48,78,43,76,42,38,36,90,86,69,45,84,29,48,18,38,34,36,32,38,37,21,30,49,43,29,68,25,40,28,58,56,41,46,47,23,66,76,59,50,32,54,36,72,43,68,50,48,83,94,24,44,29,85,55,21,63,57,34,34,47,53,47,52,57,73,60,46,47,40,55,41,44,38,46,68,48,60,86,61,57,62,45,49,51,82,51,65,45,48,43,34,35,39,33,20,39,86,87,64,51,49,40,51,73,41,65,33,34,38,30,39,29,48,69,93,59,91,66,74,40,82,74,44,77,50,58,20,38,79,77,5,33,44,78,52,74,46,79,56,94,48,21,31,33,34,34,34,36,34,75,56,56,95,64,28,39,51,24,65,21,74,74,45,65,33,43,23,21,43,36,74,48,82,46,65,59,66,56,47,54,59,67,46,77,44,62,39,33,37,39,37,35,78,59,37,53,69,47,44,37,41,35,29,36,63,53,97,94,39,81,41,79,49,94,52,49,32,54,18,38,70,75,7,36,36,62,36,74,46,68,43,94,61,72,45,81,46,40,34,34,44,33,42,60,60,61,89,46,34,42,42,36,69,51,74,78,49,60,32,37,27,88